Protein AF-A0A970N063-F1 (afdb_monomer)

pLDDT: mean 88.0, std 9.21, range [46.0, 98.31]

Nearest PDB structures (foldseek):
  7php-assembly1_A  TM=1.756E-01  e=5.359E+00  Vibrio cholerae RC385

Radius of gyration: 26.75 Å; Cα contacts (8 Å, |Δi|>4): 563; chains: 1; bounding box: 61×76×71 Å

Solvent-accessible surface area (backbone atoms only — not comparable to full-atom values): 29103 Å² total; per-residue (Å²): 110,70,71,59,54,48,50,54,49,49,51,51,52,50,48,53,50,53,27,71,73,31,71,69,36,34,54,53,53,50,52,52,48,52,52,53,48,56,47,51,51,51,48,50,47,59,69,72,64,52,82,60,57,77,77,72,69,76,70,74,79,90,41,66,68,62,52,49,50,49,52,49,25,51,52,31,52,51,48,48,50,51,51,51,52,51,45,52,42,20,78,73,40,69,73,62,58,52,53,69,71,50,48,74,54,51,70,80,42,97,64,60,68,67,60,58,51,49,54,50,49,52,52,52,48,50,53,51,45,51,49,50,49,50,49,46,50,62,56,42,39,59,51,33,42,72,72,72,22,55,49,73,69,38,42,55,51,16,49,50,21,49,42,24,41,50,49,24,54,50,28,48,25,52,39,50,16,55,53,46,68,76,34,41,81,80,41,45,64,59,54,51,49,53,50,47,51,57,48,50,46,51,48,49,30,50,49,50,14,52,52,42,25,69,74,68,54,35,54,68,59,9,47,40,52,22,56,62,32,64,68,46,42,63,78,38,39,69,41,52,36,28,40,55,27,52,42,34,30,73,68,37,72,91,45,89,78,66,58,55,68,45,40,49,52,32,41,50,46,20,53,50,33,44,51,56,46,66,68,59,81,73,78,64,61,67,62,28,48,60,46,13,52,53,49,47,52,42,48,49,21,55,35,54,36,36,65,65,52,35,46,54,49,50,41,66,72,69,44,89,75,76,72,87,67,84,86,72,78,92,53,76,64,71,54,50,26,53,26,46,52,51,44,50,52,46,60,72,73,32,55,70,56,50,50,45,60,50,49,48,47,50,51,49,48,56,49,49,66,50,57,48,89,50,64,72,60,47,49,55,50,38,58,52,47,43,53,48,26,55,60,56,30,67,69,42,35,61,57,57,31,29,51,54,78,45,39,70,63,57,65,70,40,103,56,59,49,41,49,57,46,42,27,54,38,47,38,50,30,53,54,50,36,53,44,46,53,51,44,50,50,47,41,52,71,76,34,70,66,35,73,47,78,59,33,64,46,29,51,54,40,20,40,28,44,21,35,21,34,33,20,36,24,42,42,29,26,68,77,37,50,53,47,74,42,63,56,42,43,50,47,24,49,52,52,17,52,51,41,29,53,60,67,44,45,64,47,51,54,49,48,48,47,40,46,71,77,64,64,49,58,67,74,71,46,44,54,58,40,34,50,51,25,44,51,52,16,51,51,30,31,48,53,37,10,54,52,56,62,72,60,64,89,81,83,119

Structure (mmCIF, N/CA/C/O backbone):
data_AF-A0A970N063-F1
#
_entry.id   AF-A0A970N063-F1
#
loop_
_atom_site.group_PDB
_atom_site.id
_atom_site.type_symbol
_atom_site.label_atom_id
_atom_site.label_alt_id
_atom_site.label_comp_id
_atom_site.label_asym_id
_atom_site.label_entity_id
_atom_site.label_seq_id
_atom_site.pdbx_PDB_ins_code
_atom_site.Cartn_x
_atom_site.Cartn_y
_atom_site.Cartn_z
_atom_site.occupancy
_atom_site.B_iso_or_equiv
_atom_site.auth_seq_id
_atom_site.auth_comp_id
_atom_site.auth_asym_id
_atom_site.auth_atom_id
_atom_site.pdbx_PDB_model_num
ATOM 1 N N . MET A 1 1 ? -25.592 -15.089 21.730 1.00 79.19 1 MET A N 1
ATOM 2 C CA . MET A 1 1 ? -25.173 -15.013 20.305 1.00 79.19 1 MET A CA 1
ATOM 3 C C . MET A 1 1 ? -26.229 -14.391 19.386 1.00 79.19 1 MET A C 1
ATOM 5 O O . MET A 1 1 ? -25.851 -13.570 18.562 1.00 79.19 1 MET A O 1
ATOM 9 N N . LYS A 1 2 ? -27.530 -14.689 19.547 1.00 87.12 2 LYS A N 1
ATOM 10 C CA . LYS A 1 2 ? -28.627 -14.077 18.761 1.00 87.12 2 LYS A CA 1
ATOM 11 C C . LYS A 1 2 ? -28.567 -12.535 18.593 1.00 87.12 2 LYS A C 1
ATOM 13 O O . LYS A 1 2 ? -28.652 -12.097 17.450 1.00 87.12 2 LYS A O 1
ATOM 18 N N . PRO A 1 3 ? -28.351 -11.704 19.640 1.00 84.75 3 PRO A N 1
ATOM 19 C CA . PRO A 1 3 ? -28.338 -10.239 19.476 1.00 84.75 3 PRO A CA 1
ATOM 20 C C . PRO A 1 3 ? -27.157 -9.729 18.635 1.00 84.75 3 PRO A C 1
ATOM 22 O O . PRO A 1 3 ? -27.275 -8.749 17.909 1.00 84.75 3 PRO A O 1
ATOM 25 N N . LEU A 1 4 ? -26.025 -10.430 18.691 1.00 80.62 4 LEU A N 1
ATOM 26 C CA . LEU A 1 4 ? -24.824 -10.106 17.927 1.00 80.62 4 LEU A CA 1
ATOM 27 C C . LEU A 1 4 ? -24.988 -10.398 16.436 1.00 80.62 4 LEU A C 1
ATOM 29 O O . LEU A 1 4 ? -24.678 -9.554 15.598 1.00 80.62 4 LEU A O 1
ATOM 33 N N . LEU A 1 5 ? -25.524 -11.579 16.118 1.00 86.62 5 LEU A N 1
ATOM 34 C CA . LEU A 1 5 ? -25.870 -11.942 14.745 1.00 86.62 5 LEU A CA 1
ATOM 35 C C . LEU A 1 5 ? -26.931 -10.993 14.180 1.00 86.62 5 LEU A C 1
ATOM 37 O O . LEU A 1 5 ? -26.826 -10.580 13.030 1.00 86.62 5 LEU A O 1
ATOM 41 N N . TYR A 1 6 ? -27.903 -10.586 15.002 1.00 89.00 6 TYR A N 1
ATOM 42 C CA . TYR A 1 6 ? -28.906 -9.596 14.620 1.00 89.00 6 TYR A CA 1
ATOM 43 C C . TYR A 1 6 ? -28.285 -8.236 14.268 1.00 89.00 6 TYR A C 1
ATOM 45 O O . TYR A 1 6 ? -28.652 -7.655 13.247 1.00 89.00 6 TYR A O 1
ATOM 53 N N . LEU A 1 7 ? -27.329 -7.738 15.062 1.00 86.56 7 LEU A N 1
ATOM 54 C CA . LEU A 1 7 ? -26.641 -6.475 14.782 1.00 86.56 7 LEU A CA 1
ATOM 55 C C . LEU A 1 7 ? -25.871 -6.532 13.455 1.00 86.56 7 LEU A C 1
ATOM 57 O O . LEU A 1 7 ? -26.032 -5.642 12.625 1.00 86.56 7 LEU A O 1
ATOM 61 N N . GLU A 1 8 ? -25.067 -7.575 13.228 1.00 86.12 8 GLU A N 1
ATOM 62 C CA . GLU A 1 8 ? -24.297 -7.720 11.982 1.00 86.12 8 GLU A CA 1
ATOM 63 C C . GLU A 1 8 ? -25.216 -7.887 10.766 1.00 86.12 8 GLU A C 1
ATOM 65 O O . GLU A 1 8 ? -25.009 -7.238 9.740 1.00 86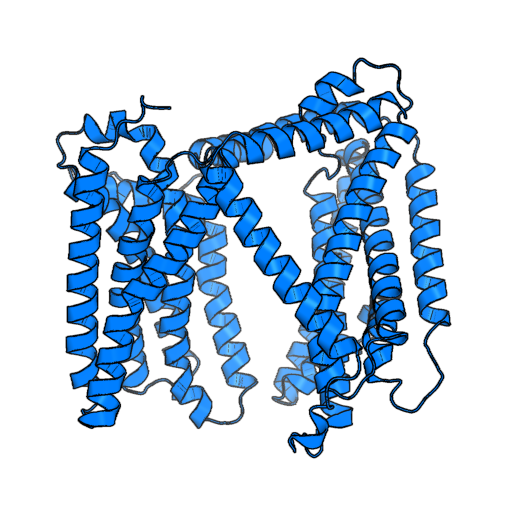.12 8 GLU A O 1
ATOM 70 N N . TYR A 1 9 ? -26.288 -8.672 10.901 1.00 90.94 9 TYR A N 1
ATOM 71 C CA . TYR A 1 9 ? -27.314 -8.792 9.870 1.00 90.94 9 TYR A CA 1
ATOM 72 C C . TYR A 1 9 ? -27.955 -7.434 9.555 1.00 90.94 9 TYR A C 1
ATOM 74 O O . TYR A 1 9 ? -28.051 -7.047 8.393 1.00 90.94 9 TYR A O 1
ATOM 82 N N . ARG A 1 10 ? -28.338 -6.657 10.577 1.00 91.06 10 ARG A N 1
ATOM 83 C CA . ARG A 1 10 ? -28.900 -5.311 10.390 1.00 91.06 10 ARG A CA 1
ATOM 84 C C . ARG A 1 10 ? -27.900 -4.350 9.759 1.00 91.06 10 ARG A C 1
ATOM 86 O O . ARG A 1 10 ? -28.306 -3.570 8.904 1.00 91.06 10 ARG A O 1
ATOM 93 N N . LEU A 1 11 ? -26.621 -4.401 10.129 1.00 85.50 11 LEU A N 1
ATOM 94 C CA . LEU A 1 11 ? -25.572 -3.586 9.508 1.00 85.50 11 LEU A CA 1
ATOM 95 C C . LEU A 1 11 ? -25.397 -3.932 8.027 1.00 85.50 11 LEU A C 1
ATOM 97 O O . LEU A 1 11 ? -25.311 -3.021 7.204 1.00 85.50 11 LEU A O 1
ATOM 101 N N . LEU A 1 12 ? -25.412 -5.220 7.681 1.00 87.31 12 LEU A N 1
ATOM 102 C CA . LEU A 1 12 ? -25.352 -5.690 6.298 1.00 87.31 12 LEU A CA 1
ATOM 103 C C . LEU A 1 12 ? -26.584 -5.230 5.509 1.00 87.31 12 LEU A C 1
ATOM 105 O O . LEU A 1 12 ? -26.440 -4.593 4.468 1.00 87.31 12 LEU A O 1
ATOM 109 N N . VAL A 1 13 ? -27.792 -5.463 6.028 1.00 93.50 13 VAL A N 1
ATOM 110 C CA . VAL A 1 13 ? -29.047 -5.039 5.384 1.00 93.50 13 VAL A CA 1
ATOM 111 C C . VAL A 1 13 ? -29.101 -3.521 5.223 1.00 93.50 13 VAL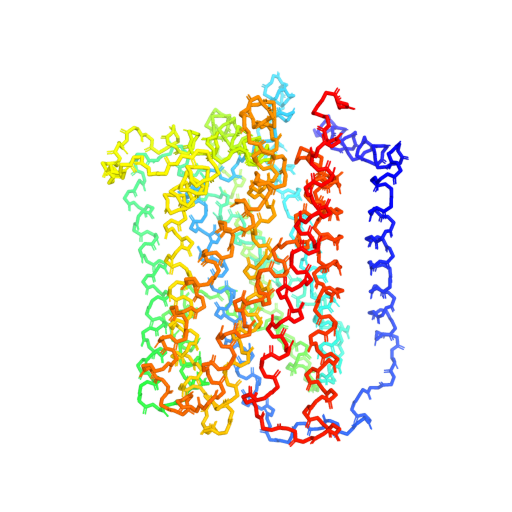 A C 1
ATOM 113 O O . VAL A 1 13 ? -29.489 -3.030 4.167 1.00 93.50 13 VAL A O 1
ATOM 116 N N . ASN A 1 14 ? -28.688 -2.758 6.236 1.00 91.50 14 ASN A N 1
ATOM 117 C CA . ASN A 1 14 ? -28.637 -1.300 6.153 1.00 91.50 14 ASN A CA 1
ATOM 118 C C . ASN A 1 14 ? -27.584 -0.835 5.144 1.00 91.50 14 ASN A C 1
ATOM 120 O O . ASN A 1 14 ? -27.834 0.119 4.415 1.00 91.50 14 ASN A O 1
ATOM 124 N N . SER A 1 15 ? -26.438 -1.514 5.052 1.00 84.94 15 SER A N 1
ATOM 125 C CA . SER A 1 15 ? -25.427 -1.234 4.030 1.00 84.94 15 SER A CA 1
ATOM 126 C C . SER A 1 15 ? -25.979 -1.475 2.623 1.00 84.94 15 SER A C 1
ATOM 128 O O . SER A 1 15 ? -25.879 -0.581 1.787 1.00 84.94 15 SER A O 1
ATOM 130 N N . LEU A 1 16 ? -26.660 -2.601 2.389 1.00 89.31 16 LEU A N 1
ATOM 131 C CA . LEU A 1 16 ? -27.319 -2.898 1.113 1.00 89.31 16 LEU A CA 1
ATOM 132 C C . LEU A 1 16 ? -28.423 -1.886 0.785 1.00 89.31 16 LEU A C 1
ATOM 134 O O . LEU A 1 16 ? -28.444 -1.335 -0.311 1.00 89.31 16 LEU A O 1
ATOM 138 N N . LYS A 1 17 ? -29.298 -1.554 1.743 1.00 94.06 17 LYS A N 1
ATOM 139 C CA . LYS A 1 17 ? -30.328 -0.516 1.562 1.00 94.06 17 LYS A CA 1
ATOM 140 C C . LYS A 1 17 ? -29.713 0.843 1.236 1.00 94.06 17 LYS A C 1
ATOM 142 O O . LYS A 1 17 ? -30.225 1.556 0.381 1.00 94.06 17 LYS A O 1
ATOM 147 N N . ASN A 1 18 ? -28.610 1.196 1.888 1.00 87.94 18 ASN A N 1
ATOM 148 C CA . ASN A 1 18 ? -27.888 2.437 1.628 1.00 87.94 18 ASN A CA 1
ATOM 149 C C . ASN A 1 18 ? -27.226 2.454 0.245 1.00 87.94 18 ASN A C 1
ATOM 151 O O . ASN A 1 18 ? -27.122 3.527 -0.347 1.00 87.94 18 ASN A O 1
ATOM 155 N N . ILE A 1 19 ? -26.780 1.300 -0.260 1.00 88.12 19 ILE A N 1
ATOM 156 C CA . ILE A 1 19 ? -26.282 1.151 -1.632 1.00 88.12 19 ILE A CA 1
ATOM 157 C C . ILE A 1 19 ? -27.430 1.349 -2.627 1.00 88.12 19 ILE A C 1
ATOM 159 O O . ILE A 1 19 ? -27.291 2.144 -3.547 1.00 88.12 19 ILE A O 1
ATOM 163 N N . LEU A 1 20 ? -28.577 0.703 -2.399 1.00 93.12 20 LEU A N 1
ATOM 164 C CA . LEU A 1 20 ? -29.747 0.778 -3.283 1.00 93.12 20 LEU A CA 1
ATOM 165 C C . LEU A 1 20 ? -30.408 2.168 -3.307 1.00 93.12 20 LEU A C 1
ATOM 167 O O . LEU A 1 20 ? -30.898 2.593 -4.345 1.00 93.12 20 LEU A O 1
ATOM 171 N N . ARG A 1 21 ? -30.418 2.894 -2.181 1.00 93.94 21 ARG A N 1
ATOM 172 C CA . ARG A 1 21 ? -31.037 4.232 -2.072 1.00 93.94 21 ARG A CA 1
ATOM 173 C C . ARG A 1 21 ? -30.229 5.351 -2.719 1.00 93.94 21 ARG A C 1
ATOM 175 O O . ARG A 1 21 ? -30.786 6.405 -3.003 1.00 93.94 21 ARG A O 1
ATOM 182 N N . SER A 1 22 ? -28.921 5.170 -2.893 1.00 85.56 22 SER A N 1
ATOM 183 C CA . SER A 1 22 ? -28.053 6.200 -3.460 1.00 85.56 22 SER A CA 1
ATOM 184 C C . SER A 1 22 ? -27.621 5.772 -4.861 1.00 85.56 22 SER A C 1
ATOM 186 O O . SER A 1 22 ? -26.816 4.846 -4.968 1.00 85.56 22 SER A O 1
ATOM 188 N N . PRO A 1 23 ? -28.076 6.446 -5.937 1.00 87.44 23 PRO A N 1
ATOM 189 C CA . PRO A 1 23 ? -27.744 6.048 -7.307 1.00 87.44 23 PRO A CA 1
ATOM 190 C C . PRO A 1 23 ? -26.230 6.031 -7.539 1.00 87.44 23 PRO A C 1
ATOM 192 O O . PRO A 1 23 ? -25.715 5.138 -8.204 1.00 87.44 23 PRO A O 1
ATOM 195 N N . LYS A 1 24 ? -25.497 6.950 -6.890 1.00 80.25 24 LYS A N 1
ATOM 196 C CA . LYS A 1 24 ? -24.031 6.934 -6.854 1.00 80.25 24 LYS A CA 1
ATOM 197 C C . LYS A 1 24 ? -23.544 5.575 -6.319 1.00 80.25 24 LYS A C 1
ATOM 199 O O . LYS A 1 24 ? -22.888 4.824 -7.032 1.00 80.25 24 LYS A O 1
ATOM 204 N N . ARG A 1 25 ? -23.909 5.195 -5.092 1.00 81.38 25 ARG A N 1
ATOM 205 C CA . ARG A 1 25 ? -23.444 3.936 -4.469 1.00 81.38 25 ARG A CA 1
ATOM 206 C C . ARG A 1 25 ? -23.828 2.688 -5.265 1.00 81.38 25 ARG A C 1
ATOM 208 O O . ARG A 1 25 ? -23.024 1.761 -5.340 1.00 81.38 25 ARG A O 1
ATOM 215 N N . LEU A 1 26 ? -25.017 2.681 -5.863 1.00 87.62 26 LEU A N 1
ATOM 216 C CA . LEU A 1 26 ? -25.501 1.581 -6.690 1.00 87.62 26 LEU A CA 1
ATOM 217 C C . LEU A 1 26 ? -24.596 1.331 -7.901 1.00 87.62 26 LEU A C 1
ATOM 219 O O . LEU A 1 26 ? -24.218 0.188 -8.141 1.00 87.62 26 LEU A O 1
ATOM 223 N N . ILE A 1 27 ? -24.197 2.387 -8.616 1.00 84.38 27 ILE A N 1
ATOM 224 C CA . ILE A 1 27 ? -23.316 2.272 -9.787 1.00 84.38 27 ILE A CA 1
ATOM 225 C C . ILE A 1 27 ? -21.964 1.647 -9.393 1.00 84.38 27 ILE A C 1
ATOM 227 O O . ILE A 1 27 ? -21.474 0.774 -10.108 1.00 84.38 27 ILE A O 1
ATOM 231 N N . VAL A 1 28 ? -21.387 2.009 -8.233 1.00 75.88 28 VAL A N 1
ATOM 232 C CA . VAL A 1 28 ? -20.160 1.351 -7.725 1.00 75.88 28 VAL A CA 1
ATOM 233 C C . VAL A 1 28 ? -20.391 -0.134 -7.511 1.00 75.88 28 VAL A C 1
ATOM 235 O O . VAL A 1 28 ? -19.600 -0.959 -7.960 1.00 75.88 28 VAL A O 1
ATOM 238 N N . ALA A 1 29 ? -21.451 -0.467 -6.775 1.00 83.81 29 ALA A N 1
ATOM 239 C CA . ALA A 1 29 ? -21.730 -1.841 -6.402 1.00 83.81 29 ALA A CA 1
ATOM 240 C C . ALA A 1 29 ? -21.966 -2.710 -7.642 1.00 83.81 29 ALA A C 1
ATOM 242 O O . ALA A 1 29 ? -21.459 -3.826 -7.695 1.00 83.81 29 ALA A O 1
ATOM 243 N N . LEU A 1 30 ? -22.658 -2.177 -8.652 1.00 88.00 30 LEU A N 1
ATOM 244 C CA . LEU A 1 30 ? -22.889 -2.856 -9.922 1.00 88.00 30 LEU A CA 1
ATOM 245 C C . LEU A 1 30 ? -21.581 -3.059 -10.692 1.00 88.00 30 LEU A C 1
ATOM 247 O O . LEU A 1 30 ? -21.325 -4.167 -11.148 1.00 88.00 30 LEU A O 1
ATOM 251 N N . PHE A 1 31 ? -20.715 -2.045 -10.770 1.00 83.38 31 PHE A N 1
ATOM 252 C CA . PHE A 1 31 ? -19.402 -2.182 -11.408 1.00 83.38 31 PHE A CA 1
ATOM 253 C C . PHE A 1 31 ? -18.542 -3.263 -10.733 1.00 83.38 31 PHE A C 1
ATOM 255 O O . PHE A 1 31 ? -17.981 -4.128 -11.404 1.00 83.38 31 PHE A O 1
ATOM 262 N N . VAL A 1 32 ? -18.484 -3.262 -9.396 1.00 81.56 32 VAL A N 1
ATOM 263 C CA . VAL A 1 32 ? -17.769 -4.288 -8.620 1.00 81.56 32 VAL A CA 1
ATOM 264 C C . VAL A 1 32 ? -18.395 -5.671 -8.823 1.00 81.56 32 VAL A C 1
ATOM 266 O O . VAL A 1 32 ? -17.666 -6.645 -8.988 1.00 81.56 32 VAL A O 1
ATOM 269 N N . ALA A 1 33 ? -19.726 -5.771 -8.850 1.00 87.88 33 ALA A N 1
ATOM 270 C CA . ALA A 1 33 ? -20.427 -7.031 -9.078 1.00 87.88 33 ALA A CA 1
ATOM 271 C C . ALA A 1 33 ? -20.156 -7.598 -10.479 1.00 87.88 33 ALA A C 1
ATOM 273 O O . ALA A 1 33 ? -19.849 -8.781 -10.594 1.00 87.88 33 ALA A O 1
ATOM 274 N N . VAL A 1 34 ? -20.200 -6.764 -11.524 1.00 87.88 34 VAL A N 1
ATOM 275 C CA . VAL A 1 34 ? -19.859 -7.159 -12.901 1.00 87.88 34 VAL A CA 1
ATOM 276 C C . VAL A 1 34 ? -18.409 -7.624 -12.981 1.00 87.88 34 VAL A C 1
ATOM 278 O O . VAL A 1 34 ? -18.142 -8.662 -13.576 1.00 87.88 34 VAL A O 1
ATOM 281 N N . PHE A 1 35 ? -17.480 -6.912 -12.336 1.00 83.25 35 PHE A N 1
ATOM 282 C CA . PHE A 1 35 ? -16.077 -7.318 -12.283 1.00 83.25 35 PHE A CA 1
ATOM 283 C C . PHE A 1 35 ? -15.897 -8.686 -11.605 1.00 83.25 35 PHE A C 1
ATOM 285 O O . PHE A 1 35 ? -15.244 -9.563 -12.165 1.00 83.25 35 PHE A O 1
ATOM 292 N N . ILE A 1 36 ? -16.516 -8.901 -10.437 1.00 83.94 36 ILE A N 1
ATOM 293 C CA . ILE A 1 36 ? -16.468 -10.188 -9.723 1.00 83.94 36 ILE A CA 1
ATOM 294 C C . ILE A 1 36 ? -17.112 -11.302 -10.559 1.00 83.94 36 ILE A C 1
ATOM 296 O O . ILE A 1 36 ? -16.583 -12.409 -10.599 1.00 83.94 36 ILE A O 1
ATOM 300 N N . PHE A 1 37 ? -18.224 -11.028 -11.242 1.00 88.06 37 PHE A N 1
ATOM 301 C CA . PHE A 1 37 ? -18.920 -12.001 -12.083 1.00 88.06 37 PHE A CA 1
ATOM 302 C C . PHE A 1 37 ? -18.116 -12.381 -13.336 1.00 88.06 37 PHE A C 1
ATOM 304 O O . PHE A 1 37 ? -17.937 -13.566 -13.619 1.00 88.06 37 PHE A O 1
ATOM 311 N N . ALA A 1 38 ? -17.589 -11.396 -14.069 1.00 85.12 38 ALA A N 1
ATOM 312 C CA . ALA A 1 38 ? -16.719 -11.615 -15.227 1.00 85.12 38 ALA A CA 1
ATOM 313 C C . ALA A 1 38 ? -15.471 -12.419 -14.833 1.00 85.12 38 ALA A C 1
ATOM 315 O O . ALA A 1 38 ? -15.049 -13.337 -15.529 1.00 85.12 38 ALA A O 1
ATOM 316 N N . TRP A 1 39 ? -14.926 -12.124 -13.659 1.00 81.31 39 TRP A N 1
ATOM 317 C CA . TRP A 1 39 ? -13.803 -12.863 -13.123 1.00 81.31 39 TRP A CA 1
ATOM 318 C C . TRP A 1 39 ? -14.167 -14.310 -12.736 1.00 81.31 39 TRP A C 1
ATOM 320 O O . TRP A 1 39 ? -13.497 -15.254 -13.153 1.00 81.31 39 TRP A O 1
ATOM 330 N N . PHE A 1 40 ? -15.244 -14.508 -11.973 1.00 84.06 40 PHE A N 1
ATOM 331 C CA . PHE A 1 40 ? -15.686 -15.841 -11.561 1.00 84.06 40 PHE A CA 1
ATOM 332 C C . PHE A 1 40 ? -16.011 -16.720 -12.775 1.00 84.06 40 PHE A C 1
ATOM 334 O O . PHE A 1 40 ? -15.622 -17.886 -12.814 1.00 84.06 40 PHE A O 1
ATOM 341 N N . SER A 1 41 ? -16.664 -16.152 -13.793 1.00 85.06 41 SER A N 1
ATOM 342 C CA . SER A 1 41 ? -16.947 -16.849 -15.053 1.00 85.06 41 SER A CA 1
ATOM 343 C C . SER A 1 41 ? -15.672 -17.224 -15.812 1.00 85.06 41 SER A C 1
ATOM 345 O O . SER A 1 41 ? -15.581 -18.357 -16.277 1.00 85.06 41 SER A O 1
ATOM 347 N N . GLN A 1 42 ? -14.654 -16.357 -15.858 1.00 83.06 42 GLN A N 1
ATOM 348 C CA . GLN A 1 42 ? -13.344 -16.701 -16.421 1.00 83.06 42 GLN A CA 1
ATOM 349 C C . GLN A 1 42 ? -12.697 -17.878 -15.675 1.00 83.06 42 GLN A C 1
ATOM 351 O O . GLN A 1 42 ? -12.226 -18.821 -16.308 1.00 83.06 42 GLN A O 1
ATOM 356 N N . THR A 1 43 ? -12.697 -17.864 -14.340 1.00 81.06 43 THR A N 1
ATOM 357 C CA . THR A 1 43 ? -12.130 -18.960 -13.542 1.00 81.06 43 THR A CA 1
ATOM 358 C C . THR A 1 43 ? -12.898 -20.268 -13.745 1.00 81.06 43 THR A C 1
ATOM 360 O O . THR A 1 43 ? -12.276 -21.311 -13.934 1.00 81.06 43 THR A O 1
ATOM 363 N N . MET A 1 44 ? -14.233 -20.226 -13.777 1.00 84.06 44 MET A N 1
ATOM 364 C CA . MET A 1 44 ? -15.063 -21.403 -14.063 1.00 84.06 44 MET A CA 1
ATOM 365 C C . MET A 1 44 ? -14.828 -21.937 -15.480 1.00 84.06 44 MET A C 1
ATOM 367 O O . MET A 1 44 ? -14.738 -23.147 -15.666 1.00 84.06 44 MET A O 1
ATOM 371 N N . PHE A 1 45 ? -14.662 -21.055 -16.468 1.00 84.06 45 PHE A N 1
ATOM 372 C CA . PHE A 1 45 ? -14.341 -21.440 -17.842 1.00 84.06 45 PHE A CA 1
ATOM 373 C C . PHE A 1 45 ? -12.978 -22.141 -17.931 1.00 84.06 45 PHE A C 1
ATOM 375 O O . PHE A 1 45 ? -12.853 -23.185 -18.567 1.00 84.06 45 PHE A O 1
ATOM 382 N N . LEU A 1 46 ? -11.970 -21.623 -17.222 1.00 78.75 46 LEU A N 1
ATOM 383 C CA . LEU A 1 46 ? -10.660 -22.267 -17.108 1.00 78.75 46 LEU A CA 1
ATOM 384 C C . LEU A 1 46 ? -10.743 -23.633 -16.404 1.00 78.75 46 LEU A C 1
ATOM 386 O O . LEU A 1 46 ? -10.042 -24.566 -16.791 1.00 78.75 46 LEU A O 1
ATOM 390 N N . MET A 1 47 ? -11.611 -23.776 -15.398 1.00 78.19 47 MET A N 1
ATOM 391 C CA . MET A 1 47 ? -11.839 -25.046 -14.696 1.00 78.19 47 MET A CA 1
ATOM 392 C C . MET A 1 47 ? -12.589 -26.079 -15.544 1.00 78.19 47 MET A C 1
ATOM 394 O O . MET A 1 47 ? -12.333 -27.271 -15.397 1.00 78.19 47 MET A O 1
ATOM 398 N N . ALA A 1 48 ? -13.476 -25.647 -16.443 1.00 83.75 48 ALA A N 1
ATOM 399 C CA . ALA A 1 48 ? -14.303 -26.517 -17.283 1.00 83.75 48 ALA A CA 1
ATOM 400 C C . ALA A 1 48 ? -13.528 -27.241 -18.405 1.00 83.75 48 ALA A C 1
ATOM 402 O O . ALA A 1 48 ? -14.135 -27.888 -19.255 1.00 83.75 48 ALA A O 1
ATOM 403 N N . GLY A 1 49 ? -12.195 -27.162 -18.414 1.00 73.62 49 GLY A N 1
ATOM 404 C CA . GLY A 1 49 ? -11.362 -27.850 -19.398 1.00 73.62 49 GLY A CA 1
ATOM 405 C C . GLY A 1 49 ? -11.155 -27.062 -20.688 1.00 73.62 49 GLY A C 1
ATOM 406 O O . GLY A 1 49 ? -10.942 -27.673 -21.734 1.00 73.62 49 GLY A O 1
ATOM 407 N N . ALA A 1 50 ? -11.184 -25.724 -20.621 1.00 68.94 50 ALA A N 1
ATOM 408 C CA . ALA A 1 50 ? -10.734 -24.881 -21.725 1.00 68.94 50 ALA A CA 1
ATOM 409 C C . ALA A 1 50 ? -9.370 -25.377 -22.261 1.00 68.94 50 ALA A C 1
ATOM 411 O O . ALA A 1 50 ? -8.523 -25.812 -21.467 1.00 68.94 50 ALA A O 1
ATOM 412 N N . PRO A 1 51 ? -9.159 -25.357 -23.593 1.00 63.44 51 PRO A N 1
ATOM 413 C CA . PRO A 1 51 ? -7.978 -25.932 -24.225 1.00 63.44 51 PRO A CA 1
ATOM 414 C C . PRO A 1 51 ? -6.707 -25.416 -23.552 1.00 63.44 51 PRO A C 1
ATOM 416 O O . PRO A 1 51 ? -6.504 -24.212 -23.386 1.00 63.44 51 PRO A O 1
ATOM 419 N N . ARG A 1 52 ? -5.875 -26.359 -23.095 1.00 62.62 52 ARG A N 1
ATOM 420 C CA . ARG A 1 52 ? -4.694 -26.048 -22.290 1.00 62.62 52 ARG A CA 1
ATOM 421 C C . ARG A 1 52 ? -3.746 -25.172 -23.117 1.00 62.62 52 ARG A C 1
ATOM 423 O O . ARG A 1 52 ? -3.393 -25.565 -24.231 1.00 62.62 52 ARG A O 1
ATOM 430 N N . PRO A 1 53 ? -3.239 -24.054 -22.570 1.00 56.16 53 PRO A N 1
ATOM 431 C CA . PRO A 1 53 ? -2.268 -23.205 -23.261 1.00 56.16 53 PRO A CA 1
ATOM 432 C C . PRO A 1 53 ? -0.945 -23.925 -23.576 1.00 56.16 53 PRO A C 1
ATOM 434 O O . PRO A 1 53 ? -0.130 -23.402 -24.325 1.00 56.16 53 PRO A O 1
ATOM 437 N N . SER A 1 54 ? -0.741 -25.161 -23.105 1.00 53.72 54 SER A N 1
ATOM 438 C CA . SER A 1 54 ? 0.330 -26.037 -23.590 1.00 53.72 54 SER A CA 1
ATOM 439 C C . SER A 1 54 ? 0.241 -26.345 -25.095 1.00 53.72 54 SER A C 1
ATOM 441 O O . SER A 1 54 ? 1.242 -26.756 -25.675 1.00 53.72 54 SER A O 1
ATOM 443 N N . GLN A 1 55 ? -0.911 -26.117 -25.742 1.00 54.22 55 GLN A N 1
ATOM 444 C CA . GLN A 1 55 ? -1.045 -26.135 -27.206 1.00 54.22 55 GLN A CA 1
ATOM 445 C C . GLN A 1 55 ? -0.525 -24.853 -27.884 1.00 54.22 55 GLN A C 1
ATOM 447 O O . GLN A 1 55 ? -0.191 -24.891 -29.062 1.00 54.22 55 GLN A O 1
ATOM 452 N N . LEU A 1 56 ? -0.379 -23.738 -27.155 1.00 55.28 56 LEU A N 1
ATOM 453 C CA . LEU A 1 56 ? 0.122 -22.453 -27.675 1.00 55.28 56 LEU A CA 1
ATOM 454 C C . LEU A 1 56 ? 1.662 -22.359 -27.704 1.00 55.28 56 LEU A C 1
ATOM 456 O O . LEU A 1 56 ? 2.214 -21.276 -27.865 1.00 55.28 56 LEU A O 1
ATOM 460 N N . GLY A 1 57 ? 2.384 -23.473 -27.537 1.00 55.12 57 GLY A N 1
ATOM 461 C CA . GLY A 1 57 ? 3.834 -23.527 -27.773 1.00 55.12 57 GLY A CA 1
ATOM 462 C C . GLY A 1 57 ? 4.723 -22.821 -26.738 1.00 55.12 57 GLY A C 1
ATOM 463 O O . GLY A 1 57 ? 5.942 -22.858 -26.881 1.00 55.12 57 GLY A O 1
ATOM 464 N N . PHE A 1 58 ? 4.169 -22.250 -25.662 1.00 52.97 58 PHE A N 1
ATOM 465 C CA . PHE A 1 58 ? 4.940 -21.673 -24.550 1.00 52.97 58 PHE A CA 1
ATOM 466 C C . PHE A 1 58 ? 5.539 -22.770 -23.647 1.00 52.97 58 PHE A C 1
ATOM 468 O O . PHE A 1 58 ? 5.195 -22.925 -22.478 1.00 52.97 58 PHE A O 1
ATOM 475 N N . LYS A 1 59 ? 6.457 -23.575 -24.189 1.00 55.34 59 LYS A N 1
ATOM 476 C CA . LYS A 1 59 ? 7.357 -24.394 -23.372 1.00 55.34 59 LYS A CA 1
ATOM 477 C C . LYS A 1 59 ? 8.509 -23.495 -22.943 1.00 55.34 59 LYS A C 1
ATOM 479 O O . LYS A 1 59 ? 9.346 -23.182 -23.775 1.00 55.34 59 LYS A O 1
ATOM 484 N N . LEU A 1 60 ? 8.560 -23.085 -21.674 1.00 55.72 60 LEU A N 1
ATOM 485 C CA . LEU A 1 60 ? 9.761 -22.476 -21.085 1.00 55.72 60 LEU A CA 1
ATOM 486 C C . LEU A 1 60 ? 10.889 -23.532 -21.094 1.00 55.72 60 LEU A C 1
ATOM 488 O O . LEU A 1 60 ? 10.848 -24.451 -20.270 1.00 55.72 60 LEU A O 1
ATOM 492 N N . PRO A 1 61 ? 11.870 -23.477 -22.017 1.00 46.00 61 PRO A N 1
ATOM 493 C CA . PRO A 1 61 ? 12.891 -24.514 -22.135 1.00 46.00 61 PRO A CA 1
ATOM 494 C C . PRO A 1 61 ? 13.864 -24.399 -20.954 1.00 46.00 61 PRO A C 1
ATOM 496 O O . PRO A 1 61 ? 14.326 -23.307 -20.638 1.00 46.00 61 PRO A O 1
ATOM 499 N N . GLY A 1 62 ? 14.159 -25.505 -20.264 1.00 56.31 62 GLY A N 1
ATOM 500 C CA . GLY A 1 62 ? 15.205 -25.568 -19.226 1.00 56.31 62 GLY A CA 1
ATOM 501 C C . GLY A 1 62 ? 14.902 -24.889 -17.879 1.00 56.31 62 GLY A C 1
ATOM 502 O O . GLY A 1 62 ? 15.658 -25.068 -16.929 1.00 56.31 62 GLY A O 1
ATOM 503 N N . ALA A 1 63 ? 13.786 -24.168 -17.739 1.00 58.16 63 ALA A N 1
ATOM 504 C CA . ALA A 1 63 ? 13.485 -23.399 -16.527 1.00 58.16 63 ALA A CA 1
ATOM 505 C C . ALA A 1 63 ? 12.841 -24.209 -15.384 1.00 58.16 63 ALA A C 1
ATOM 507 O O . ALA A 1 63 ? 12.701 -23.678 -14.289 1.00 58.16 63 ALA A O 1
ATOM 508 N N . GLY A 1 64 ? 12.439 -25.468 -15.602 1.00 68.81 64 GLY A N 1
ATOM 509 C CA . GLY A 1 64 ? 11.521 -26.188 -14.702 1.00 68.81 64 GLY A CA 1
ATOM 510 C C . GLY A 1 64 ? 11.949 -26.213 -13.229 1.00 68.81 64 GLY A C 1
ATOM 511 O O . GLY A 1 64 ? 11.241 -25.690 -12.372 1.00 68.81 64 GLY A O 1
ATOM 512 N N . LEU A 1 65 ? 13.129 -26.767 -12.935 1.00 77.75 65 LEU A N 1
ATOM 513 C CA . LEU A 1 65 ? 13.608 -26.905 -11.552 1.00 77.75 65 LEU A CA 1
ATOM 514 C C . LEU A 1 65 ? 14.038 -25.558 -10.951 1.00 77.75 65 LEU A C 1
ATOM 516 O O . LEU A 1 65 ? 13.684 -25.241 -9.817 1.00 77.75 65 LEU A O 1
ATOM 520 N N . HIS A 1 66 ? 14.745 -24.731 -11.726 1.00 83.62 66 HIS A N 1
ATOM 521 C CA . HIS A 1 66 ? 15.248 -23.433 -11.268 1.00 83.62 66 HIS A CA 1
ATOM 522 C C . HIS A 1 66 ? 14.096 -22.464 -10.943 1.00 83.62 66 HIS A C 1
ATOM 524 O O . HIS A 1 66 ? 14.031 -21.887 -9.858 1.00 83.62 66 HIS A O 1
ATOM 530 N N . LEU A 1 67 ? 13.129 -22.327 -11.853 1.00 82.69 67 LEU A N 1
ATOM 531 C CA . LEU A 1 67 ? 11.970 -21.458 -11.664 1.00 82.69 67 LEU A CA 1
ATOM 532 C C . LEU A 1 67 ? 11.131 -21.908 -10.465 1.00 82.69 67 LEU A C 1
ATOM 534 O O . LEU A 1 67 ? 10.699 -21.079 -9.669 1.00 82.69 67 LEU A O 1
ATOM 538 N N . GLN A 1 68 ? 10.942 -23.216 -10.295 1.00 85.44 68 GLN A N 1
ATOM 539 C CA . GLN A 1 68 ? 10.185 -23.762 -9.176 1.00 85.44 68 GLN A CA 1
ATOM 540 C C . GLN A 1 68 ? 10.842 -23.458 -7.824 1.00 85.44 68 GLN A C 1
ATOM 542 O O . GLN A 1 68 ? 10.155 -23.052 -6.882 1.00 85.44 68 GLN A O 1
ATOM 547 N N . GLU A 1 69 ? 12.161 -23.624 -7.709 1.00 89.56 69 GLU A N 1
ATOM 548 C CA . GLU A 1 69 ? 12.893 -23.262 -6.493 1.00 89.56 69 GLU A CA 1
ATOM 549 C C . GLU A 1 69 ? 12.812 -21.758 -6.213 1.00 89.56 69 GLU A C 1
ATOM 551 O O . GLU A 1 69 ? 12.578 -21.361 -5.073 1.00 89.56 69 GLU A O 1
ATOM 556 N N . MET A 1 70 ? 12.922 -20.920 -7.249 1.00 87.81 70 MET A N 1
ATOM 557 C CA . MET A 1 70 ? 12.788 -19.468 -7.121 1.00 87.81 70 MET A CA 1
ATOM 558 C C . MET A 1 70 ? 11.393 -19.062 -6.628 1.00 87.81 70 MET A C 1
ATOM 560 O O . MET A 1 70 ? 11.281 -18.280 -5.686 1.00 87.81 70 MET A O 1
ATOM 564 N N . ILE A 1 71 ? 10.331 -19.634 -7.207 1.00 88.00 71 ILE A N 1
ATOM 565 C CA . ILE A 1 71 ? 8.946 -19.402 -6.772 1.00 88.00 71 ILE A CA 1
ATOM 566 C C . ILE A 1 71 ? 8.761 -19.867 -5.320 1.00 88.00 71 ILE A C 1
ATOM 568 O O . ILE A 1 71 ? 8.143 -19.162 -4.524 1.00 88.00 71 ILE A O 1
ATOM 572 N N . THR A 1 72 ? 9.334 -21.019 -4.951 1.00 92.31 72 THR A N 1
ATOM 573 C CA . THR A 1 72 ? 9.296 -21.543 -3.575 1.00 92.31 72 THR A CA 1
ATOM 574 C C . THR A 1 72 ? 9.928 -20.566 -2.592 1.00 92.31 72 THR A C 1
ATOM 576 O O . THR A 1 72 ? 9.293 -20.193 -1.607 1.00 92.31 72 THR A O 1
ATOM 579 N N . SER A 1 73 ? 11.143 -20.099 -2.875 1.00 92.31 73 SER A N 1
ATOM 580 C CA . SER A 1 73 ? 11.844 -19.139 -2.023 1.00 92.31 73 SER A CA 1
ATOM 581 C C . SER A 1 73 ? 11.124 -17.794 -1.947 1.00 92.31 73 SER A C 1
ATOM 583 O O . SER A 1 73 ? 11.015 -17.222 -0.863 1.00 92.31 73 SER A O 1
ATOM 585 N N . ALA A 1 74 ? 10.574 -17.310 -3.064 1.00 90.31 74 ALA A N 1
ATOM 586 C CA . ALA A 1 74 ? 9.827 -16.058 -3.109 1.00 90.31 74 ALA A CA 1
ATOM 587 C C . ALA A 1 74 ? 8.542 -16.119 -2.266 1.00 90.31 74 ALA A C 1
ATOM 589 O O . ALA A 1 74 ? 8.303 -15.223 -1.456 1.00 90.31 74 ALA A O 1
ATOM 590 N N . ILE A 1 75 ? 7.739 -17.182 -2.405 1.00 92.38 75 ILE A N 1
ATOM 591 C CA . ILE A 1 75 ? 6.514 -17.369 -1.611 1.00 92.38 75 ILE A CA 1
ATOM 592 C C . ILE A 1 75 ? 6.857 -17.522 -0.127 1.00 92.38 75 ILE A C 1
ATOM 594 O O . ILE A 1 75 ? 6.231 -16.864 0.704 1.00 92.38 75 ILE A O 1
ATOM 598 N N . PHE A 1 76 ? 7.876 -18.319 0.211 1.00 95.44 76 PHE A N 1
ATOM 599 C CA . PHE A 1 76 ? 8.325 -18.491 1.593 1.00 95.44 76 PHE A CA 1
ATOM 600 C C . PHE A 1 76 ? 8.720 -17.156 2.237 1.00 95.44 76 PHE A C 1
ATOM 602 O O . PHE A 1 76 ? 8.202 -16.802 3.295 1.00 95.44 76 PHE A O 1
ATOM 609 N N . LEU A 1 77 ? 9.587 -16.373 1.586 1.00 91.75 77 LEU A N 1
ATOM 610 C CA . LEU A 1 77 ? 10.043 -15.080 2.107 1.00 91.75 77 LEU A CA 1
ATOM 611 C C . LEU A 1 77 ? 8.912 -14.048 2.184 1.00 91.75 77 LEU A C 1
ATOM 613 O O . LEU A 1 77 ? 8.868 -13.254 3.128 1.00 91.75 77 LEU A O 1
ATOM 617 N N . LEU A 1 78 ? 7.971 -14.076 1.237 1.00 92.06 78 LEU A N 1
ATOM 618 C CA . LEU A 1 78 ? 6.777 -13.233 1.262 1.00 92.06 78 LEU A CA 1
ATOM 619 C C . LEU A 1 78 ? 5.886 -13.568 2.462 1.00 92.06 78 LEU A C 1
ATOM 621 O O . LEU A 1 78 ? 5.471 -12.661 3.184 1.00 92.06 78 LEU A O 1
ATOM 625 N N . LEU A 1 79 ? 5.629 -14.853 2.719 1.00 95.50 79 LEU A N 1
ATOM 626 C CA . LEU A 1 79 ? 4.838 -15.293 3.868 1.00 95.50 79 LEU A CA 1
ATOM 627 C C . LEU A 1 79 ? 5.555 -15.018 5.199 1.00 95.50 79 LEU A C 1
ATOM 629 O O . LEU A 1 79 ? 4.917 -14.552 6.142 1.00 95.50 79 LEU A O 1
ATOM 633 N N . CYS A 1 80 ? 6.876 -15.216 5.275 1.00 94.56 80 CYS A N 1
ATOM 634 C CA . CYS A 1 80 ? 7.683 -14.871 6.451 1.00 94.56 80 CYS A CA 1
ATOM 635 C C . CYS A 1 80 ? 7.581 -13.376 6.762 1.00 94.56 80 CYS A C 1
ATOM 637 O O . CYS A 1 80 ? 7.281 -12.985 7.891 1.00 94.56 80 CYS A O 1
ATOM 639 N N . THR A 1 81 ? 7.754 -12.537 5.739 1.00 90.44 81 THR A N 1
ATOM 640 C CA . THR A 1 81 ? 7.634 -11.081 5.859 1.00 90.44 81 THR A CA 1
ATOM 641 C C . THR A 1 81 ? 6.221 -10.680 6.282 1.00 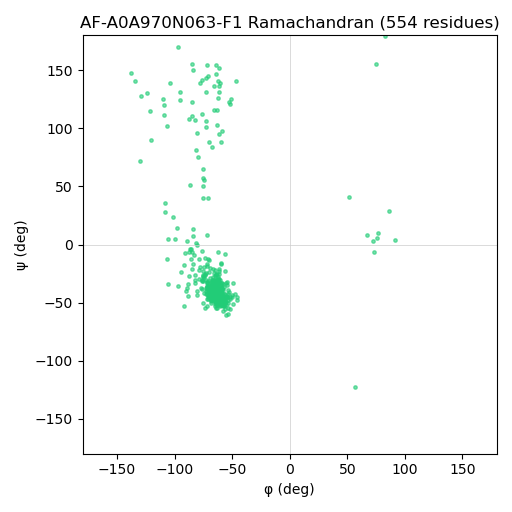90.44 81 THR A C 1
ATOM 643 O O . THR A 1 81 ? 6.059 -9.888 7.209 1.00 90.44 81 THR A O 1
ATOM 646 N N . GLY A 1 82 ? 5.190 -11.265 5.663 1.00 92.50 82 GLY A N 1
ATOM 647 C CA . GLY A 1 82 ? 3.789 -11.055 6.033 1.00 92.50 82 GLY A CA 1
ATOM 648 C C . GLY A 1 82 ? 3.515 -11.394 7.498 1.00 92.50 82 GLY A C 1
ATOM 649 O O . GLY A 1 82 ? 2.918 -10.592 8.216 1.00 92.50 82 GLY A O 1
ATOM 650 N N . THR A 1 83 ? 4.023 -12.530 7.974 1.00 95.38 83 THR A N 1
ATOM 651 C CA . THR A 1 83 ? 3.888 -12.959 9.370 1.00 95.38 83 THR A CA 1
ATOM 652 C C . THR A 1 83 ? 4.597 -12.019 10.331 1.00 95.38 83 THR A C 1
ATOM 654 O O . THR A 1 83 ? 4.000 -11.610 11.323 1.00 95.38 83 THR A O 1
ATOM 657 N N . ILE A 1 84 ? 5.820 -11.583 10.025 1.00 92.69 84 ILE A N 1
ATOM 658 C CA . ILE A 1 84 ? 6.528 -10.599 10.855 1.00 92.69 84 ILE A CA 1
ATOM 659 C C . ILE A 1 84 ? 5.758 -9.283 10.911 1.00 92.69 84 ILE A C 1
ATOM 661 O O . ILE A 1 84 ? 5.600 -8.723 11.992 1.00 92.69 84 ILE A O 1
ATOM 665 N N . VAL A 1 85 ? 5.245 -8.792 9.780 1.00 90.56 85 VAL A N 1
ATOM 666 C CA . VAL A 1 85 ? 4.451 -7.558 9.741 1.00 90.56 85 VAL A CA 1
ATOM 667 C C . VAL A 1 85 ? 3.187 -7.700 10.590 1.00 90.56 85 VAL A C 1
ATOM 669 O O . VAL A 1 85 ? 2.900 -6.807 11.388 1.00 90.56 85 VAL A O 1
ATOM 672 N N . LEU A 1 86 ? 2.460 -8.817 10.485 1.00 92.12 86 LEU A N 1
ATOM 673 C CA . LEU A 1 86 ? 1.255 -9.072 11.284 1.00 92.12 86 LEU A CA 1
ATOM 674 C C . LEU A 1 86 ? 1.561 -9.186 12.784 1.00 92.12 86 LEU A C 1
ATOM 676 O O . LEU A 1 86 ? 0.836 -8.611 13.599 1.00 92.12 86 LEU A O 1
ATOM 680 N N . LEU A 1 87 ? 2.645 -9.868 13.159 1.00 93.00 87 LEU A N 1
ATOM 681 C CA . LEU A 1 87 ? 3.085 -9.972 14.552 1.00 93.00 87 LEU A CA 1
ATOM 682 C C . LEU A 1 87 ? 3.560 -8.614 15.084 1.00 93.00 87 LEU A C 1
ATOM 684 O O . LEU A 1 87 ? 3.184 -8.206 16.178 1.00 93.00 87 LEU A O 1
ATOM 688 N N . PHE A 1 88 ? 4.325 -7.852 14.301 1.00 90.25 88 PHE A N 1
ATOM 689 C CA . PHE A 1 88 ? 4.785 -6.514 14.676 1.00 90.25 88 PHE A CA 1
ATOM 690 C C . PHE A 1 88 ? 3.616 -5.536 14.855 1.00 90.25 88 PHE A C 1
ATOM 692 O O . PHE A 1 88 ? 3.597 -4.727 15.793 1.00 90.25 88 PHE A O 1
ATOM 699 N N . GLN A 1 89 ? 2.604 -5.636 13.989 1.00 87.81 89 GLN A N 1
ATOM 700 C CA . GLN A 1 89 ? 1.348 -4.911 14.140 1.00 87.81 89 GLN A CA 1
ATOM 701 C C . GLN A 1 89 ? 0.623 -5.309 15.428 1.00 87.81 89 GLN A C 1
ATOM 703 O O . GLN A 1 89 ? 0.131 -4.419 16.117 1.00 87.81 89 GLN A O 1
ATOM 708 N N . ALA A 1 90 ? 0.637 -6.584 15.826 1.00 90.56 90 ALA A N 1
ATOM 709 C CA . ALA A 1 90 ? 0.044 -7.048 17.085 1.00 90.56 90 ALA A CA 1
ATOM 710 C C . ALA A 1 90 ? 0.609 -6.333 18.323 1.00 90.56 90 ALA A C 1
ATOM 712 O O . ALA A 1 90 ? -0.118 -6.047 19.269 1.00 90.56 90 ALA A O 1
ATOM 713 N N . PHE A 1 91 ? 1.909 -6.024 18.313 1.00 87.19 91 PHE A N 1
ATOM 714 C CA . PHE A 1 91 ? 2.565 -5.334 19.423 1.00 87.19 91 PHE A CA 1
ATOM 715 C C . PHE A 1 91 ? 2.433 -3.806 19.393 1.00 87.19 91 PHE A C 1
ATOM 717 O O . PHE A 1 91 ? 2.801 -3.144 20.363 1.00 87.19 91 PHE A O 1
ATOM 724 N N . SER A 1 92 ? 2.073 -3.221 18.251 1.00 80.31 92 SER A N 1
ATOM 725 C CA . SER A 1 92 ? 2.018 -1.759 18.070 1.00 80.31 92 SER A CA 1
ATOM 726 C C . SER A 1 92 ? 0.590 -1.235 18.037 1.00 80.31 92 SER A C 1
ATOM 728 O O . SER A 1 92 ? 0.311 -0.139 18.519 1.00 80.31 92 SER A O 1
ATOM 730 N N . THR A 1 93 ? -0.317 -2.032 17.491 1.00 74.44 93 THR A N 1
ATOM 731 C CA . THR A 1 93 ? -1.740 -1.756 17.437 1.00 74.44 93 THR A CA 1
ATOM 732 C C . THR A 1 93 ? -2.436 -2.713 18.379 1.00 74.44 93 THR A C 1
ATOM 734 O O . THR A 1 93 ? -2.285 -3.925 18.260 1.00 74.44 93 THR A O 1
ATOM 737 N N . GLY A 1 94 ? -3.215 -2.174 19.314 1.00 71.44 94 GLY A N 1
ATOM 738 C CA . GLY A 1 94 ? -4.084 -3.007 20.124 1.00 71.44 94 GLY A CA 1
ATOM 739 C C . GLY A 1 94 ? -5.182 -3.605 19.241 1.00 71.44 94 GLY A C 1
ATOM 740 O O . GLY A 1 94 ? -6.252 -3.022 19.126 1.00 71.44 94 GLY A O 1
ATOM 741 N N . SER A 1 95 ? -4.914 -4.721 18.555 1.00 64.75 95 SER A N 1
ATOM 742 C CA . SER A 1 95 ? -5.721 -5.331 17.476 1.00 64.75 95 SER A CA 1
ATOM 743 C C . SER A 1 95 ? -7.176 -5.666 17.834 1.00 64.75 95 SER A C 1
ATOM 745 O O . SER A 1 95 ? -7.993 -5.952 16.959 1.00 64.75 95 SER A O 1
ATOM 747 N N . LEU A 1 96 ? -7.568 -5.550 19.103 1.00 77.56 96 LEU A N 1
ATOM 748 C CA . LEU A 1 96 ? -8.944 -5.719 19.547 1.00 77.56 96 LEU A CA 1
ATOM 749 C C . LEU A 1 96 ? -9.724 -4.406 19.426 1.00 77.56 96 LEU A C 1
ATOM 751 O O . LEU A 1 96 ? -10.451 -4.007 20.323 1.00 77.56 96 LEU A O 1
ATOM 755 N N . ILE A 1 97 ? -9.657 -3.795 18.245 1.00 81.94 97 ILE A N 1
ATOM 756 C CA . ILE A 1 97 ? -10.434 -2.603 17.910 1.00 81.94 97 ILE A CA 1
ATOM 757 C C . ILE A 1 97 ? -11.887 -3.009 17.629 1.00 81.94 97 ILE A C 1
ATOM 759 O O . ILE A 1 97 ? -12.163 -3.718 16.661 1.00 81.94 97 ILE A O 1
ATOM 763 N N . PHE A 1 98 ? -12.818 -2.606 18.481 1.00 86.19 98 PHE A N 1
ATOM 764 C CA . PHE A 1 98 ? -14.256 -2.704 18.255 1.00 86.19 98 PHE A CA 1
ATOM 765 C C . PHE A 1 98 ? -14.748 -1.494 17.450 1.00 86.19 98 PHE A C 1
ATOM 767 O O . PHE A 1 98 ? -14.106 -0.439 17.406 1.00 86.19 98 PHE A O 1
ATOM 774 N N . SER A 1 99 ? -15.864 -1.651 16.735 1.00 85.25 99 SER A N 1
ATOM 775 C CA . SER A 1 99 ? -16.555 -0.479 16.187 1.00 85.25 99 SER A CA 1
ATOM 776 C C . SER A 1 99 ? -17.240 0.286 17.325 1.00 85.25 99 SER A C 1
ATOM 778 O O . SER A 1 99 ? -17.573 -0.319 18.339 1.00 85.25 99 SER A O 1
ATOM 780 N N . LEU A 1 100 ? -17.472 1.594 17.170 1.00 84.62 100 LEU A N 1
ATOM 781 C CA . LEU A 1 100 ? -18.193 2.379 18.187 1.00 84.62 100 LEU A CA 1
ATOM 782 C C . LEU A 1 100 ? -19.585 1.795 18.463 1.00 84.62 100 LEU A C 1
ATOM 784 O O . LEU A 1 100 ? -19.928 1.566 19.610 1.00 84.62 100 LEU A O 1
ATOM 788 N N . ALA A 1 101 ? -20.310 1.397 17.413 1.00 84.94 101 ALA A N 1
ATOM 789 C CA . ALA A 1 101 ? -21.608 0.738 17.559 1.00 84.94 101 ALA A CA 1
ATOM 790 C C . ALA A 1 101 ? -21.524 -0.577 18.353 1.00 84.94 101 ALA A C 1
ATOM 792 O O . ALA A 1 101 ? -22.437 -0.913 19.100 1.00 84.94 101 ALA A O 1
ATOM 793 N N . HIS A 1 102 ? -20.427 -1.331 18.208 1.00 86.00 102 HIS A N 1
ATOM 794 C CA . HIS A 1 102 ? -20.197 -2.525 19.022 1.00 86.00 102 HIS A CA 1
ATOM 795 C C . HIS A 1 102 ? -19.899 -2.174 20.469 1.00 86.00 102 HIS A C 1
ATOM 797 O O . HIS A 1 102 ? -20.321 -2.918 21.336 1.00 86.00 102 HIS A O 1
ATOM 803 N N . ILE A 1 103 ? -19.183 -1.087 20.739 1.00 84.31 103 ILE A N 1
ATOM 804 C CA . ILE A 1 103 ? -18.906 -0.641 22.105 1.00 84.31 103 ILE A CA 1
ATOM 805 C C . ILE A 1 103 ? -20.216 -0.264 22.794 1.00 84.31 103 ILE A C 1
ATOM 807 O O . ILE A 1 103 ? -20.551 -0.856 23.817 1.00 84.31 103 ILE A O 1
ATOM 811 N N . ASP A 1 104 ? -20.982 0.632 22.175 1.00 86.19 104 ASP A N 1
ATOM 812 C CA . ASP A 1 104 ? -22.225 1.166 22.732 1.00 86.19 104 ASP A CA 1
ATOM 813 C C . ASP A 1 104 ? -23.271 0.065 22.950 1.00 86.19 104 ASP A C 1
ATOM 815 O O . ASP A 1 104 ? -24.046 0.120 23.898 1.00 86.19 104 ASP A O 1
ATOM 819 N N . PHE A 1 105 ? -23.279 -0.966 22.095 1.00 86.38 105 PHE A N 1
ATOM 820 C CA . PHE A 1 105 ? -24.212 -2.084 22.210 1.00 86.38 105 PHE A CA 1
ATOM 821 C C . PHE A 1 105 ? -23.705 -3.218 23.110 1.00 86.38 105 PHE A C 1
ATOM 823 O O . PHE A 1 105 ? -24.472 -3.753 23.902 1.00 86.38 105 PHE A O 1
ATOM 830 N N . LEU A 1 106 ? -22.436 -3.629 22.996 1.00 82.94 106 LEU A N 1
ATOM 831 C CA . LEU A 1 106 ? -21.947 -4.848 23.655 1.00 82.94 106 LEU A CA 1
ATOM 832 C C . LEU A 1 106 ? -21.581 -4.648 25.112 1.00 82.94 106 LEU A C 1
ATOM 834 O O . LEU A 1 106 ? -21.729 -5.582 25.895 1.00 82.94 106 LEU A O 1
ATOM 838 N N . PHE A 1 107 ? -21.078 -3.469 25.460 1.00 82.38 107 PHE A N 1
ATOM 839 C CA . PHE A 1 107 ? -20.559 -3.202 26.792 1.00 82.38 107 PHE A CA 1
ATOM 840 C C . PHE A 1 107 ? -21.667 -3.094 27.852 1.00 82.38 107 PHE A C 1
ATOM 842 O O . PHE A 1 107 ? -21.447 -3.621 28.941 1.00 82.38 107 PHE A O 1
ATOM 849 N N . PRO A 1 108 ? -22.853 -2.507 27.577 1.00 87.62 108 PRO A N 1
ATOM 850 C CA . PRO A 1 108 ? -23.945 -2.518 28.551 1.00 87.62 108 PRO A CA 1
ATOM 851 C C . PRO A 1 108 ? -24.703 -3.852 28.600 1.00 87.62 108 PRO A C 1
ATOM 853 O O . PRO A 1 108 ? -25.356 -4.151 29.597 1.00 87.62 108 PRO A O 1
ATOM 856 N N . THR A 1 109 ? -24.650 -4.672 27.544 1.00 88.94 109 THR A N 1
ATOM 857 C CA . THR A 1 109 ? -25.374 -5.951 27.531 1.00 88.94 109 THR A CA 1
ATOM 858 C C . THR A 1 109 ? -24.644 -7.030 28.339 1.00 88.94 109 THR A C 1
ATOM 860 O O . THR A 1 109 ? -23.429 -7.172 28.190 1.00 88.94 109 THR A O 1
ATOM 863 N N . PRO A 1 110 ? -25.350 -7.872 29.119 1.00 90.81 110 PRO A N 1
ATOM 864 C CA . PRO A 1 110 ? -24.752 -8.962 29.894 1.00 90.81 110 PRO A CA 1
ATOM 865 C C . PRO A 1 110 ? -24.365 -10.156 28.996 1.00 90.81 110 PRO A C 1
ATOM 867 O O . PRO A 1 110 ? -24.839 -11.278 29.165 1.00 90.81 110 PRO A O 1
ATOM 870 N N . ILE A 1 111 ? -23.522 -9.923 27.985 1.00 90.44 111 ILE A N 1
ATOM 871 C CA . ILE A 1 111 ? -23.036 -10.952 27.060 1.00 90.44 111 ILE A CA 1
ATOM 872 C C . ILE A 1 111 ? -21.681 -11.477 27.556 1.00 90.44 111 ILE A C 1
ATOM 874 O O . ILE A 1 111 ? -20.765 -10.691 27.824 1.00 90.44 111 ILE A O 1
ATOM 878 N N . PRO A 1 112 ? -21.491 -12.809 27.637 1.00 91.44 112 PRO A N 1
ATOM 879 C CA . PRO A 1 112 ? -20.221 -13.379 28.064 1.00 91.44 112 PRO A CA 1
ATOM 880 C C . PRO A 1 112 ? -19.088 -12.987 27.107 1.00 91.44 112 PRO A C 1
ATOM 882 O O . PRO A 1 112 ? -19.210 -13.085 25.882 1.00 91.44 112 PRO A O 1
ATOM 885 N N . ARG A 1 113 ? -17.940 -12.605 27.682 1.00 86.69 113 ARG A N 1
ATOM 886 C CA . ARG A 1 113 ? -16.762 -12.084 26.955 1.00 86.69 113 ARG A CA 1
ATOM 887 C C . ARG A 1 113 ? -16.289 -13.015 25.840 1.00 86.69 113 ARG A C 1
ATOM 889 O O . ARG A 1 113 ? -15.956 -12.570 24.745 1.00 86.69 113 ARG A O 1
ATOM 896 N N . ARG A 1 114 ? -16.324 -14.324 26.107 1.00 90.44 114 ARG A N 1
ATOM 897 C CA . ARG A 1 114 ? -15.948 -15.374 25.149 1.00 90.44 114 ARG A CA 1
ATOM 898 C C . ARG A 1 114 ? -16.800 -15.336 23.884 1.00 90.44 114 ARG A C 1
ATOM 900 O O . ARG A 1 114 ? -16.262 -15.513 22.801 1.00 90.44 114 ARG A O 1
ATOM 907 N N . SER A 1 115 ? -18.101 -15.061 23.996 1.00 91.94 115 SER A N 1
ATOM 908 C CA . SER A 1 115 ? -18.979 -14.968 22.824 1.00 91.94 115 SER A CA 1
ATOM 909 C C . SER A 1 115 ? -18.696 -13.726 21.984 1.00 91.94 115 SER A C 1
ATOM 911 O O . SER A 1 115 ? -18.776 -13.803 20.761 1.00 91.94 115 SER A O 1
ATOM 913 N N . VAL A 1 116 ? -18.346 -12.601 22.619 1.00 89.81 116 VAL A N 1
ATOM 914 C CA . VAL A 1 116 ? -17.938 -11.382 21.904 1.00 89.81 116 VAL A CA 1
ATOM 915 C C . VAL A 1 116 ? -16.614 -11.600 21.171 1.00 89.81 116 VAL A C 1
ATOM 917 O O . VAL A 1 116 ? -16.503 -11.259 19.993 1.00 89.81 116 VAL A O 1
ATOM 920 N N . LEU A 1 117 ? -15.635 -12.218 21.839 1.00 90.06 117 LEU A N 1
ATOM 921 C CA . LEU A 1 117 ? -14.353 -12.567 21.230 1.00 90.06 117 LEU A CA 1
ATOM 922 C C . LEU A 1 117 ? -14.535 -13.544 20.060 1.00 90.06 117 LEU A C 1
ATOM 924 O O . LEU A 1 117 ? -14.019 -13.284 18.980 1.00 90.06 117 LEU A O 1
ATOM 928 N N . LEU A 1 118 ? -15.308 -14.620 20.244 1.00 93.06 118 LEU A N 1
ATOM 929 C CA . LEU A 1 118 ? -15.549 -15.629 19.208 1.00 93.06 118 LEU A CA 1
ATOM 930 C C . LEU A 1 118 ? -16.218 -15.016 17.978 1.00 93.06 118 LEU A C 1
ATOM 932 O O . LEU A 1 118 ? -15.759 -15.256 16.868 1.00 93.06 118 LEU A O 1
ATOM 936 N N . LEU A 1 119 ? -17.249 -14.180 18.151 1.00 91.25 119 LEU A N 1
ATOM 937 C CA . LEU A 1 119 ? -17.884 -13.507 17.014 1.00 91.25 119 LEU A CA 1
ATOM 938 C C . LEU A 1 119 ? -16.881 -12.643 16.242 1.00 91.25 119 LEU A C 1
ATOM 940 O O . LEU A 1 119 ? -16.863 -12.659 15.012 1.00 91.25 119 LEU A O 1
ATOM 944 N N . LYS A 1 120 ? -16.049 -11.887 16.962 1.00 89.44 120 LYS A N 1
ATOM 945 C CA . LYS A 1 120 ? -15.032 -11.042 16.343 1.00 89.44 120 LYS A CA 1
ATOM 946 C C . LYS A 1 120 ? -14.015 -11.869 15.559 1.00 89.44 120 LYS A C 1
ATOM 948 O O . LYS A 1 120 ? -13.756 -11.552 14.403 1.00 89.44 120 LYS A O 1
ATOM 953 N N . LEU A 1 121 ? -13.508 -12.945 16.158 1.00 92.50 121 LEU A N 1
ATOM 954 C CA . LEU A 1 121 ? -12.589 -13.870 15.500 1.00 92.50 121 LEU A CA 1
ATOM 955 C C . LEU A 1 121 ? -13.225 -14.499 14.266 1.00 92.50 121 LEU A C 1
ATOM 957 O O . LEU A 1 121 ? -12.626 -14.471 13.203 1.00 92.50 121 LEU A O 1
ATOM 961 N N . LEU A 1 122 ? -14.466 -14.976 14.367 1.00 93.81 122 LEU A N 1
ATOM 962 C CA . LEU A 1 122 ? -15.195 -15.560 13.244 1.00 93.81 122 LEU A CA 1
ATOM 963 C C . LEU A 1 122 ? -15.341 -14.569 12.082 1.00 93.81 122 LEU A C 1
ATOM 965 O O . LEU A 1 122 ? -15.163 -14.943 10.925 1.00 93.81 122 LEU A O 1
ATOM 969 N N . ARG A 1 123 ? -15.632 -13.298 12.381 1.00 91.00 123 ARG A N 1
ATOM 970 C CA . ARG A 1 123 ? -15.710 -12.228 11.379 1.00 91.00 123 ARG A CA 1
ATOM 971 C C . ARG A 1 123 ? -14.362 -11.991 10.702 1.00 91.00 123 ARG A C 1
ATOM 973 O O . ARG A 1 123 ? -14.316 -11.871 9.476 1.00 91.00 123 ARG A O 1
ATOM 980 N N . ASP A 1 124 ? -13.292 -11.900 11.484 1.00 91.56 124 ASP A N 1
ATOM 981 C CA . ASP A 1 124 ? -11.949 -11.695 10.950 1.00 91.56 124 ASP A CA 1
ATOM 982 C C . ASP A 1 124 ? -11.527 -12.913 10.108 1.00 91.56 124 ASP A C 1
ATOM 984 O O . ASP A 1 124 ? -11.139 -12.742 8.954 1.00 91.56 124 ASP A O 1
ATOM 988 N N . TYR A 1 125 ? -11.731 -14.139 10.595 1.00 95.19 125 TYR A N 1
ATOM 989 C CA . TYR A 1 125 ? -11.471 -15.381 9.859 1.00 95.19 125 TYR A CA 1
ATOM 990 C C . TYR A 1 125 ? -12.224 -15.443 8.538 1.00 95.19 125 TYR A C 1
ATOM 992 O O . TYR A 1 125 ? -11.607 -15.686 7.506 1.00 95.19 125 TYR A O 1
ATOM 1000 N N . LEU A 1 126 ? -13.534 -15.177 8.544 1.00 94.38 126 LEU A N 1
ATOM 1001 C CA . LEU A 1 126 ? -14.342 -15.194 7.328 1.00 94.38 126 LEU A CA 1
ATOM 1002 C C . LEU A 1 126 ? -13.811 -14.180 6.312 1.00 94.38 126 LEU A C 1
ATOM 1004 O O . LEU A 1 126 ? -13.657 -14.508 5.140 1.00 94.38 126 LEU A O 1
ATOM 1008 N N . LYS A 1 127 ? -13.464 -12.968 6.764 1.00 92.44 127 LYS A N 1
ATOM 1009 C CA . LYS A 1 127 ? -12.849 -11.949 5.911 1.00 92.44 127 LYS A CA 1
ATOM 1010 C C . LYS A 1 127 ? -11.547 -12.465 5.287 1.00 92.44 127 LYS A C 1
ATOM 1012 O O . LYS A 1 127 ? -11.389 -12.347 4.077 1.00 92.44 127 LYS A O 1
ATOM 1017 N N . TYR A 1 128 ? -10.621 -13.012 6.075 1.00 92.25 128 TYR A N 1
ATOM 1018 C CA . TYR A 1 128 ? -9.337 -13.493 5.553 1.00 92.25 128 TYR A CA 1
ATOM 1019 C C . TYR A 1 128 ? -9.498 -14.705 4.632 1.00 92.25 128 TYR A C 1
ATOM 1021 O O . TYR A 1 128 ? -8.901 -14.709 3.563 1.00 92.25 128 TYR A O 1
ATOM 1029 N N . ILE A 1 129 ? -10.344 -15.678 4.979 1.00 94.81 129 ILE A N 1
ATOM 1030 C CA . ILE A 1 129 ? -10.635 -16.849 4.137 1.00 94.81 129 ILE A CA 1
ATOM 1031 C C . ILE A 1 129 ? -11.234 -16.416 2.796 1.00 94.81 129 ILE A C 1
ATOM 1033 O O . ILE A 1 129 ? -10.789 -16.895 1.756 1.00 94.81 129 ILE A O 1
ATOM 1037 N N . LEU A 1 130 ? -12.181 -15.470 2.798 1.00 92.19 130 LEU A N 1
ATOM 1038 C CA . LEU A 1 130 ? -12.747 -14.919 1.565 1.00 92.19 130 LEU A CA 1
ATOM 1039 C C . LEU A 1 130 ? -11.681 -14.221 0.713 1.00 92.19 130 LEU A C 1
ATOM 1041 O O . LEU A 1 130 ? -11.649 -14.434 -0.493 1.00 92.19 130 LEU A O 1
ATOM 1045 N N . TRP A 1 131 ? -10.783 -13.435 1.319 1.00 90.81 131 TRP A N 1
ATOM 1046 C CA . TRP A 1 131 ? -9.683 -12.795 0.588 1.00 90.81 131 TRP A CA 1
ATOM 1047 C C . TRP A 1 131 ? -8.682 -13.803 0.025 1.00 90.81 131 TRP A C 1
ATOM 1049 O O . TRP A 1 131 ? -8.275 -13.657 -1.121 1.00 90.81 131 TRP A O 1
ATOM 1059 N N . ILE A 1 132 ? -8.298 -14.824 0.793 1.00 93.06 132 ILE A N 1
ATOM 1060 C CA . ILE A 1 132 ? -7.407 -15.897 0.329 1.00 93.06 132 ILE A CA 1
ATOM 1061 C C . ILE A 1 132 ? -8.047 -16.629 -0.842 1.00 93.06 132 ILE A C 1
ATOM 1063 O O . ILE A 1 132 ? -7.413 -16.783 -1.882 1.00 93.06 132 ILE A O 1
ATOM 1067 N N . GLY A 1 133 ? -9.305 -17.047 -0.674 1.00 90.56 133 GLY A N 1
ATOM 1068 C CA . GLY A 1 133 ? -10.077 -17.711 -1.711 1.00 90.56 133 GLY A CA 1
ATOM 1069 C C . GLY A 1 133 ? -10.117 -16.855 -2.967 1.00 90.56 133 GLY A C 1
ATOM 1070 O O . GLY A 1 133 ? -9.698 -17.326 -4.016 1.00 90.56 133 GLY A O 1
ATOM 1071 N N . PHE A 1 134 ? -10.510 -15.584 -2.840 1.00 88.06 134 PHE A N 1
ATOM 1072 C CA . PHE A 1 134 ? -10.563 -14.621 -3.939 1.00 88.06 134 PHE A CA 1
ATOM 1073 C C . PHE A 1 134 ? -9.209 -14.438 -4.633 1.00 88.06 134 PHE A C 1
ATOM 1075 O O . PHE A 1 134 ? -9.124 -14.611 -5.839 1.00 88.06 134 PHE A O 1
ATOM 1082 N N . PHE A 1 135 ? -8.126 -14.147 -3.905 1.00 87.44 135 PHE A N 1
ATOM 1083 C CA . PHE A 1 135 ? -6.816 -13.920 -4.524 1.00 87.44 135 PHE A CA 1
ATOM 1084 C C . PHE A 1 135 ? -6.245 -15.184 -5.167 1.00 87.44 135 PHE A C 1
ATOM 1086 O O . PHE A 1 135 ? -5.737 -15.117 -6.282 1.00 87.44 135 PHE A O 1
ATOM 1093 N N . LEU A 1 136 ? -6.341 -16.338 -4.506 1.00 88.94 136 LEU A N 1
ATOM 1094 C CA . LEU A 1 136 ? -5.757 -17.579 -5.013 1.00 88.94 136 LEU A CA 1
ATOM 1095 C C . LEU A 1 136 ? -6.548 -18.132 -6.204 1.00 88.94 136 LEU A C 1
ATOM 1097 O O . LEU A 1 136 ? -5.971 -18.717 -7.113 1.00 88.94 136 LEU A O 1
ATOM 1101 N N . THR A 1 137 ? -7.854 -17.894 -6.261 1.00 87.88 137 THR A N 1
ATOM 1102 C CA . THR A 1 137 ? -8.637 -18.178 -7.470 1.00 87.88 137 THR A CA 1
ATOM 1103 C C . THR A 1 137 ? -8.411 -17.121 -8.559 1.00 87.88 137 THR A C 1
ATOM 1105 O O . THR A 1 137 ? -8.475 -17.466 -9.736 1.00 87.88 137 THR A O 1
ATOM 1108 N N . LEU A 1 138 ? -8.133 -15.856 -8.204 1.00 85.12 138 LEU A N 1
ATOM 1109 C CA . LEU A 1 138 ? -7.937 -14.751 -9.154 1.00 85.12 138 LEU A CA 1
ATOM 1110 C C . LEU A 1 138 ? -6.608 -14.818 -9.884 1.00 85.12 138 LEU A C 1
ATOM 1112 O O . LEU A 1 138 ? -6.580 -14.799 -11.109 1.00 85.12 138 LEU A O 1
ATOM 1116 N N . SER A 1 139 ? -5.512 -14.883 -9.140 1.00 85.06 139 SER A N 1
ATOM 1117 C CA . SER A 1 139 ? -4.172 -14.948 -9.714 1.00 85.06 139 SER A CA 1
ATOM 1118 C C . SER A 1 139 ? -3.657 -16.380 -9.787 1.00 85.06 139 SER A C 1
ATOM 1120 O O . SER A 1 139 ? -2.986 -16.741 -10.751 1.00 85.06 139 SER A O 1
ATOM 1122 N N . GLY A 1 140 ? -3.992 -17.212 -8.799 1.00 85.56 140 GLY A N 1
ATOM 1123 C CA . GLY A 1 140 ? -3.491 -18.580 -8.723 1.00 85.56 140 GLY A CA 1
ATOM 1124 C C . GLY A 1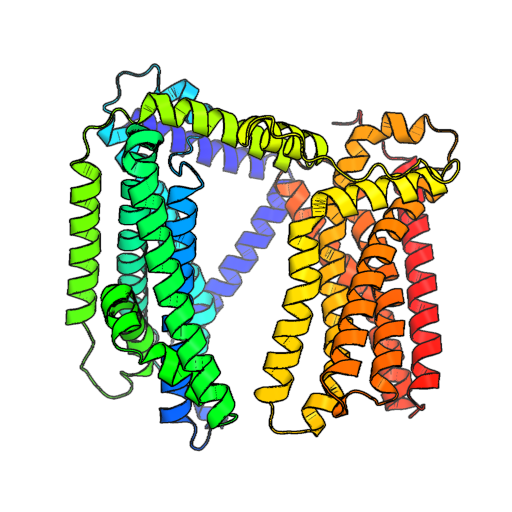 140 ? -4.112 -19.501 -9.770 1.00 85.56 140 GLY A C 1
ATOM 1125 O O . GLY A 1 140 ? -3.368 -20.245 -10.392 1.00 85.56 140 GLY A O 1
ATOM 1126 N N . ALA A 1 141 ? -5.422 -19.444 -10.040 1.00 86.50 141 ALA A N 1
ATOM 1127 C CA . ALA A 1 141 ? -6.024 -20.356 -11.022 1.00 86.50 141 ALA A CA 1
ATOM 1128 C C . ALA A 1 141 ? -5.470 -20.160 -12.450 1.00 86.50 141 ALA A C 1
ATOM 1130 O O . ALA A 1 141 ? -5.010 -21.151 -13.023 1.00 86.50 141 ALA A O 1
ATOM 1131 N N . PRO A 1 142 ? -5.399 -18.934 -13.012 1.00 83.69 142 PRO A N 1
ATOM 1132 C CA . PRO A 1 142 ? -4.778 -18.722 -14.320 1.00 83.69 142 PRO A CA 1
ATOM 1133 C C . PRO A 1 142 ? -3.297 -19.104 -14.338 1.00 83.69 142 PRO A C 1
ATOM 1135 O O . PRO A 1 142 ? -2.840 -19.719 -15.298 1.00 83.69 142 PRO A O 1
ATOM 1138 N N . LEU A 1 143 ? -2.555 -18.793 -13.267 1.00 83.12 143 LEU A N 1
ATOM 1139 C CA . LEU A 1 143 ? -1.141 -19.149 -13.151 1.00 83.12 143 LEU A CA 1
ATOM 1140 C C . LEU A 1 143 ? -0.940 -20.670 -13.149 1.00 83.12 143 LEU A C 1
ATOM 1142 O O . LEU A 1 143 ? -0.080 -21.174 -13.861 1.00 83.12 143 LEU A O 1
ATOM 1146 N N . MET A 1 144 ? -1.751 -21.414 -12.394 1.00 82.75 144 MET A N 1
ATOM 1147 C CA . MET A 1 144 ? -1.675 -22.877 -12.341 1.00 82.75 144 MET A CA 1
ATOM 1148 C C . MET A 1 144 ? -2.013 -23.507 -13.693 1.00 82.75 144 MET A C 1
ATOM 1150 O O . MET A 1 144 ? -1.303 -24.406 -14.137 1.00 82.75 144 MET A O 1
ATOM 1154 N N . VAL A 1 145 ? -3.044 -22.998 -14.378 1.00 81.25 145 VAL A N 1
ATOM 1155 C CA . VAL A 1 145 ? -3.412 -23.456 -15.727 1.00 81.25 145 VAL A CA 1
ATOM 1156 C C . VAL A 1 145 ? -2.301 -23.150 -16.734 1.00 81.25 145 VAL A C 1
ATOM 1158 O O . VAL A 1 145 ? -1.971 -24.005 -17.555 1.00 81.25 145 VAL A O 1
ATOM 1161 N N . ALA A 1 146 ? -1.673 -21.973 -16.646 1.00 79.19 146 ALA A N 1
ATOM 1162 C CA . ALA A 1 146 ? -0.527 -21.609 -17.479 1.00 79.19 146 ALA A CA 1
ATOM 1163 C C . ALA A 1 146 ? 0.687 -22.527 -17.245 1.00 79.19 146 ALA A C 1
ATOM 1165 O O . ALA A 1 146 ? 1.414 -22.830 -18.187 1.00 79.19 146 ALA A O 1
ATOM 1166 N N . LEU A 1 147 ? 0.872 -23.024 -16.018 1.00 78.75 147 LEU A N 1
ATOM 1167 C CA . LEU A 1 147 ? 1.909 -23.999 -15.660 1.00 78.75 147 LEU A CA 1
ATOM 1168 C C . LEU A 1 147 ? 1.530 -25.456 -15.992 1.00 78.75 147 LEU A C 1
ATOM 1170 O O . LEU A 1 147 ? 2.305 -26.368 -15.712 1.00 78.75 147 LEU A O 1
ATOM 1174 N N . GLY A 1 148 ? 0.355 -25.696 -16.581 1.00 77.50 148 GLY A N 1
ATOM 1175 C CA . GLY A 1 148 ? -0.124 -27.036 -16.934 1.00 77.50 148 GLY A CA 1
ATOM 1176 C C . GLY A 1 148 ? -0.656 -27.859 -15.754 1.00 77.50 148 GLY A C 1
ATOM 1177 O O . GLY A 1 148 ? -0.924 -29.048 -15.921 1.00 77.50 148 GLY A O 1
ATOM 1178 N N . GLY A 1 149 ? -0.824 -27.248 -14.577 1.00 79.94 149 GLY A N 1
ATOM 1179 C CA . GLY A 1 149 ? -1.408 -27.879 -13.395 1.00 79.94 149 GLY A CA 1
ATOM 1180 C C . GLY A 1 149 ? -2.937 -27.822 -13.395 1.00 79.94 149 GLY A C 1
ATOM 1181 O O . GLY A 1 149 ? -3.547 -26.881 -13.908 1.00 79.94 149 GLY A O 1
ATOM 1182 N N . SER A 1 150 ? -3.584 -28.818 -12.786 1.00 83.25 150 SER A N 1
ATOM 1183 C CA . SER A 1 150 ? -5.023 -28.771 -12.524 1.00 83.25 150 SER A CA 1
ATOM 1184 C C . SER A 1 150 ? -5.294 -28.017 -11.221 1.00 83.25 150 SER A C 1
ATOM 1186 O O . SER A 1 150 ? -4.814 -28.394 -10.151 1.00 83.25 150 SER A O 1
ATOM 1188 N N . PHE A 1 151 ? -6.096 -26.949 -11.287 1.00 85.31 151 PHE A N 1
ATOM 1189 C CA . PHE A 1 151 ? -6.486 -26.213 -10.080 1.00 85.31 151 PHE A CA 1
ATOM 1190 C C . PHE A 1 151 ? -7.333 -27.074 -9.133 1.00 85.31 151 PHE A C 1
ATOM 1192 O O . PHE A 1 151 ? -7.220 -26.949 -7.923 1.00 85.31 151 PHE A O 1
ATOM 1199 N N . TYR A 1 152 ? -8.161 -27.979 -9.650 1.00 87.38 152 TYR A N 1
ATOM 1200 C CA . TYR A 1 152 ? -8.897 -28.940 -8.831 1.00 87.38 152 TYR A CA 1
ATOM 1201 C C . TYR A 1 152 ? -8.241 -30.330 -8.928 1.00 87.38 152 TYR A C 1
ATOM 1203 O O . TYR A 1 152 ? -7.832 -30.711 -10.029 1.00 87.38 152 TYR A O 1
ATOM 1211 N N . PRO A 1 153 ? -8.109 -31.095 -7.824 1.00 89.31 153 PRO A N 1
ATOM 1212 C CA . PRO A 1 153 ? -8.447 -30.753 -6.432 1.00 89.31 153 PRO A CA 1
ATOM 1213 C C . PRO A 1 153 ? -7.330 -30.005 -5.675 1.00 89.31 153 PRO A C 1
ATOM 1215 O O . PRO A 1 153 ? -7.570 -29.458 -4.599 1.00 89.31 153 PRO A O 1
ATOM 1218 N N . TYR A 1 154 ? -6.106 -29.960 -6.208 1.00 89.00 154 TYR A N 1
ATOM 1219 C CA . TYR A 1 154 ? -4.917 -29.510 -5.469 1.00 89.00 154 TYR A CA 1
ATOM 1220 C C . TYR A 1 154 ? -4.962 -28.040 -5.028 1.00 89.00 154 TYR A C 1
ATOM 1222 O O . TYR A 1 154 ? -4.461 -27.697 -3.962 1.00 89.00 154 TYR A O 1
ATOM 1230 N N . GLY A 1 155 ? -5.594 -27.162 -5.800 1.00 89.62 155 GLY A N 1
ATOM 1231 C CA . GLY A 1 155 ? -5.796 -25.758 -5.444 1.00 89.62 155 GLY A CA 1
ATOM 1232 C C . GLY A 1 155 ? -6.671 -25.587 -4.204 1.00 89.62 155 GLY A C 1
ATOM 1233 O O . GLY A 1 155 ? -6.407 -24.687 -3.412 1.00 89.62 155 GLY A O 1
ATOM 1234 N N . LEU A 1 156 ? -7.637 -26.484 -3.950 1.00 91.75 156 LEU A N 1
ATOM 1235 C CA . LEU A 1 156 ? -8.389 -26.478 -2.688 1.00 91.75 156 LEU A CA 1
ATOM 1236 C C . LEU A 1 156 ? -7.495 -26.826 -1.498 1.00 91.75 156 LEU A C 1
ATOM 1238 O O . LEU A 1 156 ? -7.631 -26.215 -0.440 1.00 91.75 156 LEU A O 1
ATOM 1242 N N . VAL A 1 157 ? -6.550 -27.752 -1.679 1.00 93.94 157 VAL A N 1
ATOM 1243 C CA . VAL A 1 157 ? -5.544 -28.086 -0.661 1.00 93.94 157 VAL A CA 1
ATOM 1244 C C . VAL A 1 157 ? -4.644 -26.878 -0.381 1.00 93.94 157 VAL A C 1
ATOM 1246 O O . VAL A 1 157 ? -4.401 -26.553 0.780 1.00 93.94 157 VAL A O 1
ATOM 1249 N N . SER A 1 158 ? -4.230 -26.141 -1.415 1.00 94.00 158 SER A N 1
ATOM 1250 C CA . SER A 1 158 ? -3.478 -24.888 -1.262 1.00 94.00 158 SER A CA 1
ATOM 1251 C C . SER A 1 158 ? -4.273 -23.792 -0.548 1.00 94.00 158 SER A C 1
ATOM 1253 O O . SER A 1 158 ? -3.723 -23.122 0.327 1.00 94.00 158 SER A O 1
ATOM 1255 N N . ILE A 1 159 ? -5.567 -23.629 -0.863 1.00 95.12 159 ILE A N 1
ATOM 1256 C CA . ILE A 1 159 ? -6.463 -22.701 -0.149 1.00 95.12 159 ILE A CA 1
ATOM 1257 C C . ILE A 1 159 ? -6.578 -23.111 1.320 1.00 95.12 159 ILE A C 1
ATOM 1259 O O . ILE A 1 159 ? -6.438 -22.259 2.195 1.00 95.12 159 ILE A O 1
ATOM 1263 N N . ALA A 1 160 ? -6.796 -24.397 1.602 1.00 96.56 160 ALA A N 1
ATOM 1264 C CA . ALA A 1 160 ? -6.917 -24.912 2.961 1.00 96.56 160 ALA A CA 1
ATOM 1265 C C . ALA A 1 160 ? -5.621 -24.722 3.766 1.00 96.56 160 ALA A C 1
ATOM 1267 O O . ALA A 1 160 ? -5.679 -24.270 4.908 1.00 96.56 160 ALA A O 1
ATOM 1268 N N . GLY A 1 161 ? -4.457 -24.992 3.165 1.00 96.69 161 GLY A N 1
ATOM 1269 C CA . GLY A 1 161 ? -3.150 -24.786 3.794 1.00 96.69 161 GLY A CA 1
ATOM 1270 C C . GLY A 1 161 ? -2.880 -23.322 4.127 1.00 96.69 161 GLY A C 1
ATOM 1271 O O . GLY A 1 161 ? -2.527 -23.000 5.263 1.00 96.69 161 GLY A O 1
ATOM 1272 N N . LEU A 1 162 ? -3.121 -22.419 3.171 1.00 96.69 162 LEU A N 1
ATOM 1273 C CA . LEU A 1 162 ? -2.957 -20.980 3.384 1.00 96.69 162 LEU A CA 1
ATOM 1274 C C . LEU A 1 162 ? -3.977 -20.426 4.393 1.00 96.69 162 LEU A C 1
ATOM 1276 O O . LEU A 1 162 ? -3.622 -19.581 5.217 1.00 96.69 162 LEU A O 1
ATOM 1280 N N . ALA A 1 163 ? -5.218 -20.922 4.381 1.00 97.25 163 ALA A N 1
ATOM 1281 C CA . ALA A 1 163 ? -6.229 -20.578 5.376 1.00 97.25 163 ALA A CA 1
ATOM 1282 C C . ALA A 1 163 ? -5.816 -21.039 6.779 1.00 97.25 163 ALA A C 1
ATOM 1284 O O . ALA A 1 163 ? -5.804 -20.220 7.693 1.00 97.25 163 ALA A O 1
ATOM 1285 N N . ALA A 1 164 ? -5.413 -22.301 6.956 1.00 98.00 164 ALA A N 1
ATOM 1286 C CA . ALA A 1 164 ? -4.954 -22.826 8.243 1.00 98.00 164 ALA A CA 1
ATOM 1287 C C . ALA A 1 164 ? -3.746 -22.039 8.779 1.00 98.00 164 ALA A C 1
ATOM 1289 O O . ALA A 1 164 ? -3.746 -21.611 9.933 1.00 98.00 164 ALA A O 1
ATOM 1290 N N . TYR A 1 165 ? -2.761 -21.760 7.921 1.00 98.06 165 TYR A N 1
ATOM 1291 C CA . TYR A 1 165 ? -1.610 -20.930 8.269 1.00 98.06 165 TYR A CA 1
ATOM 1292 C C . TYR A 1 165 ? -2.012 -19.519 8.716 1.00 98.06 165 TYR A C 1
ATOM 1294 O O . TYR A 1 165 ? -1.570 -19.053 9.766 1.00 98.06 165 TYR A O 1
ATOM 1302 N N . LEU A 1 166 ? -2.873 -18.831 7.961 1.00 96.56 166 LEU A N 1
ATOM 1303 C CA . LEU A 1 166 ? -3.297 -17.480 8.325 1.00 96.56 166 LEU A CA 1
ATOM 1304 C C . LEU A 1 166 ? -4.152 -17.463 9.593 1.00 96.56 166 LEU A C 1
ATOM 1306 O O . LEU A 1 166 ? -3.973 -16.568 10.414 1.00 96.56 166 LEU A O 1
ATOM 1310 N N . LEU A 1 167 ? -5.015 -18.459 9.809 1.00 97.25 167 LEU A N 1
ATOM 1311 C CA . LEU A 1 167 ? -5.743 -18.617 11.071 1.00 97.25 167 LEU A CA 1
ATOM 1312 C C . LEU A 1 167 ? -4.780 -18.785 12.250 1.00 97.25 167 LEU A C 1
ATOM 1314 O O . LEU A 1 167 ? -4.943 -18.104 13.259 1.00 97.25 167 LEU A O 1
ATOM 1318 N N . PHE A 1 168 ? -3.745 -19.617 12.106 1.00 98.00 168 PHE A N 1
ATOM 1319 C CA . PHE A 1 168 ? -2.690 -19.753 13.108 1.00 98.00 168 PHE A CA 1
ATOM 1320 C C . PHE A 1 168 ? -2.006 -18.408 13.407 1.00 98.00 168 PHE A C 1
ATOM 1322 O O . PHE A 1 168 ? -1.963 -17.984 14.563 1.00 98.00 168 PHE A O 1
ATOM 1329 N N . VAL A 1 169 ? -1.534 -17.689 12.381 1.00 96.88 169 VAL A N 1
ATOM 1330 C CA . VAL A 1 169 ? -0.862 -16.388 12.559 1.00 96.88 169 VAL A CA 1
ATOM 1331 C C . VAL A 1 169 ? -1.795 -15.367 13.217 1.00 96.88 169 VAL A C 1
ATOM 1333 O O . VAL A 1 169 ? -1.384 -14.667 14.143 1.00 96.88 169 VAL A O 1
ATOM 1336 N N . LEU A 1 170 ? -3.065 -15.308 12.809 1.00 95.44 170 LEU A N 1
ATOM 1337 C CA . LEU A 1 170 ? -4.067 -14.423 13.409 1.00 95.44 170 LEU A CA 1
ATOM 1338 C C . LEU A 1 170 ? -4.327 -14.764 14.878 1.00 95.44 170 LEU A C 1
ATOM 1340 O O . LEU A 1 170 ? -4.404 -13.853 15.702 1.00 95.44 170 LEU A O 1
ATOM 1344 N N . ASN A 1 171 ? -4.412 -16.049 15.230 1.00 96.88 171 ASN A N 1
ATOM 1345 C CA . ASN A 1 171 ? -4.604 -16.492 16.612 1.00 96.88 171 ASN A CA 1
ATOM 1346 C C . ASN A 1 171 ? -3.449 -16.064 17.506 1.00 96.88 171 ASN A C 1
ATOM 1348 O O . ASN A 1 171 ? -3.675 -15.532 18.596 1.00 96.88 171 ASN A O 1
ATOM 1352 N N . ILE A 1 172 ? -2.216 -16.238 17.029 1.00 96.38 172 ILE A N 1
ATOM 1353 C CA . ILE A 1 172 ? -1.018 -15.786 17.737 1.00 96.38 172 ILE A CA 1
ATOM 1354 C C . ILE A 1 172 ? -1.012 -14.260 17.858 1.00 96.38 172 ILE A C 1
ATOM 1356 O O . ILE A 1 172 ? -0.829 -13.742 18.957 1.00 96.38 172 ILE A O 1
ATOM 1360 N N . THR A 1 173 ? -1.307 -13.528 16.782 1.00 94.69 173 THR A N 1
ATOM 1361 C CA . THR A 1 173 ? -1.423 -12.062 16.794 1.00 94.69 173 THR A CA 1
ATOM 1362 C C . THR A 1 173 ? -2.468 -11.569 17.800 1.00 94.69 173 THR A C 1
ATOM 1364 O O . THR A 1 173 ? -2.189 -10.660 18.583 1.00 94.69 173 THR A O 1
ATOM 1367 N N . HIS A 1 174 ? -3.660 -12.168 17.845 1.00 93.75 174 HIS A N 1
ATOM 1368 C CA . HIS A 1 174 ? -4.680 -11.814 18.835 1.00 93.75 174 HIS A CA 1
ATOM 1369 C C . HIS A 1 174 ? -4.253 -12.173 20.260 1.00 93.75 174 HIS A C 1
ATOM 1371 O O . HIS A 1 174 ? -4.492 -11.384 21.173 1.00 93.75 174 HIS A O 1
ATOM 1377 N N . THR A 1 175 ? -3.580 -13.308 20.450 1.00 94.56 175 THR A N 1
ATOM 1378 C CA . THR A 1 175 ? -3.072 -13.737 21.761 1.00 94.56 175 THR A CA 1
ATOM 1379 C C . THR A 1 175 ? -2.009 -12.771 22.281 1.00 94.56 175 THR A C 1
ATOM 1381 O O . THR A 1 175 ? -2.130 -12.278 23.402 1.00 94.56 175 THR A O 1
ATOM 1384 N N . ILE A 1 176 ? -1.011 -12.435 21.454 1.00 93.31 176 ILE A N 1
ATOM 1385 C CA . ILE A 1 176 ? 0.019 -11.433 21.764 1.00 93.31 176 ILE A CA 1
ATOM 1386 C C . ILE A 1 176 ? -0.651 -10.117 22.128 1.00 93.31 176 ILE A C 1
ATOM 1388 O O . ILE A 1 176 ? -0.365 -9.540 23.171 1.00 93.31 176 ILE A O 1
ATOM 1392 N N . ASN A 1 177 ? -1.583 -9.659 21.303 1.00 91.19 177 ASN A N 1
ATOM 1393 C CA . ASN A 1 177 ? -2.249 -8.401 21.557 1.00 91.19 177 ASN A CA 1
ATOM 1394 C C . ASN A 1 177 ? -3.017 -8.398 22.898 1.00 91.19 177 ASN A C 1
ATOM 1396 O O . ASN A 1 177 ? -2.897 -7.434 23.651 1.00 91.19 177 ASN A O 1
ATOM 1400 N N . ILE A 1 178 ? -3.740 -9.468 23.251 1.00 90.94 178 ILE A N 1
ATOM 1401 C CA . ILE A 1 178 ? -4.380 -9.584 24.575 1.00 90.94 178 ILE A CA 1
ATOM 1402 C C . ILE A 1 178 ? -3.320 -9.473 25.677 1.00 90.94 178 ILE A C 1
ATOM 1404 O O . ILE A 1 178 ? -3.433 -8.607 26.539 1.00 90.94 178 ILE A O 1
ATOM 1408 N N . ILE A 1 179 ? -2.252 -10.274 25.616 1.00 91.38 179 ILE A N 1
ATOM 1409 C CA . ILE A 1 179 ? -1.190 -10.294 26.638 1.00 91.38 179 ILE A CA 1
ATOM 1410 C C . ILE A 1 179 ? -0.565 -8.905 26.829 1.00 91.38 179 ILE A C 1
ATOM 1412 O O . ILE A 1 179 ? -0.451 -8.414 27.955 1.00 91.38 179 ILE A O 1
ATOM 1416 N N . PHE A 1 180 ? -0.187 -8.252 25.731 1.00 88.56 180 PHE A N 1
ATOM 1417 C CA . PHE A 1 180 ? 0.493 -6.959 25.764 1.00 88.56 180 PHE A CA 1
ATOM 1418 C C . PHE A 1 180 ? -0.423 -5.805 26.135 1.00 88.56 180 PHE A C 1
ATOM 1420 O O . PHE A 1 180 ? 0.050 -4.820 26.691 1.00 88.56 180 PHE A O 1
ATOM 1427 N N . THR A 1 181 ? -1.720 -5.923 25.870 1.00 85.62 181 THR A N 1
ATOM 1428 C CA . THR A 1 181 ? -2.687 -4.900 26.258 1.00 85.62 181 THR A CA 1
ATOM 1429 C C . THR A 1 181 ? -2.878 -4.854 27.782 1.00 85.62 181 THR A C 1
ATOM 1431 O O . THR A 1 181 ? -3.012 -3.765 28.332 1.00 85.62 181 THR A O 1
ATOM 1434 N N . PHE A 1 182 ? -2.838 -5.997 28.481 1.00 82.38 182 PHE A N 1
ATOM 1435 C CA . PHE A 1 182 ? -2.994 -6.048 29.948 1.00 82.38 182 PHE A CA 1
ATOM 1436 C C . PHE A 1 182 ? -1.685 -5.901 30.715 1.00 82.38 182 PHE A C 1
ATOM 1438 O O . PHE A 1 182 ? -1.654 -5.294 31.780 1.00 82.38 182 PHE A O 1
ATOM 1445 N N . GLY A 1 183 ? -0.602 -6.472 30.197 1.00 79.88 183 GLY A N 1
ATOM 1446 C CA . GLY A 1 183 ? 0.685 -6.494 30.880 1.00 79.88 183 GLY A CA 1
ATOM 1447 C C . GLY A 1 183 ? 1.719 -5.576 30.249 1.00 79.88 183 GLY A C 1
ATOM 1448 O O . GLY A 1 183 ? 2.898 -5.900 30.343 1.00 79.88 183 GLY A O 1
ATOM 1449 N N . PHE A 1 184 ? 1.315 -4.486 29.581 1.00 76.88 184 PHE A N 1
ATOM 1450 C CA . PHE A 1 184 ? 2.224 -3.673 28.762 1.00 76.88 184 PHE A CA 1
ATOM 1451 C C . PHE A 1 184 ? 3.503 -3.289 29.507 1.00 76.88 184 PHE A C 1
ATOM 1453 O O . PHE A 1 184 ? 4.588 -3.443 28.957 1.00 76.88 184 PHE A O 1
ATOM 1460 N N . GLU A 1 185 ? 3.397 -2.846 30.763 1.00 80.12 185 GLU A N 1
ATOM 1461 C CA . GLU A 1 185 ? 4.568 -2.464 31.559 1.00 80.12 185 GLU A CA 1
ATOM 1462 C C . GLU A 1 185 ? 5.431 -3.667 31.948 1.00 80.12 185 GLU A C 1
ATOM 1464 O O . GLU A 1 185 ? 6.649 -3.621 31.789 1.00 80.12 185 GLU A O 1
ATOM 1469 N N . ARG A 1 186 ? 4.803 -4.774 32.368 1.00 86.56 186 ARG A N 1
ATOM 1470 C CA . ARG A 1 186 ? 5.502 -5.993 32.809 1.00 86.56 186 ARG A CA 1
ATOM 1471 C C . ARG A 1 186 ? 6.191 -6.725 31.657 1.00 86.56 186 ARG A C 1
ATOM 1473 O O . ARG A 1 186 ? 7.305 -7.208 31.808 1.00 86.56 186 ARG A O 1
ATOM 1480 N N . PHE A 1 187 ? 5.554 -6.784 30.490 1.00 87.44 187 PHE A N 1
ATOM 1481 C CA . PHE A 1 187 ? 6.050 -7.520 29.327 1.00 87.44 187 PHE A CA 1
ATOM 1482 C C . PHE A 1 187 ? 6.740 -6.636 28.294 1.00 87.44 187 PHE A C 1
ATOM 1484 O O . PHE A 1 187 ? 7.152 -7.144 27.253 1.00 87.44 187 PHE A O 1
ATOM 1491 N N . LYS A 1 188 ? 6.928 -5.337 28.556 1.00 85.38 188 LYS A N 1
ATOM 1492 C CA . LYS A 1 188 ? 7.576 -4.415 27.611 1.00 85.38 188 LYS A CA 1
ATOM 1493 C C . LYS A 1 188 ? 8.922 -4.942 27.115 1.00 85.38 188 LYS A C 1
ATOM 1495 O O . LYS A 1 188 ? 9.187 -4.904 25.915 1.00 85.38 188 LYS A O 1
ATOM 1500 N N . GLN A 1 189 ? 9.744 -5.456 28.033 1.00 89.19 189 GLN A N 1
ATOM 1501 C CA . GLN A 1 189 ? 11.058 -6.024 27.724 1.00 89.19 189 GLN A CA 1
ATOM 1502 C C . GLN A 1 189 ? 10.938 -7.315 26.907 1.00 89.19 189 GLN A C 1
ATOM 1504 O O . GLN A 1 189 ? 11.593 -7.438 25.877 1.00 89.19 189 GLN A O 1
ATOM 1509 N N . ALA A 1 190 ? 10.041 -8.227 27.296 1.00 89.12 190 ALA A N 1
ATOM 1510 C CA . ALA A 1 190 ? 9.794 -9.465 26.557 1.00 89.12 190 ALA A CA 1
ATOM 1511 C C . ALA A 1 190 ? 9.283 -9.194 25.132 1.00 89.12 190 ALA A C 1
ATOM 1513 O O . ALA A 1 190 ? 9.728 -9.824 24.180 1.00 89.12 190 ALA A O 1
ATOM 1514 N N . GLY A 1 191 ? 8.395 -8.214 24.952 1.00 87.56 191 GLY A N 1
ATOM 1515 C CA . GLY A 1 191 ? 7.905 -7.824 23.629 1.00 87.56 191 GLY A CA 1
ATOM 1516 C C . GLY A 1 191 ? 8.979 -7.184 22.770 1.00 87.56 191 GLY A C 1
ATOM 1517 O O . GLY A 1 191 ? 9.023 -7.430 21.568 1.00 87.56 191 GLY A O 1
ATOM 1518 N N . LEU A 1 192 ? 9.860 -6.383 23.374 1.00 88.94 192 LEU A N 1
ATOM 1519 C CA . LEU A 1 192 ? 11.020 -5.842 22.675 1.00 88.94 192 LEU A CA 1
ATOM 1520 C C . LEU A 1 192 ? 11.974 -6.968 22.262 1.00 88.94 192 LEU A C 1
ATOM 1522 O O . LEU A 1 192 ? 12.393 -6.989 21.115 1.00 88.94 192 LEU A O 1
ATOM 1526 N N . LEU A 1 193 ? 12.228 -7.938 23.140 1.00 91.31 193 LEU A N 1
ATOM 1527 C CA . LEU A 1 193 ? 13.052 -9.108 22.848 1.00 91.31 193 LEU A CA 1
ATOM 1528 C C . LEU A 1 193 ? 12.454 -9.950 21.715 1.00 91.31 193 LEU A C 1
ATOM 1530 O O . LEU A 1 193 ? 13.160 -10.239 20.756 1.00 91.31 193 LEU A O 1
ATOM 1534 N N . ILE A 1 194 ? 11.156 -10.279 21.754 1.00 90.12 194 ILE A N 1
ATOM 1535 C CA . ILE A 1 194 ? 10.491 -11.036 20.678 1.00 90.12 194 ILE A CA 1
ATOM 1536 C C . ILE A 1 194 ? 10.557 -10.265 19.354 1.00 90.12 194 ILE A C 1
ATOM 1538 O O . ILE A 1 194 ? 10.872 -10.850 18.321 1.00 90.12 194 ILE A O 1
ATOM 1542 N N . LYS A 1 195 ? 10.319 -8.945 19.367 1.00 89.62 195 LYS A N 1
ATOM 1543 C CA . LYS A 1 195 ? 10.492 -8.100 18.173 1.00 89.62 195 LYS A CA 1
ATOM 1544 C C . LYS A 1 195 ? 11.920 -8.155 17.650 1.00 89.62 195 LYS A C 1
ATOM 1546 O O . LYS A 1 195 ? 12.102 -8.311 16.449 1.00 89.62 195 LYS A O 1
ATOM 1551 N N . THR A 1 196 ? 12.909 -8.035 18.532 1.00 89.44 196 THR A N 1
ATOM 1552 C CA . THR A 1 196 ? 14.322 -8.106 18.163 1.00 89.44 196 THR A CA 1
ATOM 1553 C C . THR A 1 196 ? 14.648 -9.468 17.570 1.00 89.44 196 THR A C 1
ATOM 1555 O O . THR A 1 196 ? 15.246 -9.499 16.509 1.00 89.44 196 THR A O 1
ATOM 1558 N N . ILE A 1 197 ? 14.191 -10.579 18.156 1.00 89.88 197 ILE A N 1
ATOM 1559 C CA . ILE A 1 197 ? 14.402 -11.925 17.600 1.00 89.88 197 ILE A CA 1
ATOM 1560 C C . ILE A 1 197 ? 13.775 -12.051 16.209 1.00 89.88 197 ILE A C 1
ATOM 1562 O O . ILE A 1 197 ? 14.445 -12.504 15.287 1.00 89.88 197 ILE A O 1
ATOM 1566 N N . LEU A 1 198 ? 12.523 -11.618 16.028 1.00 88.56 198 LEU A N 1
ATOM 1567 C CA . LEU A 1 198 ? 11.845 -11.682 14.727 1.00 88.56 198 LEU A CA 1
ATOM 1568 C C . LEU A 1 198 ? 12.561 -10.834 13.664 1.00 88.56 198 LEU A C 1
ATOM 1570 O O . LEU A 1 198 ? 12.720 -11.274 12.527 1.00 88.56 198 LEU A O 1
ATOM 1574 N N . ILE A 1 199 ? 13.014 -9.634 14.036 1.00 86.19 199 ILE A N 1
ATOM 1575 C CA . ILE A 1 199 ? 13.763 -8.740 13.147 1.00 86.19 199 ILE A CA 1
ATOM 1576 C C . ILE A 1 199 ? 15.144 -9.325 12.843 1.00 86.19 199 ILE A C 1
ATOM 1578 O O . ILE A 1 199 ? 15.534 -9.351 11.684 1.00 86.19 199 ILE A O 1
ATOM 1582 N N . VAL A 1 200 ? 15.867 -9.830 13.845 1.00 88.69 200 VAL A N 1
ATOM 1583 C CA . VAL A 1 200 ? 17.194 -10.442 13.684 1.00 88.69 200 VAL A CA 1
ATOM 1584 C C . VAL A 1 200 ? 17.114 -11.703 12.829 1.00 88.69 200 VAL A C 1
ATOM 1586 O O . VAL A 1 200 ? 17.981 -11.894 11.987 1.00 88.69 200 VAL A O 1
ATOM 1589 N N . ALA A 1 201 ? 16.072 -12.525 12.968 1.00 85.56 201 ALA A N 1
ATOM 1590 C CA . ALA A 1 201 ? 15.869 -13.705 12.126 1.00 85.56 201 ALA A CA 1
ATOM 1591 C C . ALA A 1 201 ? 15.628 -13.340 10.650 1.00 85.56 201 ALA A C 1
ATOM 1593 O O . ALA A 1 201 ? 16.125 -14.015 9.753 1.00 85.56 201 ALA A O 1
ATOM 1594 N N . LEU A 1 202 ? 14.893 -12.259 10.373 1.00 84.44 202 LEU A N 1
ATOM 1595 C CA . LEU A 1 202 ? 14.705 -11.780 9.000 1.00 84.44 202 LEU A CA 1
ATOM 1596 C C . LEU A 1 202 ? 15.959 -11.092 8.457 1.00 84.44 202 LEU A C 1
ATOM 1598 O O . LEU A 1 202 ? 16.335 -11.301 7.306 1.00 84.44 202 LEU A O 1
ATOM 1602 N N . LEU A 1 203 ? 16.612 -10.275 9.285 1.00 85.50 203 LEU A N 1
ATOM 1603 C CA . LEU A 1 203 ? 17.856 -9.607 8.927 1.00 85.50 203 LEU A CA 1
ATOM 1604 C C . LEU A 1 203 ? 18.971 -10.618 8.686 1.00 85.50 203 LEU A C 1
ATOM 1606 O O . LEU A 1 203 ? 19.749 -10.406 7.771 1.00 85.50 203 LEU A O 1
ATOM 1610 N N . SER A 1 204 ? 19.041 -11.725 9.427 1.00 85.06 204 SER A N 1
ATOM 1611 C CA . SER A 1 204 ? 20.027 -12.775 9.168 1.00 85.06 204 SER A CA 1
ATOM 1612 C C . SER A 1 204 ? 19.769 -13.461 7.828 1.00 85.06 204 SER A C 1
ATOM 1614 O O . SER A 1 204 ? 20.715 -13.645 7.068 1.00 85.06 204 SER A O 1
ATOM 1616 N N . ALA A 1 205 ? 18.506 -13.734 7.473 1.00 84.44 205 ALA A N 1
ATOM 1617 C CA . ALA A 1 205 ? 18.140 -14.208 6.135 1.00 84.44 205 ALA A CA 1
ATOM 1618 C C . ALA A 1 205 ? 18.602 -13.225 5.048 1.00 84.44 205 ALA A C 1
ATOM 1620 O O . ALA A 1 205 ? 19.210 -13.619 4.055 1.00 84.44 205 ALA A O 1
ATOM 1621 N N . PHE A 1 206 ? 18.344 -11.932 5.263 1.00 83.19 206 PHE A N 1
ATOM 1622 C CA . PHE A 1 206 ? 18.725 -10.873 4.336 1.00 83.19 206 PHE A CA 1
ATOM 1623 C C . PHE A 1 206 ? 20.245 -10.711 4.224 1.00 83.19 206 PHE A C 1
ATOM 1625 O O . PHE A 1 206 ? 20.750 -10.556 3.121 1.00 83.19 206 PHE A O 1
ATOM 1632 N N . VAL A 1 207 ? 20.980 -10.778 5.336 1.00 86.06 207 VAL A N 1
ATOM 1633 C CA . VAL A 1 207 ? 22.446 -10.679 5.373 1.00 86.06 207 VAL A CA 1
ATOM 1634 C C . VAL A 1 207 ? 23.086 -11.883 4.693 1.00 86.06 207 VAL A C 1
ATOM 1636 O O . VAL A 1 207 ? 23.990 -11.686 3.892 1.00 86.06 207 VAL A O 1
ATOM 1639 N N . VAL A 1 208 ? 22.601 -13.104 4.942 1.00 86.56 208 VAL A N 1
ATOM 1640 C CA . VAL A 1 208 ? 23.071 -14.315 4.244 1.00 86.56 208 VAL A CA 1
ATOM 1641 C C . VAL A 1 208 ? 22.795 -14.207 2.746 1.00 86.56 208 VAL A C 1
ATOM 1643 O O . VAL A 1 208 ? 23.694 -14.435 1.941 1.00 86.56 208 VAL A O 1
ATOM 1646 N N . GLY A 1 209 ? 21.586 -13.782 2.365 1.00 85.94 209 GLY A N 1
ATOM 1647 C CA . GLY A 1 209 ? 21.250 -13.529 0.966 1.00 85.94 209 GLY A CA 1
ATOM 1648 C C . GLY A 1 209 ? 22.166 -12.479 0.340 1.00 85.94 209 GLY A C 1
ATOM 1649 O O . GLY A 1 209 ? 22.717 -12.705 -0.729 1.00 85.94 209 GLY A O 1
ATOM 1650 N N . LEU A 1 210 ? 22.396 -11.357 1.022 1.00 81.25 210 LEU A N 1
ATOM 1651 C CA . LEU A 1 210 ? 23.255 -10.277 0.542 1.00 81.25 210 LEU A CA 1
ATOM 1652 C C . LEU A 1 210 ? 24.729 -10.692 0.467 1.00 81.25 210 LEU A C 1
ATOM 1654 O O . LEU A 1 210 ? 25.420 -10.272 -0.453 1.00 81.25 210 LEU A O 1
ATOM 1658 N N . TRP A 1 211 ? 25.204 -11.528 1.387 1.00 87.44 211 TRP A N 1
ATOM 1659 C CA . TRP A 1 211 ? 26.555 -12.080 1.348 1.00 87.44 211 TRP A CA 1
ATOM 1660 C C . TRP A 1 211 ? 26.743 -12.984 0.125 1.00 87.44 211 TRP A C 1
ATOM 1662 O O . TRP A 1 211 ? 27.619 -12.713 -0.693 1.00 87.44 211 TRP A O 1
ATOM 1672 N N . HIS A 1 212 ? 25.844 -13.951 -0.089 1.00 85.31 212 HIS A N 1
ATOM 1673 C CA . HIS A 1 212 ? 25.858 -14.783 -1.298 1.00 85.31 212 HIS A CA 1
ATOM 1674 C C . HIS A 1 212 ? 25.647 -13.976 -2.578 1.00 85.31 212 HIS A C 1
ATOM 1676 O O . HIS A 1 212 ? 26.139 -14.345 -3.639 1.00 85.31 212 HIS A O 1
ATOM 1682 N N . PHE A 1 213 ? 24.919 -12.864 -2.503 1.00 82.62 213 PHE A N 1
ATOM 1683 C CA . PHE A 1 213 ? 24.733 -11.965 -3.636 1.00 82.62 213 PHE A CA 1
ATOM 1684 C C . PHE A 1 213 ? 26.007 -11.238 -4.026 1.00 82.62 213 PHE A C 1
ATOM 1686 O O . PHE A 1 213 ? 26.274 -11.055 -5.209 1.00 82.62 213 PHE A O 1
ATOM 1693 N N . VAL A 1 214 ? 26.776 -10.802 -3.030 1.00 82.38 214 VAL A N 1
ATOM 1694 C CA . VAL A 1 214 ? 28.075 -10.166 -3.249 1.00 82.38 214 VAL A CA 1
ATOM 1695 C C . VAL A 1 214 ? 29.072 -11.177 -3.812 1.00 82.38 214 VAL A C 1
ATOM 1697 O O . VAL A 1 214 ? 29.845 -10.807 -4.687 1.00 82.38 214 VAL A O 1
ATOM 1700 N N . ASP A 1 215 ? 29.013 -12.430 -3.360 1.00 89.38 215 ASP A N 1
ATOM 1701 C CA . ASP A 1 215 ? 29.922 -13.496 -3.791 1.00 89.38 215 ASP A CA 1
ATOM 1702 C C . ASP A 1 215 ? 29.601 -14.029 -5.200 1.00 89.38 215 ASP A C 1
ATOM 1704 O O . ASP A 1 215 ? 30.458 -14.071 -6.077 1.00 89.38 215 ASP A O 1
ATOM 1708 N N . THR A 1 216 ? 28.337 -14.375 -5.461 1.00 87.50 216 THR A N 1
ATOM 1709 C CA . THR A 1 216 ? 27.924 -15.014 -6.727 1.00 87.50 216 THR A CA 1
ATOM 1710 C C . THR A 1 216 ? 27.488 -14.027 -7.809 1.00 87.50 216 THR A C 1
ATOM 1712 O O . THR A 1 216 ? 27.364 -14.404 -8.972 1.00 87.50 216 THR A O 1
ATOM 1715 N N . GLY A 1 217 ? 27.170 -12.781 -7.444 1.00 83.19 217 GLY A N 1
ATOM 1716 C CA . GLY A 1 217 ? 26.588 -11.791 -8.356 1.00 83.19 217 GLY A CA 1
ATOM 1717 C C . GLY A 1 217 ? 25.170 -12.122 -8.840 1.00 83.19 217 GLY A C 1
ATOM 1718 O O . GLY A 1 217 ? 24.661 -11.442 -9.726 1.00 83.19 217 GLY A O 1
ATOM 1719 N N . SER A 1 218 ? 24.518 -13.150 -8.286 1.00 83.88 218 SER A N 1
ATOM 1720 C CA . SER A 1 218 ? 23.249 -13.678 -8.798 1.00 83.88 218 SER A CA 1
ATOM 1721 C C . SER A 1 218 ? 22.138 -13.621 -7.746 1.00 83.88 218 SER A C 1
ATOM 1723 O O . SER A 1 218 ? 22.193 -14.281 -6.711 1.00 83.88 218 SER A O 1
ATOM 1725 N N . ALA A 1 219 ? 21.100 -12.819 -8.004 1.00 80.25 219 ALA A N 1
ATOM 1726 C CA . ALA A 1 219 ? 20.002 -12.612 -7.051 1.00 80.25 219 ALA A CA 1
ATOM 1727 C C . ALA A 1 219 ? 19.206 -13.898 -6.770 1.00 80.25 219 ALA A C 1
ATOM 1729 O O . ALA A 1 219 ? 18.695 -14.093 -5.665 1.00 80.25 219 ALA A O 1
ATOM 1730 N N . ASP A 1 220 ? 19.126 -14.786 -7.760 1.00 83.62 220 ASP A N 1
ATOM 1731 C CA . ASP A 1 220 ? 18.367 -16.030 -7.674 1.00 83.62 220 ASP A CA 1
ATOM 1732 C C . ASP A 1 220 ? 18.962 -16.984 -6.633 1.00 83.62 220 ASP A C 1
ATOM 1734 O O . ASP A 1 220 ? 18.226 -17.537 -5.811 1.00 83.62 220 ASP A O 1
ATOM 1738 N N . PHE A 1 221 ? 20.291 -17.138 -6.629 1.00 86.00 221 PHE A N 1
ATOM 1739 C CA . PHE A 1 221 ? 20.999 -17.962 -5.648 1.00 86.00 221 PHE A CA 1
ATOM 1740 C C . PHE A 1 221 ? 20.909 -17.344 -4.255 1.00 86.00 221 PHE A C 1
ATOM 1742 O O . PHE A 1 221 ? 20.525 -18.021 -3.306 1.00 86.00 221 PHE A O 1
ATOM 1749 N N . SER A 1 222 ? 21.104 -16.030 -4.145 1.00 87.12 222 SER A N 1
ATOM 1750 C CA . SER A 1 222 ? 20.952 -15.287 -2.891 1.00 87.12 222 SER A CA 1
ATOM 1751 C C . SER A 1 222 ? 19.590 -15.474 -2.233 1.00 87.12 222 SER A C 1
ATOM 1753 O O . SER A 1 222 ? 19.499 -15.695 -1.025 1.00 87.12 222 SER A O 1
ATOM 1755 N N . LEU A 1 223 ? 18.515 -15.392 -3.023 1.00 87.50 223 LEU A N 1
ATOM 1756 C CA . LEU A 1 223 ? 17.154 -15.578 -2.532 1.00 87.50 223 LEU A CA 1
ATOM 1757 C C . LEU A 1 223 ? 16.927 -17.022 -2.071 1.00 87.50 223 LEU A C 1
ATOM 1759 O O . LEU A 1 223 ? 16.244 -17.263 -1.071 1.00 87.50 223 LEU A O 1
ATOM 1763 N N . ARG A 1 224 ? 17.499 -17.993 -2.792 1.00 91.44 224 ARG A N 1
ATOM 1764 C CA . ARG A 1 224 ? 17.418 -19.409 -2.426 1.00 91.44 224 ARG A CA 1
ATOM 1765 C C . ARG A 1 224 ? 18.165 -19.718 -1.152 1.00 91.44 224 ARG A C 1
ATOM 1767 O O . ARG A 1 224 ? 17.576 -20.361 -0.288 1.00 91.44 224 ARG A O 1
ATOM 1774 N N . ASP A 1 225 ? 19.384 -19.229 -1.008 1.00 90.81 225 ASP A N 1
ATOM 1775 C CA . ASP A 1 225 ? 20.209 -19.485 0.167 1.00 90.81 225 ASP A CA 1
ATOM 1776 C C . ASP A 1 225 ? 19.633 -18.791 1.403 1.00 90.81 225 ASP A C 1
ATOM 1778 O O . ASP A 1 225 ? 19.499 -19.414 2.459 1.00 90.81 225 ASP A O 1
ATOM 1782 N N . ALA A 1 226 ? 19.130 -17.560 1.250 1.00 90.31 226 ALA A N 1
ATOM 1783 C CA . ALA A 1 226 ? 18.373 -16.879 2.300 1.00 90.31 226 ALA A CA 1
ATOM 1784 C C . ALA A 1 226 ? 17.155 -17.703 2.759 1.00 90.31 226 ALA A C 1
ATOM 1786 O O . ALA A 1 226 ? 16.925 -17.868 3.959 1.00 90.31 226 ALA A O 1
ATOM 1787 N N . ALA A 1 227 ? 16.389 -18.263 1.816 1.00 93.44 227 ALA A N 1
ATOM 1788 C CA . ALA A 1 227 ? 15.228 -19.102 2.111 1.00 93.44 227 ALA A CA 1
ATOM 1789 C C . ALA A 1 227 ? 15.590 -20.517 2.606 1.00 93.44 227 ALA A C 1
ATOM 1791 O O . ALA A 1 227 ? 14.747 -21.194 3.199 1.00 93.44 227 ALA A O 1
ATOM 1792 N N . ARG A 1 228 ? 16.814 -20.995 2.353 1.00 93.44 228 ARG A N 1
ATOM 1793 C CA . ARG A 1 228 ? 17.338 -22.296 2.807 1.00 93.44 228 ARG A CA 1
ATOM 1794 C C . ARG A 1 228 ? 18.041 -22.225 4.157 1.00 93.44 228 ARG A C 1
ATOM 1796 O O . ARG A 1 228 ? 18.336 -23.277 4.718 1.00 93.44 228 ARG A O 1
ATOM 1803 N N . SER A 1 229 ? 18.250 -21.028 4.705 1.00 93.00 229 SER A N 1
ATOM 1804 C CA . SER A 1 229 ? 18.860 -20.856 6.021 1.00 93.00 229 SER A CA 1
ATOM 1805 C C . SER A 1 229 ? 18.132 -21.697 7.089 1.00 93.00 229 SER A C 1
ATOM 1807 O O . SER A 1 229 ? 16.922 -21.521 7.292 1.00 93.00 229 SER A O 1
ATOM 1809 N N . PRO A 1 230 ? 18.836 -22.604 7.797 1.00 92.12 230 PRO A N 1
ATOM 1810 C CA . PRO A 1 230 ? 18.217 -23.520 8.754 1.00 92.12 230 PRO A CA 1
ATOM 1811 C C . PRO A 1 230 ? 17.601 -22.773 9.938 1.00 92.12 230 PRO A C 1
ATOM 1813 O O . PRO A 1 230 ? 16.543 -23.164 10.428 1.00 92.12 230 PRO A O 1
ATOM 1816 N N . LEU A 1 231 ? 18.204 -21.654 10.354 1.00 90.62 231 LEU A N 1
ATOM 1817 C CA . LEU A 1 231 ? 17.667 -20.800 11.413 1.00 90.62 231 LEU A CA 1
ATOM 1818 C C . LEU A 1 231 ? 16.308 -20.226 11.000 1.00 90.62 231 LEU A C 1
ATOM 1820 O O . LEU A 1 231 ? 15.336 -20.337 11.745 1.00 90.62 231 LEU A O 1
ATOM 1824 N N . VAL A 1 232 ? 16.217 -19.671 9.789 1.00 92.44 232 VAL A N 1
ATOM 1825 C CA . VAL A 1 232 ? 14.985 -19.057 9.272 1.00 92.44 232 VAL A CA 1
ATOM 1826 C C . VAL A 1 232 ? 13.896 -20.111 9.103 1.00 92.44 232 VAL A C 1
ATOM 1828 O O . VAL A 1 232 ? 12.772 -19.898 9.546 1.00 92.44 232 VAL A O 1
ATOM 1831 N N . ARG A 1 233 ? 14.223 -21.276 8.533 1.00 94.12 233 ARG A N 1
ATOM 1832 C CA . ARG A 1 233 ? 13.264 -22.379 8.372 1.00 94.12 233 ARG A CA 1
ATOM 1833 C C . ARG A 1 233 ? 12.792 -22.965 9.695 1.00 94.12 233 ARG A C 1
ATOM 1835 O O . ARG A 1 233 ? 11.632 -23.335 9.792 1.00 94.12 233 ARG A O 1
ATOM 1842 N N . THR A 1 234 ? 13.647 -23.011 10.713 1.00 93.88 234 THR A N 1
ATOM 1843 C CA . THR A 1 234 ? 13.260 -23.504 12.044 1.00 93.88 234 THR A CA 1
ATOM 1844 C C . THR A 1 234 ? 12.337 -22.509 12.747 1.00 93.88 234 THR A C 1
ATOM 1846 O O . THR A 1 234 ? 11.279 -22.888 13.242 1.00 93.88 234 THR A O 1
ATOM 1849 N N . VAL A 1 235 ? 12.692 -21.218 12.742 1.00 93.06 235 VAL A N 1
ATOM 1850 C CA . VAL A 1 235 ? 11.872 -20.153 13.350 1.00 93.06 235 VAL A CA 1
ATOM 1851 C C . VAL A 1 235 ? 10.532 -19.997 12.622 1.00 93.06 235 VAL A C 1
ATOM 1853 O O . VAL A 1 235 ? 9.500 -19.786 13.257 1.00 93.06 235 VAL A O 1
ATOM 1856 N N . PHE A 1 236 ? 10.531 -20.138 11.295 1.00 96.00 236 PHE A N 1
ATOM 1857 C CA . PHE A 1 236 ? 9.351 -20.014 10.441 1.00 96.00 236 PHE A CA 1
ATOM 1858 C C . PHE A 1 236 ? 8.884 -21.362 9.872 1.00 96.00 236 PHE A C 1
ATOM 1860 O O . PHE A 1 236 ? 8.368 -21.411 8.754 1.00 96.00 236 PHE A O 1
ATOM 1867 N N . ALA A 1 237 ? 8.999 -22.449 10.641 1.00 97.25 237 ALA A N 1
ATOM 1868 C CA . ALA A 1 237 ? 8.592 -23.786 10.196 1.00 97.25 237 ALA A CA 1
ATOM 1869 C C . ALA A 1 237 ? 7.136 -23.852 9.684 1.00 97.25 237 ALA A C 1
ATOM 1871 O O . ALA A 1 237 ? 6.920 -24.400 8.601 1.00 97.25 237 ALA A O 1
ATOM 1872 N N . PRO A 1 238 ? 6.136 -23.208 10.332 1.00 98.12 238 PRO A N 1
ATOM 1873 C CA . PRO A 1 238 ? 4.773 -23.171 9.793 1.00 98.12 238 PRO A CA 1
ATOM 1874 C C . PRO A 1 238 ? 4.688 -22.491 8.419 1.00 98.12 238 PRO A C 1
ATOM 1876 O O . PRO A 1 238 ? 3.850 -22.843 7.591 1.00 98.12 238 PRO A O 1
ATOM 1879 N N . THR A 1 239 ? 5.559 -21.518 8.147 1.00 97.50 239 THR A N 1
ATOM 1880 C CA . THR A 1 239 ? 5.616 -20.848 6.847 1.00 97.50 239 THR A CA 1
ATOM 1881 C C . THR A 1 239 ? 6.189 -21.758 5.764 1.00 97.50 239 THR A C 1
ATOM 1883 O O . THR A 1 239 ? 5.689 -21.757 4.638 1.00 97.50 239 THR A O 1
ATOM 1886 N N . ASP A 1 240 ? 7.208 -22.556 6.092 1.00 97.12 240 ASP A N 1
ATOM 1887 C CA . ASP A 1 240 ? 7.784 -23.547 5.175 1.00 97.12 240 ASP A CA 1
ATOM 1888 C C . ASP A 1 240 ? 6.748 -24.624 4.818 1.00 97.12 240 ASP A C 1
ATOM 1890 O O . ASP A 1 240 ? 6.511 -24.904 3.640 1.00 97.12 240 ASP A O 1
ATOM 1894 N N . TRP A 1 241 ? 6.017 -25.130 5.819 1.00 97.81 241 TRP A N 1
ATOM 1895 C CA . TRP A 1 241 ? 4.911 -26.070 5.611 1.00 97.81 241 TRP A CA 1
ATOM 1896 C C . TRP A 1 241 ? 3.824 -25.484 4.711 1.00 97.81 241 TRP A C 1
ATOM 1898 O O . TRP A 1 241 ? 3.402 -26.125 3.749 1.00 97.81 241 TRP A O 1
ATOM 1908 N N . CYS A 1 242 ? 3.415 -24.240 4.970 1.00 97.56 242 CYS A N 1
ATOM 1909 C CA . CYS A 1 242 ? 2.425 -23.537 4.157 1.00 97.56 242 CYS A CA 1
ATOM 1910 C C . CYS A 1 242 ? 2.899 -23.369 2.708 1.00 97.56 242 CYS A C 1
ATOM 1912 O O . CYS A 1 242 ? 2.149 -23.642 1.773 1.00 97.56 242 CYS A O 1
ATOM 1914 N N . THR A 1 243 ? 4.167 -23.006 2.507 1.00 96.56 243 THR A N 1
ATOM 1915 C CA . THR A 1 243 ? 4.762 -22.858 1.172 1.00 96.56 243 THR A CA 1
ATOM 1916 C C . THR A 1 243 ? 4.750 -24.182 0.406 1.00 96.56 243 THR A C 1
ATOM 1918 O O . THR A 1 243 ? 4.391 -24.212 -0.773 1.00 96.56 243 THR A O 1
ATOM 1921 N N . ALA A 1 244 ? 5.080 -25.296 1.068 1.00 95.62 244 ALA A N 1
ATOM 1922 C CA . ALA A 1 244 ? 5.018 -26.623 0.462 1.00 95.62 244 ALA A CA 1
ATOM 1923 C C . ALA A 1 244 ? 3.586 -27.005 0.037 1.00 95.62 244 ALA A C 1
ATOM 1925 O O . ALA A 1 244 ? 3.388 -27.504 -1.074 1.00 95.62 244 ALA A O 1
ATOM 1926 N N . VAL A 1 245 ? 2.586 -26.706 0.874 1.00 95.88 245 VAL A N 1
ATOM 1927 C CA . VAL A 1 245 ? 1.167 -26.986 0.589 1.00 95.88 245 VAL A CA 1
ATOM 1928 C C . VAL A 1 245 ? 0.617 -26.080 -0.528 1.00 95.88 245 VAL A C 1
ATOM 1930 O O . VAL A 1 245 ? -0.091 -26.546 -1.423 1.00 95.88 245 VAL A O 1
ATOM 1933 N N . ILE A 1 246 ? 0.988 -24.796 -0.558 1.00 94.75 246 ILE A N 1
ATOM 1934 C CA . ILE A 1 246 ? 0.597 -23.858 -1.629 1.00 94.75 246 ILE A CA 1
ATOM 1935 C C . ILE A 1 246 ? 1.151 -24.291 -2.987 1.00 94.75 246 ILE A C 1
ATOM 1937 O O . ILE A 1 246 ? 0.485 -24.133 -4.006 1.00 94.75 246 ILE A O 1
ATOM 1941 N N . LEU A 1 247 ? 2.356 -24.860 -3.009 1.00 92.50 247 LEU A N 1
ATOM 1942 C CA . LEU A 1 247 ? 3.012 -25.313 -4.235 1.00 92.50 247 LEU A CA 1
ATOM 1943 C C . LEU A 1 247 ? 2.698 -26.753 -4.621 1.00 92.50 247 LEU A C 1
ATOM 1945 O O . LEU A 1 247 ? 3.215 -27.232 -5.632 1.00 92.50 247 LEU A O 1
ATOM 1949 N N . THR A 1 248 ? 1.834 -27.433 -3.867 1.00 92.44 248 THR A N 1
ATOM 1950 C CA . THR A 1 248 ? 1.382 -28.783 -4.213 1.00 92.44 248 THR A CA 1
ATOM 1951 C C . THR A 1 248 ? 0.850 -28.868 -5.650 1.00 92.44 248 THR A C 1
ATOM 1953 O O . THR A 1 248 ? 1.342 -29.738 -6.357 1.00 92.44 248 THR A O 1
ATOM 1956 N N . PRO A 1 249 ? -0.014 -27.961 -6.160 1.00 88.12 249 PRO A N 1
ATOM 1957 C CA . PRO A 1 249 ? -0.553 -28.070 -7.521 1.00 88.12 249 PRO A CA 1
ATOM 1958 C C . PRO A 1 249 ? 0.511 -27.946 -8.620 1.00 88.12 249 PRO A C 1
ATOM 1960 O O . PRO A 1 249 ? 0.332 -28.475 -9.712 1.00 88.12 249 PRO A O 1
ATOM 1963 N N . VAL A 1 250 ? 1.621 -27.253 -8.334 1.00 86.62 250 VAL A N 1
ATOM 1964 C CA . VAL A 1 250 ? 2.763 -27.124 -9.255 1.00 86.62 250 VAL A CA 1
ATOM 1965 C C . VAL A 1 250 ? 3.642 -28.377 -9.197 1.00 86.62 250 VAL A C 1
ATOM 1967 O O . VAL A 1 250 ? 4.123 -28.849 -10.220 1.00 86.62 250 VAL A O 1
ATOM 1970 N N . LYS A 1 251 ? 3.847 -28.936 -7.997 1.00 86.31 251 LYS A N 1
ATOM 1971 C CA . LYS A 1 251 ? 4.674 -30.132 -7.752 1.00 86.31 251 LYS A CA 1
ATOM 1972 C C . LYS A 1 251 ? 4.003 -31.441 -8.164 1.00 86.31 251 LYS A C 1
ATOM 1974 O O . LYS A 1 251 ? 4.700 -32.390 -8.513 1.00 86.31 251 LYS A O 1
ATOM 1979 N N . SER A 1 252 ? 2.678 -31.515 -8.070 1.00 75.88 252 SER A N 1
ATOM 1980 C CA . SER A 1 252 ? 1.902 -32.752 -8.186 1.00 75.88 252 SER A CA 1
ATOM 1981 C C . SER A 1 252 ? 1.578 -33.154 -9.623 1.00 75.88 252 SER A C 1
ATOM 1983 O O . SER A 1 252 ? 0.839 -34.118 -9.823 1.00 75.88 252 SER A O 1
ATOM 1985 N N . VAL A 1 253 ? 2.132 -32.471 -10.632 1.00 73.75 253 VAL A N 1
ATOM 1986 C CA . VAL A 1 253 ? 2.009 -32.886 -12.036 1.00 73.75 253 VAL A CA 1
ATOM 1987 C C . VAL A 1 253 ? 2.661 -34.270 -12.195 1.00 73.75 253 VAL A C 1
ATOM 1989 O O . VAL A 1 253 ? 3.874 -34.395 -12.328 1.00 73.75 253 VAL A O 1
ATOM 1992 N N . GLY A 1 254 ? 1.845 -35.328 -12.111 1.00 67.38 254 GLY A N 1
ATOM 1993 C CA . GLY A 1 254 ? 2.258 -36.730 -12.240 1.00 67.38 254 GLY A CA 1
ATOM 1994 C C . GLY A 1 254 ? 2.636 -37.464 -10.944 1.00 67.38 254 GLY A C 1
ATOM 1995 O O . GLY A 1 254 ? 3.033 -38.624 -11.026 1.00 67.38 254 GLY A O 1
ATOM 1996 N N . LYS A 1 255 ? 2.516 -36.854 -9.751 1.00 73.25 255 LYS A N 1
ATOM 1997 C CA . LYS A 1 255 ? 2.810 -37.524 -8.464 1.00 73.25 255 LYS A CA 1
ATOM 1998 C C . LYS A 1 255 ? 1.662 -37.365 -7.466 1.00 73.25 255 LYS A C 1
ATOM 2000 O O . LYS A 1 255 ? 1.236 -36.252 -7.176 1.00 73.25 255 LYS A O 1
ATOM 2005 N N . ALA A 1 256 ? 1.207 -38.486 -6.904 1.00 69.00 256 ALA A N 1
ATOM 2006 C CA . ALA A 1 256 ? 0.073 -38.554 -5.975 1.00 69.00 256 ALA A CA 1
ATOM 2007 C C . ALA A 1 256 ? 0.381 -38.063 -4.545 1.00 69.00 256 ALA A C 1
ATOM 2009 O O . ALA A 1 256 ? -0.532 -37.962 -3.727 1.00 69.00 256 ALA A O 1
ATOM 2010 N N . ASN A 1 257 ? 1.638 -37.735 -4.232 1.00 78.88 257 ASN A N 1
ATOM 2011 C CA . ASN A 1 257 ? 2.039 -37.367 -2.875 1.00 78.88 257 ASN A CA 1
ATOM 2012 C C . ASN A 1 257 ? 1.702 -35.900 -2.596 1.00 78.88 257 ASN A C 1
ATOM 2014 O O . ASN A 1 257 ? 2.542 -35.009 -2.705 1.00 78.88 257 ASN A O 1
ATOM 2018 N N . VAL A 1 258 ? 0.440 -35.657 -2.258 1.00 84.69 258 VAL A N 1
ATOM 2019 C CA . VAL A 1 258 ? 0.012 -34.420 -1.608 1.00 84.69 258 VAL A CA 1
ATOM 2020 C C . VAL A 1 258 ? 0.634 -34.368 -0.215 1.00 84.69 258 VAL A C 1
ATOM 2022 O O . VAL A 1 258 ? 0.618 -35.356 0.515 1.00 84.69 258 VAL A O 1
ATOM 2025 N N . GLU A 1 259 ? 1.148 -33.201 0.157 1.00 93.25 259 GLU A N 1
ATOM 2026 C CA . GLU A 1 259 ? 1.788 -32.907 1.448 1.00 93.25 259 GLU A CA 1
ATOM 2027 C C . GLU A 1 259 ? 0.731 -32.785 2.576 1.00 93.25 259 GLU A C 1
ATOM 2029 O O . GLU A 1 259 ? 0.577 -31.744 3.225 1.00 93.25 259 GLU A O 1
ATOM 2034 N N . PHE A 1 260 ? -0.093 -33.827 2.749 1.00 93.94 260 PHE A N 1
ATOM 2035 C CA . PHE A 1 260 ? -1.200 -33.865 3.713 1.00 93.94 260 PHE A CA 1
ATOM 2036 C C . PHE A 1 260 ? -0.722 -33.850 5.167 1.00 93.94 260 PHE A C 1
ATOM 2038 O O . PHE A 1 260 ? -1.430 -33.347 6.036 1.00 93.94 260 PHE A O 1
ATOM 2045 N N . ASP A 1 261 ? 0.479 -34.353 5.428 1.00 95.81 261 ASP A N 1
ATOM 2046 C CA . ASP A 1 261 ? 1.172 -34.279 6.712 1.00 95.81 261 ASP A CA 1
ATOM 2047 C C . ASP A 1 261 ? 1.388 -32.819 7.146 1.00 95.81 261 ASP A C 1
ATOM 2049 O O . ASP A 1 261 ? 0.987 -32.418 8.241 1.00 95.81 261 ASP A O 1
ATOM 2053 N N . LYS A 1 262 ? 1.922 -31.983 6.250 1.00 96.69 262 LYS A N 1
ATOM 2054 C CA . LYS A 1 262 ? 2.141 -30.549 6.488 1.00 96.69 262 LYS A CA 1
ATOM 2055 C C . LYS A 1 262 ? 0.824 -29.801 6.645 1.00 96.69 262 LYS A C 1
ATOM 2057 O O . LYS A 1 262 ? 0.716 -28.930 7.508 1.00 96.69 262 LYS A O 1
ATOM 2062 N N . LEU A 1 263 ? -0.197 -30.157 5.861 1.00 97.12 263 LEU A N 1
ATOM 2063 C CA . LEU A 1 263 ? -1.543 -29.608 6.035 1.00 97.12 263 LEU A CA 1
ATOM 2064 C C . LEU A 1 263 ? -2.119 -29.963 7.415 1.00 97.12 263 LEU A C 1
ATOM 2066 O O . LEU A 1 263 ? -2.636 -29.081 8.099 1.00 97.12 263 LEU A O 1
ATOM 2070 N N . ALA A 1 264 ? -2.008 -31.222 7.843 1.00 97.31 264 ALA A N 1
ATOM 2071 C CA . ALA A 1 264 ? -2.499 -31.675 9.141 1.00 97.31 264 ALA A CA 1
ATOM 2072 C C . ALA A 1 264 ? -1.796 -30.947 10.297 1.00 97.31 264 ALA A C 1
ATOM 2074 O O . ALA A 1 264 ? -2.466 -30.491 11.224 1.00 97.31 264 ALA A O 1
ATOM 2075 N N . LEU A 1 265 ? -0.475 -30.749 10.209 1.00 98.00 265 LEU A N 1
ATOM 2076 C CA . LEU A 1 265 ? 0.289 -29.960 11.181 1.00 98.00 265 LEU A CA 1
ATOM 2077 C C . LEU A 1 265 ? -0.169 -28.494 11.230 1.00 98.00 265 LEU A C 1
ATOM 2079 O O . LEU A 1 265 ? -0.335 -27.941 12.317 1.00 98.00 265 LEU A O 1
ATOM 2083 N N . LEU A 1 266 ? -0.429 -27.862 10.080 1.00 98.19 266 LEU A N 1
ATOM 2084 C CA . LEU A 1 266 ? -0.957 -26.493 10.028 1.00 98.19 266 LEU A CA 1
ATOM 2085 C C . LEU A 1 266 ? -2.351 -26.382 10.646 1.00 98.19 266 LEU A C 1
ATOM 2087 O O . LEU A 1 266 ? -2.619 -25.437 11.388 1.00 98.19 266 LEU A O 1
ATOM 2091 N N . VAL A 1 267 ? -3.233 -27.346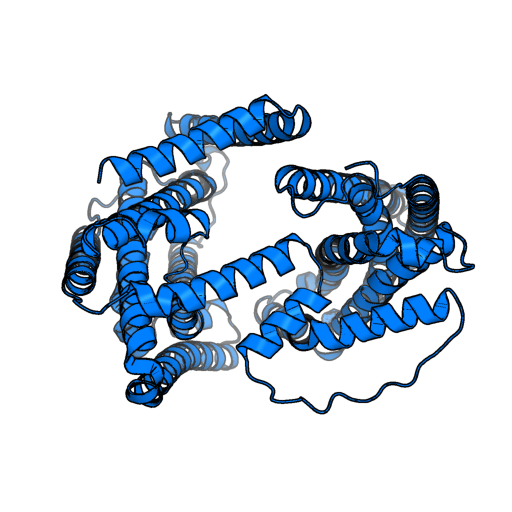 10.374 1.00 98.19 267 VAL A N 1
ATOM 2092 C CA . VAL A 1 267 ? -4.569 -27.402 10.981 1.00 98.19 267 VAL A CA 1
ATOM 2093 C C . VAL A 1 267 ? -4.458 -27.610 12.491 1.00 98.19 267 VAL A C 1
ATOM 2095 O O . VAL A 1 267 ? -5.114 -26.895 13.247 1.00 98.19 267 VAL A O 1
ATOM 2098 N N . ALA A 1 268 ? -3.584 -28.509 12.948 1.00 98.31 268 ALA A N 1
ATOM 2099 C CA . ALA A 1 268 ? -3.331 -28.730 14.369 1.00 98.31 268 ALA A CA 1
ATOM 2100 C C . ALA A 1 268 ? -2.805 -27.460 15.060 1.00 98.31 268 ALA A C 1
ATOM 2102 O O . ALA A 1 268 ? -3.294 -27.103 16.132 1.00 98.31 268 ALA A O 1
ATOM 2103 N N . LEU A 1 269 ? -1.881 -26.721 14.432 1.00 98.19 269 LEU A N 1
ATOM 2104 C CA . LEU A 1 269 ? -1.407 -25.427 14.934 1.00 98.19 269 LEU A CA 1
ATOM 2105 C C . LEU A 1 269 ? -2.519 -24.371 14.968 1.00 98.19 269 LEU A C 1
ATOM 2107 O O . LEU A 1 269 ? -2.639 -23.630 15.947 1.00 98.19 269 LEU A O 1
ATOM 2111 N N . ALA A 1 270 ? -3.355 -24.294 13.933 1.00 98.19 270 ALA A N 1
ATOM 2112 C CA . ALA A 1 270 ? -4.480 -23.364 13.883 1.00 98.19 270 ALA A CA 1
ATOM 2113 C C . ALA A 1 270 ? -5.499 -23.651 14.999 1.00 98.19 270 ALA A C 1
ATOM 2115 O O . ALA A 1 270 ? -5.900 -22.739 15.722 1.00 98.19 270 ALA A O 1
ATOM 2116 N N . VAL A 1 271 ? -5.860 -24.920 15.194 1.00 98.12 271 VAL A N 1
ATOM 2117 C CA . VAL A 1 271 ? -6.788 -25.364 16.242 1.00 98.12 271 VAL A CA 1
ATOM 2118 C C . VAL A 1 271 ? -6.175 -25.185 17.636 1.00 98.12 271 VAL A C 1
ATOM 2120 O O . VAL A 1 271 ? -6.813 -24.620 18.522 1.00 98.12 271 VAL A O 1
ATOM 2123 N N . GLY A 1 272 ? -4.918 -25.585 17.834 1.00 98.19 272 GLY A N 1
ATOM 2124 C CA . GLY A 1 272 ? -4.210 -25.429 19.106 1.00 98.19 272 GLY A CA 1
ATOM 2125 C C . GLY A 1 272 ? -4.066 -23.962 19.515 1.00 98.19 272 GLY A C 1
ATOM 2126 O O . GLY A 1 272 ? -4.408 -23.589 20.636 1.00 98.19 272 GLY A O 1
ATOM 2127 N N . SER A 1 273 ? -3.651 -23.096 18.587 1.00 97.75 273 SER A N 1
ATOM 2128 C CA . SER A 1 273 ? -3.571 -21.647 18.828 1.00 97.75 273 SER A CA 1
ATOM 2129 C C . SER A 1 273 ? -4.940 -21.014 19.103 1.00 97.75 273 SER A C 1
ATOM 2131 O O . SER A 1 273 ? -5.031 -20.103 19.926 1.00 97.75 273 SER A O 1
ATOM 2133 N N . PHE A 1 274 ? -6.015 -21.516 18.487 1.00 97.56 274 PHE A N 1
ATOM 2134 C CA . PHE A 1 274 ? -7.383 -21.089 18.785 1.00 97.56 274 PHE A CA 1
ATOM 2135 C C . PHE A 1 274 ? -7.795 -21.452 20.219 1.00 97.56 274 PHE A C 1
ATOM 2137 O O . PHE A 1 274 ? -8.332 -20.610 20.940 1.00 97.56 274 PHE A O 1
ATOM 2144 N N . PHE A 1 275 ? -7.492 -22.671 20.677 1.00 97.44 275 PHE A N 1
ATOM 2145 C CA . PHE A 1 275 ? -7.753 -23.073 22.061 1.00 97.44 275 PHE A CA 1
ATOM 2146 C C . PHE A 1 275 ? -6.925 -22.272 23.070 1.00 97.44 275 PHE A C 1
ATOM 2148 O O . PHE A 1 275 ? -7.472 -21.832 24.083 1.00 97.44 275 PHE A O 1
ATOM 2155 N N . ILE A 1 276 ? -5.644 -22.009 22.778 1.00 96.94 276 ILE A N 1
ATOM 2156 C CA . ILE A 1 276 ? -4.796 -21.125 23.595 1.00 96.94 276 ILE A CA 1
ATOM 2157 C C . ILE A 1 276 ? -5.454 -19.749 23.723 1.00 96.94 276 ILE A C 1
ATOM 2159 O O . ILE A 1 276 ? -5.621 -19.253 24.838 1.00 96.94 276 ILE A O 1
ATOM 2163 N N . LEU A 1 277 ? -5.901 -19.166 22.610 1.00 95.25 277 LEU A N 1
ATOM 2164 C CA . LEU A 1 277 ? -6.588 -17.879 22.593 1.00 95.25 277 LEU A CA 1
ATOM 2165 C C . LEU A 1 277 ? -7.889 -17.890 23.418 1.00 95.25 277 LEU A C 1
ATOM 2167 O O . LEU A 1 277 ? -8.139 -16.948 24.165 1.00 95.25 277 LEU A O 1
ATOM 2171 N N . LEU A 1 278 ? -8.704 -18.948 23.337 1.00 94.62 278 LEU A N 1
ATOM 2172 C CA . LEU A 1 278 ? -9.954 -19.068 24.105 1.00 94.62 278 LEU A CA 1
ATOM 2173 C C . LEU A 1 278 ? -9.749 -19.362 25.600 1.00 94.62 278 LEU A C 1
ATOM 2175 O O . LEU A 1 278 ? -10.620 -19.045 26.417 1.00 94.62 278 LEU A O 1
ATOM 2179 N N . SER A 1 279 ? -8.621 -19.974 25.966 1.00 95.19 279 SER A N 1
ATOM 2180 C CA . SER A 1 279 ? -8.274 -20.271 27.361 1.00 95.19 279 SER A CA 1
ATOM 2181 C C . SER A 1 279 ? -7.962 -19.012 28.182 1.00 95.19 279 SER A C 1
ATOM 2183 O O . SER A 1 279 ? -8.085 -19.029 29.409 1.00 95.19 279 SER A O 1
ATOM 2185 N N . ARG A 1 280 ? -7.623 -17.905 27.507 1.00 93.12 280 ARG A N 1
ATOM 2186 C CA . ARG A 1 280 ? -7.338 -16.596 28.105 1.00 93.12 280 ARG A CA 1
ATOM 2187 C C . ARG A 1 280 ? -8.572 -16.046 28.837 1.00 93.12 280 ARG A C 1
ATOM 2189 O O . ARG A 1 280 ? -9.669 -15.977 28.278 1.00 93.12 280 ARG A O 1
ATOM 2196 N N . LYS A 1 281 ? -8.406 -15.689 30.118 1.00 91.50 281 LYS A N 1
ATOM 2197 C CA . LYS A 1 281 ? -9.478 -15.201 31.019 1.00 91.50 281 LYS A CA 1
ATOM 2198 C C . LYS A 1 281 ? -9.406 -13.690 31.286 1.00 91.50 281 LYS A C 1
ATOM 2200 O O . LYS A 1 281 ? -10.182 -13.174 32.088 1.00 91.50 281 LYS A O 1
ATOM 2205 N N . GLU A 1 282 ? -8.494 -12.976 30.635 1.00 90.12 282 GLU A N 1
ATOM 2206 C CA . GLU A 1 282 ? -8.266 -11.548 30.848 1.00 90.12 282 GLU A CA 1
ATOM 2207 C C . GLU A 1 282 ? -9.499 -10.686 30.523 1.00 90.12 282 GLU A C 1
ATOM 2209 O O . GLU A 1 282 ? -10.345 -11.027 29.689 1.00 90.12 282 GLU A O 1
ATOM 2214 N N . ASN A 1 283 ? -9.618 -9.532 31.189 1.00 86.62 283 ASN A N 1
ATOM 2215 C CA . ASN A 1 283 ? -10.743 -8.613 31.009 1.00 86.62 283 ASN A CA 1
ATOM 2216 C C . ASN A 1 283 ? -10.604 -7.750 29.747 1.00 86.62 283 ASN A C 1
ATOM 2218 O O . ASN A 1 283 ? -10.325 -6.561 29.838 1.00 86.62 283 ASN A O 1
ATOM 2222 N N . ILE A 1 284 ? -10.850 -8.338 28.574 1.00 84.31 284 ILE A N 1
ATOM 2223 C CA . ILE A 1 284 ? -10.675 -7.711 27.248 1.00 84.31 284 ILE A CA 1
ATOM 2224 C C . ILE A 1 284 ? -11.325 -6.317 27.121 1.00 84.31 284 ILE A C 1
ATOM 2226 O O . ILE A 1 284 ? -10.793 -5.465 26.412 1.00 84.31 284 ILE A O 1
ATOM 2230 N N . TYR A 1 285 ? -12.449 -6.063 27.795 1.00 84.12 285 TYR A N 1
ATOM 2231 C CA . TYR A 1 285 ? -13.292 -4.900 27.521 1.00 84.12 285 TYR A CA 1
ATOM 2232 C C . TYR A 1 285 ? -12.630 -3.555 27.815 1.00 84.12 285 TYR A C 1
ATOM 2234 O O . TYR A 1 285 ? -12.583 -2.714 26.921 1.00 84.12 285 TYR A O 1
ATOM 2242 N N . GLU A 1 286 ? -12.094 -3.343 29.012 1.00 84.12 286 GLU A N 1
ATOM 2243 C CA . GLU A 1 286 ? -11.670 -2.009 29.452 1.00 84.12 286 GLU A CA 1
ATOM 2244 C C . GLU A 1 286 ? -10.516 -1.433 28.606 1.00 84.12 286 GLU A C 1
ATOM 2246 O O . GLU A 1 286 ? -10.682 -0.351 28.033 1.00 84.12 286 GLU A O 1
ATOM 2251 N N . PRO A 1 287 ? -9.401 -2.149 28.366 1.00 84.88 287 PRO A N 1
ATOM 2252 C CA . PRO A 1 287 ? -8.368 -1.626 27.475 1.00 84.88 287 PRO A CA 1
ATOM 2253 C C . PRO A 1 287 ? -8.821 -1.548 26.019 1.00 84.88 287 PRO A C 1
ATOM 2255 O O . PRO A 1 287 ? -8.449 -0.621 25.292 1.00 84.88 287 PRO A O 1
ATOM 2258 N N . SER A 1 288 ? -9.649 -2.506 25.582 1.00 84.62 288 SER A N 1
ATOM 2259 C CA . SER A 1 288 ? -10.178 -2.482 24.222 1.00 84.62 288 SER A CA 1
ATOM 2260 C C . SER A 1 288 ? -11.063 -1.263 23.989 1.00 84.62 288 SER A C 1
ATOM 2262 O O . SER A 1 288 ? -11.011 -0.723 22.891 1.00 84.62 288 SER A O 1
ATOM 2264 N N . LEU A 1 289 ? -11.789 -0.763 24.997 1.00 87.06 289 LEU A N 1
ATOM 2265 C CA . LEU A 1 289 ? -12.558 0.480 24.921 1.00 87.06 289 LEU A CA 1
ATOM 2266 C C . LEU A 1 289 ? -11.642 1.651 24.566 1.00 87.06 289 LEU A C 1
ATOM 2268 O O . LEU A 1 289 ? -11.836 2.305 23.543 1.00 87.06 289 LEU A O 1
ATOM 2272 N N . GLY A 1 290 ? -10.604 1.875 25.376 1.00 87.19 290 GLY A N 1
ATOM 2273 C CA . GLY A 1 290 ? -9.686 2.998 25.202 1.00 87.19 290 GLY A CA 1
ATOM 2274 C C . GLY A 1 290 ? -8.972 2.955 23.851 1.00 87.19 290 GLY A C 1
ATOM 2275 O O . GLY A 1 290 ? -8.895 3.964 23.147 1.00 87.19 290 GLY A O 1
ATOM 2276 N N . ILE A 1 291 ? -8.500 1.773 23.442 1.00 86.50 291 ILE A N 1
ATOM 2277 C CA . ILE A 1 291 ? -7.853 1.582 22.138 1.00 86.50 291 ILE A CA 1
ATOM 2278 C C . ILE A 1 291 ? -8.854 1.765 20.993 1.00 86.50 291 ILE A C 1
ATOM 2280 O O . ILE A 1 291 ? -8.523 2.376 19.976 1.00 86.50 291 ILE A O 1
ATOM 2284 N N . SER A 1 292 ? -10.081 1.269 21.142 1.00 87.69 292 SER A N 1
ATOM 2285 C CA . SER A 1 292 ? -11.101 1.347 20.098 1.00 87.69 292 SER A CA 1
ATOM 2286 C C . SER A 1 292 ? -11.614 2.762 19.902 1.00 87.69 292 SER A C 1
ATOM 2288 O O . SER A 1 292 ? -11.769 3.165 18.755 1.00 87.69 292 SER A O 1
ATOM 2290 N N . VAL A 1 293 ? -11.805 3.535 20.975 1.00 89.31 293 VAL A N 1
ATOM 2291 C CA . VAL A 1 293 ? -12.167 4.957 20.901 1.00 89.31 293 VAL A CA 1
ATOM 2292 C C . VAL A 1 293 ? -11.050 5.741 20.222 1.00 89.31 293 VAL A C 1
ATOM 2294 O O . VAL A 1 293 ? -11.313 6.431 19.240 1.00 89.31 293 VAL A O 1
ATOM 2297 N N . LYS A 1 294 ? -9.789 5.558 20.640 1.00 88.56 294 LYS A N 1
ATOM 2298 C CA . LYS A 1 294 ? -8.631 6.200 19.991 1.00 88.56 294 LYS A CA 1
ATOM 2299 C C . LYS A 1 294 ? -8.510 5.810 18.517 1.00 88.56 294 LYS A C 1
ATOM 2301 O O . LYS A 1 294 ? -8.299 6.660 17.659 1.00 88.56 294 LYS A O 1
ATOM 2306 N N . SER A 1 295 ? -8.683 4.530 18.192 1.00 87.56 295 SER A N 1
ATOM 2307 C CA . SER A 1 295 ? -8.652 4.037 16.812 1.00 87.56 295 SER A CA 1
ATOM 2308 C C . SER A 1 295 ? -9.847 4.520 15.990 1.00 87.56 295 SER A C 1
ATOM 2310 O O . SER A 1 295 ? -9.716 4.765 14.794 1.00 87.56 295 SER A O 1
ATOM 2312 N N . ALA A 1 296 ? -11.029 4.648 16.591 1.00 87.94 296 ALA A N 1
ATOM 2313 C CA . ALA A 1 296 ? -12.212 5.185 15.935 1.00 87.94 296 ALA A CA 1
ATOM 2314 C C . ALA A 1 296 ? -12.040 6.677 15.658 1.00 87.94 296 ALA A C 1
ATOM 2316 O O . ALA A 1 296 ? -12.291 7.091 14.533 1.00 87.94 296 ALA A O 1
ATOM 2317 N N . GLN A 1 297 ? -11.519 7.444 16.616 1.00 89.50 297 GLN A N 1
ATOM 2318 C CA . GLN A 1 297 ? -11.131 8.840 16.430 1.00 89.50 297 GLN A CA 1
ATOM 2319 C C . GLN A 1 297 ? -10.084 8.967 15.321 1.00 89.50 297 GLN A C 1
ATOM 2321 O O . GLN A 1 297 ? -10.305 9.743 14.396 1.00 89.50 297 GLN A O 1
ATOM 2326 N N . MET A 1 298 ? -9.038 8.128 15.331 1.00 88.19 298 MET A N 1
ATOM 2327 C CA . MET A 1 298 ? -8.004 8.087 14.285 1.00 88.19 298 MET A CA 1
ATOM 2328 C C . MET A 1 298 ? -8.590 7.759 12.921 1.00 88.19 298 MET A C 1
ATOM 2330 O O . MET A 1 298 ? -8.292 8.428 11.936 1.00 88.19 298 MET A O 1
ATOM 2334 N N . ARG A 1 299 ? -9.483 6.771 12.844 1.00 87.38 299 ARG A N 1
ATOM 2335 C CA . ARG A 1 299 ? -10.190 6.433 11.606 1.00 87.38 299 ARG A CA 1
ATOM 2336 C C . ARG A 1 299 ? -11.150 7.533 11.179 1.00 87.38 299 ARG A C 1
ATOM 2338 O O . ARG A 1 299 ? -11.287 7.745 9.984 1.00 87.38 299 ARG A O 1
ATOM 2345 N N . MET A 1 300 ? -11.794 8.243 12.100 1.00 86.12 300 MET A N 1
ATOM 2346 C CA . MET A 1 300 ? -12.625 9.407 11.794 1.00 86.12 300 MET A CA 1
ATOM 2347 C C . MET A 1 300 ? -11.773 10.560 11.276 1.00 86.12 300 MET A C 1
ATOM 2349 O O . MET A 1 300 ? -12.146 11.163 10.279 1.00 86.12 300 MET A O 1
ATOM 2353 N N . ALA A 1 301 ? -10.604 10.817 11.863 1.00 86.88 301 ALA A N 1
ATOM 2354 C CA . ALA A 1 301 ? -9.660 11.810 11.373 1.00 86.88 301 ALA A CA 1
ATOM 2355 C C . ALA A 1 301 ? -9.129 11.427 9.985 1.00 86.88 301 ALA A C 1
ATOM 2357 O O . ALA A 1 301 ? -9.201 12.243 9.070 1.00 86.88 301 ALA A O 1
ATOM 2358 N N . MET A 1 302 ? -8.726 10.167 9.783 1.00 85.25 302 MET A N 1
ATOM 2359 C CA . MET A 1 302 ? -8.303 9.631 8.483 1.00 85.25 302 MET A CA 1
ATOM 2360 C C . MET A 1 302 ? -9.409 9.692 7.429 1.00 85.25 302 MET A C 1
ATOM 2362 O O . MET A 1 302 ? -9.158 10.143 6.321 1.00 85.25 302 MET A O 1
ATOM 2366 N N . ARG A 1 303 ? -10.639 9.286 7.770 1.00 82.44 303 ARG A N 1
ATOM 2367 C CA . ARG A 1 303 ? -11.814 9.373 6.883 1.00 82.44 303 ARG A CA 1
ATOM 2368 C C . ARG A 1 303 ? -12.227 10.797 6.614 1.00 82.44 303 ARG A C 1
ATOM 2370 O O . ARG A 1 303 ? -12.790 11.088 5.575 1.00 82.44 303 ARG A O 1
ATOM 2377 N N . SER A 1 304 ? -11.996 11.689 7.562 1.00 79.62 304 SER A N 1
ATOM 2378 C CA . SER A 1 304 ? -12.171 13.093 7.288 1.00 79.62 304 SER A CA 1
ATOM 2379 C C . SER A 1 304 ? -11.081 13.538 6.297 1.00 79.62 304 SER A C 1
ATOM 2381 O O . SER A 1 304 ? -11.333 14.416 5.492 1.00 79.62 304 SER A O 1
ATOM 2383 N N . GLY A 1 305 ? -9.883 12.956 6.334 1.00 74.62 305 GLY A N 1
ATOM 2384 C CA . GLY A 1 305 ? -8.739 13.406 5.548 1.00 74.62 305 GLY A CA 1
ATOM 2385 C C . GLY A 1 305 ? -8.088 14.662 6.109 1.00 74.62 305 GLY A C 1
ATOM 2386 O O . GLY A 1 305 ? -7.188 15.203 5.489 1.00 74.62 305 GLY A O 1
ATOM 2387 N N . ASP A 1 306 ? -8.519 15.143 7.279 1.00 80.81 306 ASP A N 1
ATOM 2388 C CA . ASP A 1 306 ? -7.834 16.246 7.944 1.00 80.81 306 ASP A CA 1
ATOM 2389 C C . ASP A 1 306 ? -6.515 15.735 8.522 1.00 80.81 306 ASP A C 1
ATOM 2391 O O . ASP A 1 306 ? -6.462 15.083 9.567 1.00 80.81 306 ASP A O 1
ATOM 2395 N N . ALA A 1 307 ? -5.436 16.034 7.809 1.00 77.56 307 ALA A N 1
ATOM 2396 C CA . ALA A 1 307 ? -4.104 15.624 8.198 1.00 77.56 307 ALA A CA 1
ATOM 2397 C C . ALA A 1 307 ? -3.662 16.259 9.530 1.00 77.56 307 ALA A C 1
ATOM 2399 O O . ALA A 1 307 ? -2.853 15.670 10.254 1.00 77.56 307 ALA A O 1
ATOM 2400 N N . THR A 1 308 ? -4.220 17.419 9.900 1.00 78.81 308 THR A N 1
ATOM 2401 C CA . THR A 1 308 ? -3.973 18.032 11.208 1.00 78.81 308 THR A CA 1
ATOM 2402 C C . THR A 1 308 ? -4.656 17.238 12.313 1.00 78.81 308 THR A C 1
ATOM 2404 O O . THR A 1 308 ? -3.985 16.879 13.275 1.00 78.81 308 THR A O 1
ATOM 2407 N N . ALA A 1 309 ? -5.918 16.833 12.136 1.00 84.88 309 ALA A N 1
ATOM 2408 C CA . ALA A 1 309 ? -6.621 15.971 13.086 1.00 84.88 309 ALA A CA 1
ATOM 2409 C C . ALA A 1 309 ? -5.923 14.612 13.262 1.00 84.88 309 ALA A C 1
ATOM 2411 O O . ALA A 1 309 ? -5.733 14.159 14.391 1.00 84.88 309 ALA A O 1
ATOM 2412 N N . ILE A 1 310 ? -5.467 13.994 12.164 1.00 85.19 310 ILE A N 1
ATOM 2413 C CA . ILE A 1 310 ? -4.689 12.742 12.200 1.00 85.19 310 ILE A CA 1
ATOM 2414 C C . ILE A 1 310 ? -3.421 12.941 13.032 1.00 85.19 310 ILE A C 1
ATOM 2416 O O . ILE A 1 310 ? -3.071 12.105 13.864 1.00 85.19 310 ILE A O 1
ATOM 2420 N N . ARG A 1 311 ? -2.724 14.063 12.828 1.00 80.62 311 ARG A N 1
ATOM 2421 C CA . ARG A 1 311 ? -1.496 14.378 13.556 1.00 80.62 311 ARG A CA 1
ATOM 2422 C C . ARG A 1 311 ? -1.760 14.667 15.027 1.00 80.62 311 ARG A C 1
ATOM 2424 O O . ARG A 1 311 ? -1.022 14.156 15.860 1.00 80.62 311 ARG A O 1
ATOM 2431 N N . VAL A 1 312 ? -2.774 15.464 15.349 1.00 83.62 312 VAL A N 1
ATOM 2432 C CA . VAL A 1 312 ? -3.158 15.776 16.732 1.00 83.62 312 VAL A CA 1
ATOM 2433 C C . VAL A 1 312 ? -3.461 14.484 17.476 1.00 83.62 312 VAL A C 1
ATOM 2435 O O . VAL A 1 312 ? -2.907 14.258 18.546 1.00 83.62 312 VAL A O 1
ATOM 2438 N N . GLN A 1 313 ? -4.229 13.580 16.873 1.00 87.44 313 GLN A N 1
ATOM 2439 C CA . GLN A 1 313 ? -4.541 12.291 17.483 1.00 87.44 313 GLN A CA 1
ATOM 2440 C C . GLN A 1 313 ? -3.325 11.359 17.556 1.00 87.44 313 GLN A C 1
ATOM 2442 O O . GLN A 1 313 ? -3.140 10.671 18.556 1.00 87.44 313 GLN A O 1
ATOM 2447 N N . ALA A 1 314 ? -2.441 11.367 16.554 1.00 84.00 314 ALA A N 1
ATOM 2448 C CA . ALA A 1 314 ? -1.182 10.625 16.613 1.00 84.00 314 ALA A CA 1
ATOM 2449 C C . ALA A 1 314 ? -0.240 11.153 17.710 1.00 84.00 314 ALA A C 1
ATOM 2451 O O . ALA A 1 314 ? 0.443 10.361 18.357 1.00 84.00 314 ALA A O 1
ATOM 2452 N N . LEU A 1 315 ? -0.202 12.471 17.934 1.00 81.25 315 LEU A N 1
ATOM 2453 C CA . LEU A 1 315 ? 0.565 13.106 19.010 1.00 81.25 315 LEU A CA 1
ATOM 2454 C C . LEU A 1 315 ? -0.049 12.802 20.379 1.00 81.25 315 LEU A C 1
ATOM 2456 O O . LEU A 1 315 ? 0.675 12.419 21.293 1.00 81.25 315 LEU A O 1
ATOM 2460 N N . GLN A 1 316 ? -1.376 12.880 20.501 1.00 83.81 316 GLN A N 1
ATOM 2461 C CA . GLN A 1 316 ? -2.101 12.455 21.702 1.00 83.81 316 GLN A CA 1
ATOM 2462 C C . GLN A 1 316 ? -1.844 10.972 22.014 1.00 83.81 316 GLN A C 1
ATOM 2464 O O . GLN A 1 316 ? -1.670 10.608 23.174 1.00 83.81 316 GLN A O 1
ATOM 2469 N N . ALA A 1 317 ? -1.757 10.115 20.991 1.00 79.88 317 ALA A N 1
ATOM 2470 C CA . ALA A 1 317 ? -1.470 8.693 21.161 1.00 79.88 317 ALA A CA 1
ATOM 2471 C C . ALA A 1 317 ? -0.013 8.402 21.560 1.00 79.88 317 ALA A C 1
ATOM 2473 O O . ALA A 1 317 ? 0.230 7.467 22.318 1.00 79.88 317 ALA A O 1
ATOM 2474 N N . LYS A 1 318 ? 0.958 9.177 21.057 1.00 74.25 318 LYS A N 1
ATOM 2475 C CA . LYS A 1 318 ? 2.396 8.984 21.332 1.00 74.25 318 LYS A CA 1
ATOM 2476 C C . LYS A 1 318 ? 2.880 9.650 22.628 1.00 74.25 318 LYS A C 1
ATOM 2478 O O . LYS A 1 318 ? 4.030 9.437 23.013 1.00 74.25 318 LYS A O 1
ATOM 2483 N N . GLY A 1 319 ? 2.025 10.426 23.295 1.00 71.19 319 GLY A N 1
ATOM 2484 C CA . GLY A 1 319 ? 2.422 11.304 24.394 1.00 71.19 319 GLY A CA 1
ATOM 2485 C C . GLY A 1 319 ? 3.147 12.551 23.878 1.00 71.19 319 GLY A C 1
ATOM 2486 O O . GLY A 1 319 ? 3.719 12.561 22.787 1.00 71.19 319 GLY A O 1
ATOM 2487 N N . THR A 1 320 ? 3.120 13.629 24.659 1.00 53.78 320 THR A N 1
ATOM 2488 C CA . THR A 1 320 ? 3.587 14.987 24.317 1.00 53.78 320 THR A CA 1
ATOM 2489 C C . THR A 1 320 ? 5.111 15.131 24.207 1.00 53.78 320 THR A C 1
ATOM 2491 O O . THR A 1 320 ? 5.680 16.147 24.604 1.00 53.78 320 THR A O 1
ATOM 2494 N N . LYS A 1 321 ? 5.817 14.157 23.621 1.00 57.22 321 LYS A N 1
ATOM 2495 C CA . LYS A 1 321 ? 7.213 14.361 23.221 1.00 57.22 321 LYS A CA 1
ATOM 2496 C C . LYS A 1 321 ? 7.234 15.318 22.033 1.00 57.22 321 LYS A C 1
ATOM 2498 O O . LYS A 1 321 ? 7.153 14.913 20.875 1.00 57.22 321 LYS A O 1
ATOM 2503 N N . SER A 1 322 ? 7.283 16.607 22.360 1.00 50.75 322 SER A N 1
ATOM 2504 C CA . SER A 1 322 ? 7.478 17.707 21.427 1.00 50.75 322 SER A CA 1
ATOM 2505 C C . SER A 1 322 ? 8.804 17.490 20.709 1.00 50.75 322 SER A C 1
ATOM 2507 O O . SER A 1 322 ? 9.878 17.774 21.237 1.00 50.75 322 SER A O 1
ATOM 2509 N N . ALA A 1 323 ? 8.749 16.917 19.508 1.00 58.62 323 ALA A N 1
ATOM 2510 C CA . ALA A 1 323 ? 9.888 16.974 18.615 1.00 58.62 323 ALA A CA 1
ATOM 2511 C C . ALA A 1 323 ? 10.102 18.457 18.290 1.00 58.62 323 ALA A C 1
ATOM 2513 O O . ALA A 1 323 ? 9.218 19.079 17.696 1.00 58.62 323 ALA A O 1
ATOM 2514 N N . ARG A 1 324 ? 11.249 19.019 18.701 1.00 59.38 324 ARG A N 1
ATOM 2515 C CA . ARG A 1 324 ? 11.712 20.346 18.273 1.00 59.38 324 ARG A CA 1
ATOM 2516 C C . ARG A 1 324 ? 11.860 20.315 16.753 1.00 59.38 324 ARG A C 1
ATOM 2518 O O . ARG A 1 324 ? 12.895 19.926 16.225 1.00 59.38 324 ARG A O 1
ATOM 2525 N N . MET A 1 325 ? 10.781 20.622 16.044 1.00 64.88 325 MET A N 1
ATOM 2526 C CA . MET A 1 325 ? 10.800 20.703 14.592 1.00 64.88 325 MET A CA 1
ATOM 2527 C C . MET A 1 325 ? 11.481 22.000 14.181 1.00 64.88 325 MET A C 1
ATOM 2529 O O . MET A 1 325 ? 11.263 23.037 14.805 1.00 64.88 325 MET A O 1
ATOM 2533 N N . LEU A 1 326 ? 12.263 21.932 13.104 1.00 78.00 326 LEU A N 1
ATOM 2534 C CA . LEU A 1 326 ? 12.903 23.093 12.500 1.00 78.00 326 LEU A CA 1
ATOM 2535 C C . LEU A 1 326 ? 11.847 24.184 12.231 1.00 78.00 326 LEU A C 1
ATOM 2537 O O . LEU A 1 326 ? 10.848 23.955 11.526 1.00 78.00 326 LEU A O 1
ATOM 2541 N N . TYR A 1 327 ? 12.048 25.355 12.835 1.00 83.06 327 TYR A N 1
ATOM 2542 C CA . TYR A 1 327 ? 11.240 26.534 12.560 1.00 83.06 327 TYR A CA 1
ATOM 2543 C C . TYR A 1 327 ? 11.639 27.053 11.180 1.00 83.06 327 TYR A C 1
ATOM 2545 O O . TYR A 1 327 ? 12.730 27.580 10.994 1.00 83.06 327 TYR A O 1
ATOM 2553 N N . LEU A 1 328 ? 10.769 26.832 10.197 1.00 86.31 328 LEU A N 1
ATOM 2554 C CA . LEU A 1 328 ? 10.937 27.375 8.856 1.00 86.31 328 LEU A CA 1
ATOM 2555 C C . LEU A 1 328 ? 10.137 28.680 8.797 1.00 86.31 328 LEU A C 1
ATOM 2557 O O . LEU A 1 328 ? 8.946 28.646 9.131 1.00 86.31 328 LEU A O 1
ATOM 2561 N N . PRO A 1 329 ? 10.766 29.813 8.432 1.00 90.00 329 PRO A N 1
ATOM 2562 C CA . PRO A 1 329 ? 10.096 31.103 8.433 1.00 90.00 329 PRO A CA 1
ATOM 2563 C C . PRO A 1 329 ? 8.951 31.130 7.406 1.00 90.00 329 PRO A C 1
ATOM 2565 O O . PRO A 1 329 ? 8.969 30.384 6.416 1.00 90.00 329 PRO A O 1
ATOM 2568 N N . PRO A 1 330 ? 7.931 31.978 7.623 1.00 91.38 330 PRO A N 1
ATOM 2569 C CA . PRO A 1 330 ? 6.931 32.241 6.596 1.00 91.38 330 PRO A CA 1
ATOM 2570 C C . PRO A 1 330 ? 7.612 32.833 5.352 1.00 91.38 330 PRO A C 1
ATOM 2572 O O . PRO A 1 330 ? 8.502 33.672 5.464 1.00 91.38 330 PRO A O 1
ATOM 2575 N N . PHE A 1 331 ? 7.194 32.395 4.163 1.00 95.19 331 PHE A N 1
ATOM 2576 C CA . PHE A 1 331 ? 7.740 32.852 2.885 1.00 95.19 331 PHE A CA 1
ATOM 2577 C C . PHE A 1 331 ? 6.610 33.166 1.899 1.00 95.19 331 PHE A C 1
ATOM 2579 O O . PHE A 1 331 ? 5.624 32.430 1.821 1.00 95.19 331 PHE A O 1
ATOM 2586 N N . GLY A 1 332 ? 6.778 34.239 1.123 1.00 94.12 332 GLY A N 1
ATOM 2587 C CA . GLY A 1 332 ? 5.846 34.649 0.070 1.00 94.12 332 GLY A CA 1
ATOM 2588 C C . GLY A 1 332 ? 4.631 35.459 0.546 1.00 94.12 332 GLY A C 1
ATOM 2589 O O . GLY A 1 332 ? 4.462 35.756 1.726 1.00 94.12 332 GLY A O 1
ATOM 2590 N N . ARG A 1 333 ? 3.775 35.841 -0.411 1.00 94.19 333 ARG A N 1
ATOM 2591 C CA . ARG A 1 333 ? 2.498 36.552 -0.206 1.00 94.19 333 ARG A CA 1
ATOM 2592 C C . ARG A 1 333 ? 1.425 35.941 -1.116 1.00 94.19 333 ARG A C 1
ATOM 2594 O O . ARG A 1 333 ? 1.728 35.481 -2.215 1.00 94.19 333 ARG A O 1
ATOM 2601 N N . GLY A 1 334 ? 0.167 35.927 -0.674 1.00 94.19 334 GLY A N 1
ATOM 2602 C CA . GLY A 1 334 ? -0.951 35.384 -1.458 1.00 94.19 334 GLY A CA 1
ATOM 2603 C C . GLY A 1 334 ? -0.736 33.919 -1.868 1.00 94.19 334 GLY A C 1
ATOM 2604 O O . GLY A 1 334 ? -0.514 33.054 -1.024 1.00 94.19 334 GLY A O 1
ATOM 2605 N N . THR A 1 335 ? -0.773 33.636 -3.172 1.00 94.75 335 THR A N 1
ATOM 2606 C CA . THR A 1 335 ? -0.632 32.281 -3.736 1.00 94.75 335 THR A CA 1
ATOM 2607 C C . THR A 1 335 ? 0.682 31.593 -3.362 1.00 94.75 335 THR A C 1
ATOM 2609 O O . THR A 1 335 ? 0.695 30.390 -3.111 1.00 94.75 335 THR A O 1
ATOM 2612 N N . THR A 1 336 ? 1.795 32.334 -3.308 1.00 96.31 336 THR A N 1
ATOM 2613 C CA . THR A 1 336 ? 3.105 31.746 -2.985 1.00 96.31 336 THR A CA 1
ATOM 2614 C C . THR A 1 336 ? 3.202 31.364 -1.513 1.00 96.31 336 THR A C 1
ATOM 2616 O O . THR A 1 336 ? 3.800 30.339 -1.198 1.00 96.31 336 THR A O 1
ATOM 2619 N N . ALA A 1 337 ? 2.533 32.109 -0.625 1.00 95.50 337 ALA A N 1
ATOM 2620 C CA . ALA A 1 337 ? 2.410 31.739 0.783 1.00 95.50 337 ALA A CA 1
ATOM 2621 C C . ALA A 1 337 ? 1.589 30.452 0.960 1.00 95.50 337 ALA A C 1
ATOM 2623 O O . ALA A 1 337 ? 1.940 29.607 1.782 1.00 95.50 337 ALA A O 1
ATOM 2624 N N . LEU A 1 338 ? 0.535 30.262 0.155 1.00 95.06 338 LEU A N 1
ATOM 2625 C CA . LEU A 1 338 ? -0.247 29.023 0.154 1.00 95.06 338 LEU A CA 1
ATOM 2626 C C . LEU A 1 338 ? 0.588 27.825 -0.331 1.00 95.06 338 LEU A C 1
ATOM 2628 O O . LEU A 1 338 ? 0.618 26.794 0.339 1.00 95.06 338 LEU A O 1
ATOM 2632 N N . LEU A 1 339 ? 1.315 27.984 -1.444 1.00 95.88 339 LEU A N 1
ATOM 2633 C CA . LEU A 1 339 ? 2.250 26.974 -1.954 1.00 95.88 339 LEU A CA 1
ATOM 2634 C C . LEU A 1 339 ? 3.304 26.610 -0.895 1.00 95.88 339 LEU A C 1
ATOM 2636 O O . LEU A 1 339 ? 3.522 25.433 -0.614 1.00 95.88 339 LEU A O 1
ATOM 2640 N N . TRP A 1 340 ? 3.916 27.613 -0.259 1.00 95.56 340 TRP A N 1
ATOM 2641 C CA . TRP A 1 340 ? 4.905 27.406 0.798 1.00 95.56 340 TRP A CA 1
ATOM 2642 C C . TRP A 1 340 ? 4.318 26.671 2.005 1.00 95.56 340 TRP A C 1
ATOM 2644 O O . TRP A 1 340 ? 4.903 25.695 2.476 1.00 95.56 340 TRP A O 1
ATOM 2654 N N . LYS A 1 341 ? 3.124 27.070 2.468 1.00 92.81 341 LYS A N 1
ATOM 2655 C CA . LYS A 1 341 ? 2.400 26.384 3.550 1.00 92.81 341 LYS A CA 1
ATOM 2656 C C . LYS A 1 341 ? 2.232 24.899 3.232 1.00 92.81 341 LYS A C 1
ATOM 2658 O O . LYS A 1 341 ? 2.520 24.054 4.078 1.00 92.81 341 LYS A O 1
ATOM 2663 N N . ASN A 1 342 ? 1.794 24.580 2.019 1.00 92.12 342 ASN A N 1
ATOM 2664 C CA . ASN A 1 342 ? 1.481 23.209 1.634 1.00 92.12 342 ASN A CA 1
ATOM 2665 C C . ASN A 1 342 ? 2.749 22.364 1.456 1.00 92.12 342 ASN A C 1
ATOM 2667 O O . ASN A 1 342 ? 2.788 21.218 1.912 1.00 92.12 342 ASN A O 1
ATOM 2671 N N . LEU A 1 343 ? 3.827 22.947 0.923 1.00 92.19 343 LEU A N 1
ATOM 2672 C CA . LEU A 1 343 ? 5.147 22.312 0.890 1.00 92.19 343 LEU A CA 1
ATOM 2673 C C . LEU A 1 343 ? 5.672 22.015 2.301 1.00 92.19 343 LEU A C 1
ATOM 2675 O O . LEU A 1 343 ? 6.127 20.901 2.560 1.00 92.19 343 LEU A O 1
ATOM 2679 N N . LEU A 1 344 ? 5.547 22.959 3.239 1.00 90.12 344 LEU A N 1
ATOM 2680 C CA . LEU A 1 344 ? 5.962 22.773 4.633 1.00 90.12 344 LEU A CA 1
ATOM 2681 C C . LEU A 1 344 ? 5.154 21.691 5.350 1.00 90.12 344 LEU A C 1
ATOM 2683 O O . LEU A 1 344 ? 5.721 20.857 6.062 1.00 90.12 344 LEU A O 1
ATOM 2687 N N . VAL A 1 345 ? 3.829 21.695 5.180 1.00 85.62 345 VAL A N 1
ATOM 2688 C CA . VAL A 1 345 ? 2.949 20.665 5.746 1.00 85.62 345 VAL A CA 1
ATOM 2689 C C . VAL A 1 345 ? 3.344 19.297 5.200 1.00 85.62 345 VAL A C 1
ATOM 2691 O O . VAL A 1 345 ? 3.518 18.359 5.982 1.00 85.62 345 VAL A O 1
ATOM 2694 N N . ARG A 1 346 ? 3.578 19.196 3.886 1.00 85.88 346 ARG A N 1
ATOM 2695 C CA . ARG A 1 346 ? 3.993 17.950 3.241 1.00 85.88 346 ARG A CA 1
ATOM 2696 C C . ARG A 1 346 ? 5.353 17.487 3.741 1.00 85.88 346 ARG A C 1
ATOM 2698 O O . ARG A 1 346 ? 5.459 16.349 4.186 1.00 85.88 346 ARG A O 1
ATOM 2705 N N . TYR A 1 347 ? 6.361 18.354 3.769 1.00 85.50 347 TYR A N 1
ATOM 2706 C CA . TYR A 1 347 ? 7.688 18.043 4.308 1.00 85.50 347 TYR A CA 1
ATOM 2707 C C . TYR A 1 347 ? 7.614 17.511 5.750 1.00 85.50 347 TYR A C 1
ATOM 2709 O O . TYR A 1 347 ? 8.203 16.482 6.075 1.00 85.50 347 TYR A O 1
ATOM 2717 N N . ARG A 1 348 ? 6.811 18.149 6.613 1.00 81.00 348 ARG A N 1
ATOM 2718 C CA . ARG A 1 348 ? 6.670 17.759 8.028 1.00 81.00 348 ARG A CA 1
ATOM 2719 C C . ARG A 1 348 ? 5.894 16.460 8.238 1.00 81.00 348 ARG A C 1
ATOM 2721 O O . ARG A 1 348 ? 6.203 15.721 9.168 1.00 81.00 348 ARG A O 1
ATOM 2728 N N . MET A 1 349 ? 4.867 16.194 7.435 1.00 71.19 349 MET A N 1
ATOM 2729 C CA . MET A 1 349 ? 4.033 14.993 7.582 1.00 71.19 349 MET A CA 1
ATOM 2730 C C . MET A 1 349 ? 4.649 13.757 6.931 1.00 71.19 349 MET A C 1
ATOM 2732 O O . MET A 1 349 ? 4.376 12.637 7.358 1.00 71.19 349 MET A O 1
ATOM 2736 N N . SER A 1 350 ? 5.484 13.957 5.914 1.00 68.50 350 SER A N 1
ATOM 2737 C CA . SER A 1 350 ? 5.935 12.887 5.035 1.00 68.50 350 SER A CA 1
ATOM 2738 C C . SER A 1 350 ? 7.306 12.324 5.385 1.00 68.50 350 SER A C 1
ATOM 2740 O O . SER A 1 350 ? 7.808 11.581 4.572 1.00 68.50 350 SER A O 1
ATOM 2742 N N . TRP A 1 351 ? 7.920 12.562 6.551 1.00 72.06 351 TRP A N 1
ATOM 2743 C CA . TRP A 1 351 ? 9.272 12.023 6.830 1.00 72.06 351 TRP A CA 1
ATOM 2744 C C . TRP A 1 351 ? 9.414 10.517 6.538 1.00 72.06 351 TRP A C 1
ATOM 2746 O O . TRP A 1 351 ? 10.356 10.112 5.869 1.00 72.06 351 TRP A O 1
ATOM 2756 N N . GLY A 1 352 ? 8.436 9.693 6.931 1.00 74.75 352 GLY A N 1
ATOM 2757 C CA . GLY A 1 352 ? 8.428 8.266 6.576 1.00 74.75 352 GLY A CA 1
ATOM 2758 C C . GLY A 1 352 ? 8.214 7.998 5.080 1.00 74.75 352 GLY A C 1
ATOM 2759 O O . GLY A 1 352 ? 8.827 7.097 4.520 1.00 74.75 352 GLY A O 1
ATOM 2760 N N . GLN A 1 353 ? 7.384 8.804 4.413 1.00 73.38 353 GLN A N 1
ATOM 2761 C CA . GLN A 1 353 ? 7.192 8.736 2.962 1.00 73.38 353 GLN A CA 1
ATOM 2762 C C . GLN A 1 353 ? 8.407 9.267 2.190 1.00 73.38 353 GLN A C 1
ATOM 2764 O O . GLN A 1 353 ? 8.694 8.730 1.140 1.00 73.38 353 GLN A O 1
ATOM 2769 N N . LEU A 1 354 ? 9.135 10.266 2.693 1.00 74.25 354 LEU A N 1
ATOM 2770 C CA . LEU A 1 354 ? 10.380 10.789 2.134 1.00 74.25 354 LEU A CA 1
ATOM 2771 C C . LEU A 1 354 ? 11.476 9.743 2.255 1.00 74.25 354 LEU A C 1
ATOM 2773 O O . LEU A 1 354 ? 12.149 9.470 1.273 1.00 74.25 354 LEU A O 1
ATOM 2777 N N . ILE A 1 355 ? 11.594 9.101 3.422 1.00 75.88 355 ILE A N 1
ATOM 2778 C CA . ILE A 1 355 ? 12.469 7.941 3.603 1.00 75.88 355 ILE A CA 1
ATOM 2779 C C . ILE A 1 355 ? 12.101 6.858 2.588 1.00 75.88 355 ILE A C 1
ATOM 2781 O O . ILE A 1 355 ? 12.988 6.340 1.929 1.00 75.88 355 ILE A O 1
ATOM 2785 N N . LEU A 1 356 ? 10.816 6.552 2.394 1.00 73.75 356 LEU A N 1
ATOM 2786 C CA . LEU A 1 356 ? 10.389 5.575 1.390 1.00 73.75 356 LEU A CA 1
ATOM 2787 C C . LEU A 1 356 ? 10.703 6.040 -0.042 1.00 73.75 356 LEU A C 1
ATOM 2789 O O . LEU A 1 356 ? 11.248 5.264 -0.812 1.00 73.75 356 LEU A O 1
ATOM 2793 N N . VAL A 1 357 ? 10.433 7.299 -0.390 1.00 76.31 357 VAL A N 1
ATOM 2794 C CA . VAL A 1 357 ? 10.735 7.913 -1.697 1.00 76.31 357 VAL A CA 1
ATOM 2795 C C . VAL A 1 357 ? 12.239 7.993 -1.954 1.00 76.31 357 VAL A C 1
ATOM 2797 O O . VAL A 1 357 ? 12.636 8.052 -3.104 1.00 76.31 357 VAL A O 1
ATOM 2800 N N . VAL A 1 358 ? 13.084 7.961 -0.926 1.00 77.38 358 VAL A N 1
ATOM 2801 C CA . VAL A 1 358 ? 14.545 7.944 -1.070 1.00 77.38 358 VAL A CA 1
ATOM 2802 C C . VAL A 1 358 ? 15.083 6.511 -1.098 1.00 77.38 358 VAL A C 1
ATOM 2804 O O . VAL A 1 358 ? 15.778 6.119 -2.032 1.00 77.38 358 VAL A O 1
ATOM 2807 N N . ILE A 1 359 ? 14.736 5.700 -0.100 1.00 78.69 359 ILE A N 1
ATOM 2808 C CA . ILE A 1 359 ? 15.251 4.337 0.063 1.00 78.69 359 ILE A CA 1
ATOM 2809 C C . ILE A 1 359 ? 14.732 3.413 -1.036 1.00 78.69 359 ILE A C 1
ATOM 2811 O O . ILE A 1 359 ? 15.508 2.613 -1.547 1.00 78.69 359 ILE A O 1
ATOM 2815 N N . LEU A 1 360 ? 13.453 3.502 -1.417 1.00 77.88 360 LEU A N 1
ATOM 2816 C CA . LEU A 1 360 ? 12.864 2.585 -2.395 1.00 77.88 360 LEU A CA 1
ATOM 2817 C C . LEU A 1 360 ? 13.529 2.722 -3.779 1.00 77.88 360 LEU A C 1
ATOM 2819 O O . LEU A 1 360 ? 13.947 1.695 -4.307 1.00 77.88 360 LEU A O 1
ATOM 2823 N N . PRO A 1 361 ? 13.710 3.932 -4.348 1.00 78.00 361 PRO A N 1
ATOM 2824 C CA . PRO A 1 361 ? 14.550 4.159 -5.522 1.00 78.00 361 PRO A CA 1
ATOM 2825 C C . PRO A 1 361 ? 15.944 3.554 -5.460 1.00 78.00 361 PRO A C 1
ATOM 2827 O O . PRO A 1 361 ? 16.328 2.840 -6.381 1.00 78.00 361 PRO A O 1
ATOM 2830 N N . VAL A 1 362 ? 16.683 3.809 -4.377 1.00 77.44 362 VAL A N 1
ATOM 2831 C CA . VAL A 1 362 ? 18.051 3.301 -4.211 1.00 77.44 362 VAL A CA 1
ATOM 2832 C C . VAL A 1 362 ? 18.045 1.778 -4.156 1.00 77.44 362 VAL A C 1
ATOM 2834 O O . VAL A 1 362 ? 18.796 1.135 -4.880 1.00 77.44 362 VAL A O 1
ATOM 2837 N N . ALA A 1 363 ? 17.161 1.191 -3.348 1.00 78.62 363 ALA A N 1
ATOM 2838 C CA . ALA A 1 363 ? 17.028 -0.254 -3.226 1.00 78.62 363 ALA A CA 1
ATOM 2839 C C . ALA A 1 363 ? 16.648 -0.901 -4.564 1.00 78.62 363 ALA A C 1
ATOM 2841 O O . ALA A 1 363 ? 17.226 -1.919 -4.930 1.00 78.62 363 ALA A O 1
ATOM 2842 N N . LEU A 1 364 ? 15.724 -0.295 -5.315 1.00 78.12 364 LEU A N 1
ATOM 2843 C CA . LEU A 1 364 ? 15.300 -0.785 -6.623 1.00 78.12 364 LEU A CA 1
ATOM 2844 C C . LEU A 1 364 ? 16.420 -0.671 -7.663 1.00 78.12 364 LEU A C 1
ATOM 2846 O O . LEU A 1 364 ? 16.658 -1.621 -8.397 1.00 78.12 364 LEU A O 1
ATOM 2850 N N . VAL A 1 365 ? 17.143 0.449 -7.697 1.00 82.69 365 VAL A N 1
ATOM 2851 C CA . VAL A 1 365 ? 18.303 0.659 -8.577 1.00 82.69 365 VAL A CA 1
ATOM 2852 C C . VAL A 1 365 ? 19.399 -0.361 -8.292 1.00 82.69 365 VAL A C 1
ATOM 2854 O O . VAL A 1 365 ? 19.864 -1.021 -9.217 1.00 82.69 365 VAL A O 1
ATOM 2857 N N . LEU A 1 366 ? 19.754 -0.559 -7.021 1.00 80.00 366 LEU A N 1
ATOM 2858 C CA . LEU A 1 366 ? 20.758 -1.544 -6.616 1.00 80.00 366 LEU A CA 1
ATOM 2859 C C . LEU A 1 366 ? 20.308 -2.980 -6.910 1.00 80.00 366 LEU A C 1
ATOM 2861 O O . LEU A 1 366 ? 21.113 -3.797 -7.357 1.00 80.00 366 LEU A O 1
ATOM 2865 N N . ALA A 1 367 ? 19.025 -3.284 -6.694 1.00 76.00 367 ALA A N 1
ATOM 2866 C CA . ALA A 1 367 ? 18.459 -4.587 -7.012 1.00 76.00 367 ALA A CA 1
ATOM 2867 C C . ALA A 1 367 ? 18.515 -4.857 -8.520 1.00 76.00 367 ALA A C 1
ATOM 2869 O O . ALA A 1 367 ? 19.003 -5.907 -8.928 1.00 76.00 367 ALA A O 1
ATOM 2870 N N . VAL A 1 368 ? 18.077 -3.911 -9.356 1.00 78.19 368 VAL A N 1
ATOM 2871 C CA . VAL A 1 368 ? 18.063 -4.076 -10.817 1.00 78.19 368 VAL A CA 1
ATOM 2872 C C . VAL A 1 368 ? 19.480 -4.143 -11.384 1.00 78.19 368 VAL A C 1
ATOM 2874 O O . VAL A 1 368 ? 19.762 -5.046 -12.166 1.00 78.19 368 VAL A O 1
ATOM 2877 N N . GLN A 1 369 ? 20.381 -3.251 -10.957 1.00 82.06 369 GLN A N 1
ATOM 2878 C CA . GLN A 1 369 ? 21.774 -3.216 -11.418 1.00 82.06 369 GLN A CA 1
ATOM 2879 C C . GLN A 1 369 ? 22.467 -4.569 -11.282 1.00 82.06 369 GLN A C 1
ATOM 2881 O O . GLN A 1 369 ? 23.241 -4.956 -12.150 1.00 82.06 369 GLN A O 1
ATOM 2886 N N . ARG A 1 370 ? 22.217 -5.262 -10.173 1.00 76.44 370 ARG A N 1
ATOM 2887 C CA . ARG A 1 370 ? 22.879 -6.527 -9.879 1.00 76.44 370 ARG A CA 1
ATOM 2888 C C . ARG A 1 370 ? 22.079 -7.755 -10.319 1.00 76.44 370 ARG A C 1
ATOM 2890 O O . ARG A 1 370 ? 22.677 -8.794 -10.545 1.00 76.44 370 ARG A O 1
ATOM 2897 N N . SER A 1 371 ? 20.754 -7.661 -10.455 1.00 71.50 371 SER A N 1
ATOM 2898 C CA . SER A 1 371 ? 19.926 -8.805 -10.887 1.00 71.50 371 SER A CA 1
ATOM 2899 C C . SER A 1 371 ? 19.854 -8.956 -12.406 1.00 71.50 371 SER A C 1
ATOM 2901 O O . SER A 1 371 ? 19.507 -10.025 -12.895 1.00 71.50 371 SER A O 1
ATOM 2903 N N . VAL A 1 372 ? 20.129 -7.891 -13.164 1.00 79.00 372 VAL A N 1
ATOM 2904 C CA . VAL A 1 372 ? 19.980 -7.885 -14.622 1.00 79.00 372 VAL A CA 1
ATOM 2905 C C . VAL A 1 372 ? 21.365 -7.924 -15.280 1.00 79.00 372 VAL A C 1
ATOM 2907 O O . VAL A 1 372 ? 22.018 -6.885 -15.361 1.00 79.00 372 VAL A O 1
ATOM 2910 N N . PRO A 1 373 ? 21.820 -9.087 -15.792 1.00 76.75 373 PRO A N 1
ATOM 2911 C CA . PRO A 1 373 ? 23.144 -9.215 -16.410 1.00 76.75 373 PRO A CA 1
ATOM 2912 C C . PRO A 1 373 ? 23.237 -8.513 -17.776 1.00 76.75 373 PRO A C 1
ATOM 2914 O O . PRO A 1 373 ? 24.327 -8.248 -18.280 1.00 76.75 373 PRO A O 1
ATOM 2917 N N . TYR A 1 374 ? 22.098 -8.187 -18.390 1.00 82.81 374 TYR A N 1
ATOM 2918 C CA . TYR A 1 374 ? 22.046 -7.580 -19.715 1.00 82.81 374 TYR A CA 1
ATOM 2919 C C . TYR A 1 374 ? 22.131 -6.053 -19.636 1.00 82.81 374 TYR A C 1
ATOM 2921 O O . TYR A 1 374 ? 21.162 -5.373 -19.293 1.00 82.81 374 TYR A O 1
ATOM 2929 N N . VAL A 1 375 ? 23.273 -5.501 -20.052 1.00 85.94 375 VAL A N 1
ATOM 2930 C CA . VAL A 1 375 ? 23.523 -4.047 -20.115 1.00 85.94 375 VAL A CA 1
ATOM 2931 C C . VAL A 1 375 ? 22.450 -3.309 -20.931 1.00 85.94 375 VAL A C 1
ATOM 2933 O O . VAL A 1 375 ? 22.054 -2.203 -20.573 1.00 85.94 375 VAL A O 1
ATOM 2936 N N . GLN A 1 376 ? 21.919 -3.938 -21.983 1.00 87.19 376 GLN A N 1
ATOM 2937 C CA . GLN A 1 376 ? 20.854 -3.377 -22.824 1.00 87.19 376 GLN A CA 1
ATOM 2938 C C . GLN A 1 376 ? 19.546 -3.141 -22.050 1.00 87.19 376 GLN A C 1
ATOM 2940 O O . GLN A 1 376 ? 18.882 -2.128 -22.246 1.00 87.19 376 GLN A O 1
ATOM 2945 N N . LEU A 1 377 ? 19.183 -4.030 -21.117 1.00 83.69 377 LEU A N 1
ATOM 2946 C CA . LEU A 1 377 ? 18.001 -3.832 -20.271 1.00 83.69 377 LEU A CA 1
ATOM 2947 C C . LEU A 1 377 ? 18.213 -2.682 -19.279 1.00 83.69 377 LEU A C 1
ATOM 2949 O O . LEU A 1 377 ? 17.284 -1.917 -19.021 1.00 83.69 377 LEU A O 1
ATOM 2953 N N . LEU A 1 378 ? 19.439 -2.511 -18.770 1.00 88.00 378 LEU A N 1
ATOM 2954 C CA . LEU A 1 378 ? 19.785 -1.390 -17.891 1.00 88.00 378 LEU A CA 1
ATOM 2955 C C . LEU A 1 378 ? 19.683 -0.038 -18.607 1.00 88.00 378 LEU A C 1
ATOM 2957 O O . LEU A 1 378 ? 19.322 0.952 -17.975 1.00 88.00 378 LEU A O 1
ATOM 2961 N N . GLN A 1 379 ? 19.930 0.016 -19.919 1.00 91.75 379 GLN A N 1
ATOM 2962 C CA . GLN A 1 379 ? 19.744 1.240 -20.706 1.00 91.75 379 GLN A CA 1
ATOM 2963 C C . GLN A 1 379 ? 18.275 1.681 -20.770 1.00 91.75 379 GLN A C 1
ATOM 2965 O O . GLN A 1 379 ? 18.022 2.877 -20.854 1.00 91.75 379 GLN A O 1
ATOM 2970 N N . ASN A 1 380 ? 17.320 0.752 -20.651 1.00 91.06 380 ASN A N 1
ATOM 2971 C CA . ASN A 1 380 ? 15.875 1.024 -20.681 1.00 91.06 380 ASN A CA 1
ATOM 2972 C C . ASN A 1 380 ? 15.281 1.367 -19.302 1.00 91.06 380 ASN A C 1
ATOM 2974 O O . ASN A 1 380 ? 14.119 1.756 -19.188 1.00 91.06 380 ASN A O 1
ATOM 2978 N N . LEU A 1 381 ? 16.070 1.266 -18.234 1.00 91.25 381 LEU A N 1
ATOM 2979 C CA . LEU A 1 381 ? 15.643 1.563 -16.866 1.00 91.25 381 LEU A CA 1
ATOM 2980 C C . LEU A 1 381 ? 15.051 2.983 -16.683 1.00 91.25 381 LEU A C 1
ATOM 2982 O O . LEU A 1 381 ? 14.087 3.107 -15.924 1.00 91.25 381 LEU A O 1
ATOM 2986 N N . PRO A 1 382 ? 15.498 4.043 -17.397 1.00 95.19 382 PRO A N 1
ATOM 2987 C CA . PRO A 1 382 ? 14.882 5.367 -17.305 1.00 95.19 382 PRO A CA 1
ATOM 2988 C C . PRO A 1 382 ? 13.377 5.411 -17.604 1.00 95.19 382 PRO A C 1
ATOM 2990 O O . PRO A 1 382 ? 12.695 6.296 -17.088 1.00 95.19 382 PRO A O 1
ATOM 2993 N N . TYR A 1 383 ? 12.811 4.450 -18.346 1.00 92.69 383 TYR A N 1
ATOM 2994 C CA . TYR A 1 383 ? 11.355 4.366 -18.537 1.00 92.69 383 TYR A CA 1
ATOM 2995 C C . TYR A 1 383 ? 10.592 4.154 -17.218 1.00 92.69 383 TYR A C 1
ATOM 2997 O O . TYR A 1 383 ? 9.445 4.588 -17.092 1.00 92.69 383 TYR A O 1
ATOM 3005 N N . LEU A 1 384 ? 11.231 3.578 -16.190 1.00 88.81 384 LEU A N 1
ATOM 3006 C CA . LEU A 1 384 ? 10.646 3.466 -14.853 1.00 88.81 384 LEU A CA 1
ATOM 3007 C C . LEU A 1 384 ? 10.378 4.835 -14.212 1.00 88.81 384 LEU A C 1
ATOM 3009 O O . LEU A 1 384 ? 9.467 4.930 -13.396 1.00 88.81 384 LEU A O 1
ATOM 3013 N N . LEU A 1 385 ? 11.097 5.905 -14.581 1.00 91.62 385 LEU A N 1
ATOM 3014 C CA . LEU A 1 385 ? 10.813 7.264 -14.087 1.00 91.62 385 LEU A CA 1
ATOM 3015 C C . LEU A 1 385 ? 9.410 7.723 -14.495 1.00 91.62 385 LEU A C 1
ATOM 3017 O O . LEU A 1 385 ? 8.681 8.278 -13.671 1.00 91.62 385 LEU A O 1
ATOM 3021 N N . VAL A 1 386 ? 9.014 7.423 -15.735 1.00 92.38 386 VAL A N 1
ATOM 3022 C CA . VAL A 1 386 ? 7.696 7.767 -16.285 1.00 92.38 386 VAL A CA 1
ATOM 3023 C C . VAL A 1 386 ? 6.600 7.030 -15.514 1.00 92.38 386 VAL A C 1
ATOM 3025 O O . VAL A 1 386 ? 5.603 7.626 -15.101 1.00 92.38 386 VAL A O 1
ATOM 3028 N N . TYR A 1 387 ? 6.821 5.743 -15.236 1.00 89.25 387 TYR A N 1
ATOM 3029 C CA . TYR A 1 387 ? 5.911 4.939 -14.424 1.00 89.25 387 TYR A CA 1
ATOM 3030 C C . TYR A 1 387 ? 5.833 5.426 -12.968 1.00 89.25 387 TYR A C 1
ATOM 3032 O O . TYR A 1 387 ? 4.748 5.525 -12.394 1.00 89.25 387 TYR A O 1
ATOM 3040 N N . MET A 1 388 ? 6.965 5.804 -12.369 1.00 87.31 388 MET A N 1
ATOM 3041 C CA . MET A 1 388 ? 7.001 6.352 -11.011 1.00 87.31 388 MET A CA 1
ATOM 3042 C C . MET A 1 388 ? 6.290 7.704 -10.921 1.00 87.31 388 MET A C 1
ATOM 3044 O O . MET A 1 388 ? 5.586 7.946 -9.942 1.00 87.31 388 MET A O 1
ATOM 3048 N N . ALA A 1 389 ? 6.396 8.562 -11.939 1.00 91.31 389 ALA A N 1
ATOM 3049 C CA . ALA A 1 389 ? 5.632 9.806 -12.013 1.00 91.31 389 ALA A CA 1
ATOM 3050 C C . ALA A 1 389 ? 4.120 9.537 -12.006 1.00 91.31 389 ALA A C 1
ATOM 3052 O O . ALA A 1 389 ? 3.377 10.169 -11.250 1.00 91.31 389 ALA A O 1
ATOM 3053 N N . PHE A 1 390 ? 3.673 8.546 -12.783 1.00 91.31 390 PHE A N 1
ATOM 3054 C CA . PHE A 1 390 ? 2.286 8.094 -12.777 1.00 91.31 390 PHE A CA 1
ATOM 3055 C C . PHE A 1 390 ? 1.854 7.605 -11.384 1.00 91.31 390 PHE 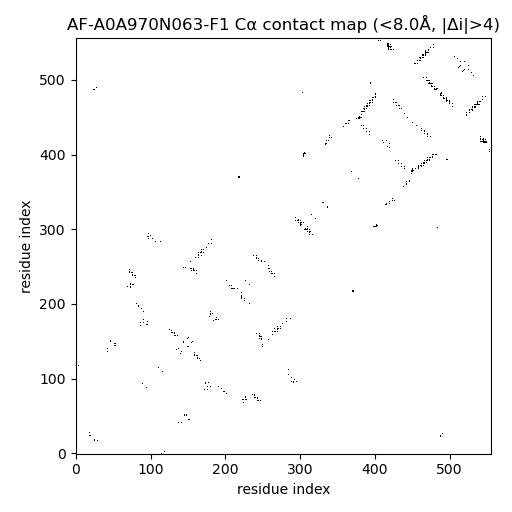A C 1
ATOM 3057 O O . PHE A 1 390 ? 0.878 8.123 -10.837 1.00 91.31 390 PHE A O 1
ATOM 3064 N N . LEU A 1 391 ? 2.607 6.699 -10.751 1.00 87.25 391 LEU A N 1
ATOM 3065 C CA . LEU A 1 391 ? 2.276 6.185 -9.415 1.00 87.25 391 LEU A CA 1
ATOM 3066 C C . LEU A 1 391 ? 2.246 7.280 -8.340 1.00 87.25 391 LEU A C 1
ATOM 3068 O O . LEU A 1 391 ? 1.325 7.330 -7.522 1.00 87.25 391 LEU A O 1
ATOM 3072 N N . LEU A 1 392 ? 3.230 8.182 -8.341 1.00 87.56 392 LEU A N 1
ATOM 3073 C CA . LEU A 1 392 ? 3.309 9.269 -7.366 1.00 87.56 392 LEU A CA 1
ATOM 3074 C C . LEU A 1 392 ? 2.168 10.278 -7.542 1.00 87.56 392 LEU A C 1
ATOM 3076 O O . LEU A 1 392 ? 1.694 10.827 -6.543 1.00 87.56 392 LEU A O 1
ATOM 3080 N N . SER A 1 393 ? 1.675 10.490 -8.766 1.00 90.50 393 SER A N 1
ATOM 3081 C CA . SER A 1 393 ? 0.556 11.406 -9.026 1.00 90.50 393 SER A CA 1
ATOM 3082 C C . SER A 1 393 ? -0.745 10.983 -8.325 1.00 90.50 393 SER A C 1
ATOM 3084 O O . SER A 1 393 ? -1.466 11.836 -7.803 1.00 90.50 393 SER A O 1
ATOM 3086 N N . ILE A 1 394 ? -0.990 9.672 -8.186 1.00 87.75 394 ILE A N 1
ATOM 3087 C CA . ILE A 1 394 ? -2.174 9.112 -7.505 1.00 87.75 394 ILE A CA 1
ATOM 3088 C C . ILE A 1 394 ? -2.208 9.536 -6.026 1.00 87.75 394 ILE A C 1
ATOM 3090 O O . ILE A 1 394 ? -3.276 9.733 -5.443 1.00 87.75 394 ILE A O 1
ATOM 3094 N N . THR A 1 395 ? -1.042 9.749 -5.409 1.00 85.06 395 THR A N 1
ATOM 3095 C CA . THR A 1 395 ? -0.940 10.098 -3.982 1.00 85.06 395 THR A CA 1
ATOM 3096 C C . THR A 1 395 ? -1.362 11.535 -3.649 1.00 85.06 395 THR A C 1
ATOM 3098 O O . THR A 1 395 ? -1.519 11.859 -2.471 1.00 85.06 395 THR A O 1
ATOM 3101 N N . VAL A 1 396 ? -1.559 12.408 -4.648 1.00 84.56 396 VAL A N 1
ATOM 3102 C CA . VAL A 1 396 ? -1.858 13.836 -4.429 1.00 84.56 396 VAL A CA 1
ATOM 3103 C C . VAL A 1 396 ? -3.342 14.094 -4.133 1.00 84.56 396 VAL A C 1
ATOM 3105 O O . VAL A 1 396 ? -3.659 14.991 -3.350 1.00 84.56 396 VAL A O 1
ATOM 3108 N N . GLN A 1 397 ? -4.265 13.283 -4.666 1.00 86.75 397 GLN A N 1
ATOM 3109 C CA . GLN A 1 397 ? -5.715 13.513 -4.527 1.00 86.75 397 GLN A CA 1
ATOM 3110 C C . GLN A 1 397 ? -6.226 13.664 -3.081 1.00 86.75 397 GLN A C 1
ATOM 3112 O O . GLN A 1 397 ? -7.027 14.572 -2.830 1.00 86.75 397 GLN A O 1
ATOM 3117 N N . PRO A 1 398 ? -5.803 12.827 -2.107 1.00 86.38 398 PRO A N 1
ATOM 3118 C CA . PRO A 1 398 ? -6.296 12.938 -0.736 1.00 86.38 398 PRO A CA 1
ATOM 3119 C C . PRO A 1 398 ? -5.935 14.279 -0.086 1.00 86.38 398 PRO A C 1
ATOM 3121 O O . PRO A 1 398 ? -6.681 14.776 0.750 1.00 86.38 398 PRO A O 1
ATOM 3124 N N . GLN A 1 399 ? -4.816 14.893 -0.479 1.00 85.75 399 GLN A N 1
ATOM 3125 C CA . GLN A 1 399 ? -4.370 16.165 0.095 1.00 85.75 399 GLN A CA 1
ATOM 3126 C C . GLN A 1 399 ? -5.284 17.311 -0.335 1.00 85.75 399 GLN A C 1
ATOM 3128 O O . GLN A 1 399 ? -5.738 18.091 0.493 1.00 85.75 399 GLN A O 1
ATOM 3133 N N . VAL A 1 400 ? -5.634 17.358 -1.619 1.00 90.06 400 VAL A N 1
ATOM 3134 C CA . VAL A 1 400 ? -6.499 18.410 -2.165 1.00 90.06 400 VAL A CA 1
ATOM 3135 C C . VAL A 1 400 ? -7.867 18.384 -1.487 1.00 90.06 400 VAL A C 1
ATOM 3137 O O . VAL A 1 400 ? -8.343 19.415 -1.021 1.00 90.06 400 VAL A O 1
ATOM 3140 N N . ARG A 1 401 ? -8.468 17.198 -1.333 1.00 90.06 401 ARG A N 1
ATOM 3141 C CA . ARG A 1 401 ? -9.749 17.047 -0.624 1.00 90.06 401 ARG A CA 1
ATOM 3142 C C . ARG A 1 401 ? -9.665 17.445 0.853 1.00 90.06 401 ARG A C 1
ATOM 3144 O O . ARG A 1 401 ? -10.639 17.961 1.393 1.00 90.06 401 ARG A O 1
ATOM 3151 N N . ALA A 1 402 ? -8.523 17.230 1.511 1.00 87.44 402 ALA A N 1
ATOM 3152 C CA . ALA A 1 402 ? -8.321 17.683 2.887 1.00 87.44 402 ALA A CA 1
ATOM 3153 C C . ALA A 1 402 ? -8.453 19.208 2.996 1.00 87.44 402 ALA A C 1
ATOM 3155 O O . ALA A 1 402 ? -9.080 19.711 3.926 1.00 87.44 402 ALA A O 1
ATOM 3156 N N . GLU A 1 403 ? -7.909 19.936 2.020 1.00 89.50 403 GLU A N 1
ATOM 3157 C CA . GLU A 1 403 ? -7.955 21.397 1.986 1.00 89.50 403 GLU A CA 1
ATOM 3158 C C . GLU A 1 403 ? -9.329 21.950 1.593 1.00 89.50 403 GLU A C 1
ATOM 3160 O O . GLU A 1 403 ? -9.707 23.020 2.070 1.00 89.50 403 GLU A O 1
ATOM 3165 N N . LEU A 1 404 ? -10.124 21.201 0.817 1.00 90.38 404 LEU A N 1
ATOM 3166 C CA . LEU A 1 404 ? -11.498 21.591 0.461 1.00 90.38 404 LEU A CA 1
ATOM 3167 C C . LEU A 1 404 ? -12.426 21.735 1.669 1.00 90.38 404 LEU A C 1
ATOM 3169 O O . LEU A 1 404 ? -13.381 22.503 1.619 1.00 90.38 404 LEU A O 1
ATOM 3173 N N . LYS A 1 405 ? -12.131 21.090 2.797 1.00 87.25 405 LYS A N 1
ATOM 3174 C CA . LYS A 1 405 ? -12.874 21.331 4.046 1.00 87.25 405 LYS A CA 1
ATOM 3175 C C . LYS A 1 405 ? -12.756 22.752 4.563 1.00 87.25 405 LYS A C 1
ATOM 3177 O O . LYS A 1 405 ? -13.631 23.236 5.271 1.00 87.25 405 LYS A O 1
ATOM 3182 N N . HIS A 1 406 ? -11.647 23.399 4.239 1.00 90.19 406 HIS A N 1
ATOM 3183 C CA . HIS A 1 406 ? -11.370 24.773 4.608 1.00 90.19 406 HIS A CA 1
ATOM 3184 C C . HIS A 1 406 ? -11.630 25.708 3.424 1.00 90.19 406 HIS A C 1
ATOM 3186 O O . HIS A 1 406 ? -11.081 26.806 3.380 1.00 90.19 406 HIS A O 1
ATOM 3192 N N . VAL A 1 407 ? -12.477 25.302 2.465 1.00 93.12 407 VAL A N 1
ATOM 3193 C CA . VAL A 1 407 ? -12.771 26.107 1.273 1.00 93.12 407 VAL A CA 1
ATOM 3194 C C . VAL A 1 407 ? -13.351 27.472 1.625 1.00 93.12 407 VAL A C 1
ATOM 3196 O O . VAL A 1 407 ? -13.015 28.435 0.954 1.00 93.12 407 VAL A O 1
ATOM 3199 N N . ASN A 1 408 ? -14.130 27.591 2.706 1.00 93.69 408 ASN A N 1
ATOM 3200 C CA . ASN A 1 408 ? -14.642 28.885 3.172 1.00 93.69 408 ASN A CA 1
ATOM 3201 C C . ASN A 1 408 ? -13.500 29.839 3.541 1.00 93.69 408 ASN A C 1
ATOM 3203 O O . ASN A 1 408 ? -13.514 30.999 3.139 1.00 93.69 408 ASN A O 1
ATOM 3207 N N . LEU A 1 409 ? -12.464 29.331 4.218 1.00 92.75 409 LEU A N 1
ATOM 3208 C CA . LEU A 1 409 ? -11.261 30.110 4.518 1.00 92.75 409 LEU A CA 1
ATOM 3209 C C . LEU A 1 409 ? -10.478 30.427 3.242 1.00 92.75 409 LEU A C 1
ATOM 3211 O O . LEU A 1 409 ? -10.018 31.550 3.081 1.00 92.75 409 LEU A O 1
ATOM 3215 N N . LEU A 1 410 ? -10.345 29.467 2.319 1.00 93.56 410 LEU A N 1
ATOM 3216 C CA . LEU A 1 410 ? -9.635 29.671 1.050 1.00 93.56 410 LEU A CA 1
ATOM 3217 C C . LEU A 1 410 ? -10.340 30.682 0.134 1.00 93.56 410 LEU A C 1
ATOM 3219 O O . LEU A 1 410 ? -9.665 31.456 -0.537 1.00 93.56 410 LEU A O 1
ATOM 3223 N N . LYS A 1 411 ? -11.677 30.691 0.109 1.00 93.81 411 LYS A N 1
ATOM 3224 C CA . LYS A 1 411 ? -12.500 31.625 -0.672 1.00 93.81 411 LYS A CA 1
ATOM 3225 C C . LYS A 1 411 ? -12.560 33.021 -0.056 1.00 93.81 411 LYS A C 1
ATOM 3227 O O . LYS A 1 411 ? -12.723 33.981 -0.798 1.00 93.81 411 LYS A O 1
ATOM 3232 N N . ALA A 1 412 ? -12.411 33.135 1.265 1.00 94.56 412 ALA A N 1
ATOM 3233 C CA . ALA A 1 412 ? -12.319 34.423 1.952 1.00 94.56 412 ALA A CA 1
ATOM 3234 C C . ALA A 1 412 ? -10.982 35.143 1.696 1.00 94.56 412 ALA A C 1
ATOM 3236 O O . ALA A 1 412 ? -10.880 36.350 1.901 1.00 94.56 412 ALA A O 1
ATOM 3237 N N . MET A 1 413 ? -9.944 34.426 1.246 1.00 95.06 413 MET A N 1
ATOM 3238 C CA . MET A 1 413 ? -8.674 35.050 0.874 1.00 95.06 413 MET A CA 1
ATOM 3239 C C . MET A 1 413 ? -8.829 35.854 -0.428 1.00 95.06 413 MET A C 1
ATOM 3241 O O . MET A 1 413 ? -9.507 35.393 -1.347 1.00 95.06 413 MET A O 1
ATOM 3245 N N . PRO A 1 414 ? -8.134 36.999 -0.583 1.00 96.06 414 PRO A N 1
ATOM 3246 C CA . PRO A 1 414 ? -8.142 37.806 -1.808 1.00 96.06 414 PRO A CA 1
ATOM 3247 C C . PRO A 1 414 ? -7.283 37.164 -2.918 1.00 96.06 414 PRO A C 1
ATOM 3249 O O . PRO A 1 414 ? -6.391 37.782 -3.497 1.00 96.06 414 PRO A O 1
ATOM 3252 N N . ILE A 1 415 ? -7.503 35.877 -3.187 1.00 96.44 415 ILE A N 1
ATOM 3253 C CA . ILE A 1 415 ? -6.781 35.071 -4.170 1.00 96.44 415 ILE A CA 1
ATOM 3254 C C . ILE A 1 415 ? -7.816 34.486 -5.126 1.00 96.44 415 ILE A C 1
ATOM 3256 O O . ILE A 1 415 ? -8.802 33.883 -4.712 1.00 96.44 415 ILE A O 1
ATOM 3260 N N . SER A 1 416 ? -7.591 34.630 -6.431 1.00 95.81 416 SER A N 1
ATOM 3261 C CA . SER A 1 416 ? -8.489 34.042 -7.422 1.00 95.81 416 SER A CA 1
ATOM 3262 C C . SER A 1 416 ? -8.517 32.511 -7.312 1.00 95.81 416 SER A C 1
ATOM 3264 O O . SER A 1 416 ? -7.482 31.866 -7.143 1.00 95.81 416 SER A O 1
ATOM 3266 N N . ALA A 1 417 ? -9.702 31.918 -7.482 1.00 95.12 417 ALA A N 1
ATOM 3267 C CA . ALA A 1 417 ? -9.944 30.471 -7.411 1.00 95.12 417 ALA A CA 1
ATOM 3268 C C . ALA A 1 417 ? -8.913 29.627 -8.187 1.00 95.12 417 ALA A C 1
ATOM 3270 O O . ALA A 1 417 ? -8.375 28.652 -7.666 1.00 95.12 417 ALA A O 1
ATOM 3271 N N . TRP A 1 418 ? -8.581 30.032 -9.417 1.00 95.69 418 TRP A N 1
ATOM 3272 C CA . TRP A 1 418 ? -7.610 29.315 -10.246 1.00 95.69 418 TRP A CA 1
ATOM 3273 C C . TRP A 1 418 ? -6.186 29.351 -9.668 1.00 95.69 418 TRP A C 1
ATOM 3275 O O . TRP A 1 418 ? -5.465 28.367 -9.790 1.00 95.69 418 TRP A O 1
ATOM 3285 N N . LYS A 1 419 ? -5.784 30.439 -8.992 1.00 96.25 419 LYS A N 1
ATOM 3286 C CA . LYS A 1 419 ? -4.466 30.548 -8.342 1.00 96.25 419 LYS A CA 1
ATOM 3287 C C . LYS A 1 419 ? -4.384 29.635 -7.124 1.00 96.25 419 LYS A C 1
ATOM 3289 O O . LYS A 1 419 ? -3.349 29.010 -6.911 1.00 96.25 419 LYS A O 1
ATOM 3294 N N . VAL A 1 420 ? -5.473 29.527 -6.358 1.00 96.19 420 VAL A N 1
ATOM 3295 C CA . VAL A 1 420 ? -5.572 28.584 -5.231 1.00 96.19 420 VAL A CA 1
ATOM 3296 C C . VAL A 1 420 ? -5.380 27.153 -5.730 1.00 96.19 420 VAL A C 1
ATOM 3298 O O . VAL A 1 420 ? -4.531 26.437 -5.209 1.00 96.19 420 VAL A O 1
ATOM 3301 N N . VAL A 1 421 ? -6.108 26.755 -6.777 1.00 96.69 421 VAL A N 1
ATOM 3302 C CA . VAL A 1 421 ? -5.987 25.416 -7.376 1.00 96.69 421 VAL A CA 1
ATOM 3303 C C . VAL A 1 421 ? -4.593 25.186 -7.964 1.00 96.69 421 VAL A C 1
ATOM 3305 O O . VAL A 1 421 ? -3.994 24.140 -7.717 1.00 96.69 421 VAL A O 1
ATOM 3308 N N . LEU A 1 422 ? -4.029 26.170 -8.669 1.00 96.69 422 LEU A N 1
ATOM 3309 C CA . LEU A 1 422 ? -2.675 26.076 -9.212 1.00 96.69 422 LEU A CA 1
ATOM 3310 C C . LEU A 1 422 ? -1.629 25.874 -8.106 1.00 96.69 422 LEU A C 1
ATOM 3312 O O . LEU A 1 422 ? -0.734 25.051 -8.270 1.00 96.69 422 LEU A O 1
ATOM 3316 N N . ALA A 1 423 ? -1.751 26.553 -6.960 1.00 96.69 423 ALA A N 1
ATOM 3317 C CA . ALA A 1 423 ? -0.851 26.342 -5.823 1.00 96.69 423 ALA A CA 1
ATOM 3318 C C . ALA A 1 423 ? -0.891 24.890 -5.308 1.00 96.69 423 ALA A C 1
ATOM 3320 O O . ALA A 1 423 ? 0.153 24.330 -4.961 1.00 96.69 423 ALA A O 1
ATOM 3321 N N . GLN A 1 424 ? -2.066 24.249 -5.310 1.00 95.38 424 GLN A N 1
ATOM 3322 C CA . GLN A 1 424 ? -2.194 22.830 -4.951 1.00 95.38 424 GLN A CA 1
ATOM 3323 C C . GLN A 1 424 ? -1.498 21.915 -5.953 1.00 95.38 424 GLN A C 1
ATOM 3325 O O . GLN A 1 424 ? -0.733 21.028 -5.565 1.00 95.38 424 GLN A O 1
ATOM 3330 N N . ILE A 1 425 ? -1.731 22.159 -7.244 1.00 96.75 425 ILE A N 1
ATOM 3331 C CA . ILE A 1 425 ? -1.106 21.404 -8.334 1.00 96.75 425 ILE A CA 1
ATOM 3332 C C . ILE A 1 425 ? 0.412 21.524 -8.242 1.00 96.75 425 ILE A C 1
ATOM 3334 O O . ILE A 1 425 ? 1.119 20.516 -8.280 1.00 96.75 425 ILE A O 1
ATOM 3338 N N . LEU A 1 426 ? 0.918 22.746 -8.064 1.00 97.06 426 LEU A N 1
ATOM 3339 C CA . LEU A 1 426 ? 2.346 23.016 -7.953 1.00 97.06 426 LEU A CA 1
ATOM 3340 C C . LEU A 1 426 ? 2.952 22.357 -6.716 1.00 97.06 426 LEU A C 1
ATOM 3342 O O . LEU A 1 426 ? 4.041 21.808 -6.815 1.00 97.06 426 LEU A O 1
ATOM 3346 N N . THR A 1 427 ? 2.248 22.310 -5.583 1.00 95.31 427 THR A N 1
ATOM 3347 C CA . THR A 1 427 ? 2.734 21.588 -4.394 1.00 95.31 427 THR A CA 1
ATOM 3348 C C . THR A 1 427 ? 2.939 20.102 -4.702 1.00 95.31 427 THR A C 1
ATOM 3350 O O . THR A 1 427 ? 3.980 19.528 -4.373 1.00 95.31 427 THR A O 1
ATOM 3353 N N . GLY A 1 428 ? 1.955 19.471 -5.355 1.00 93.81 428 GLY A N 1
ATOM 3354 C CA . GLY A 1 428 ? 2.049 18.078 -5.788 1.00 93.81 428 GLY A CA 1
ATOM 3355 C C . GLY A 1 428 ? 3.182 17.846 -6.784 1.00 93.81 428 GLY A C 1
ATOM 3356 O O . GLY A 1 428 ? 3.962 16.908 -6.627 1.00 93.81 428 GLY A O 1
ATOM 3357 N N . THR A 1 429 ? 3.299 18.747 -7.756 1.00 96.31 429 THR A N 1
ATOM 3358 C CA . THR A 1 429 ? 4.279 18.680 -8.844 1.00 96.31 429 THR A CA 1
ATOM 3359 C C . THR A 1 429 ? 5.703 18.888 -8.344 1.00 96.31 429 THR A C 1
ATOM 3361 O O . THR A 1 429 ? 6.581 18.128 -8.725 1.00 96.31 429 THR A O 1
ATOM 3364 N N . VAL A 1 430 ? 5.948 19.851 -7.450 1.00 95.75 430 VAL A N 1
ATOM 3365 C CA . VAL A 1 430 ? 7.278 20.105 -6.869 1.00 95.75 430 VAL A CA 1
ATOM 3366 C C . VAL A 1 430 ? 7.755 18.902 -6.060 1.00 95.75 430 VAL A C 1
ATOM 3368 O O . VAL A 1 430 ? 8.905 18.494 -6.189 1.00 95.75 430 VAL A O 1
ATOM 3371 N N . TYR A 1 431 ? 6.874 18.289 -5.264 1.00 91.75 431 TYR A N 1
ATOM 3372 C CA . TYR A 1 431 ? 7.227 17.081 -4.516 1.00 91.75 431 TYR A CA 1
ATOM 3373 C C . TYR A 1 431 ? 7.552 15.904 -5.445 1.00 91.75 431 TYR A C 1
ATOM 3375 O O . TYR A 1 431 ? 8.527 15.187 -5.230 1.00 91.75 431 TYR A O 1
ATOM 3383 N N . LEU A 1 432 ? 6.739 15.715 -6.485 1.00 92.75 432 LEU A N 1
ATOM 3384 C CA . LEU A 1 432 ? 6.936 14.674 -7.490 1.00 92.75 432 LEU A CA 1
ATOM 3385 C C . LEU A 1 432 ? 8.250 14.908 -8.257 1.00 92.75 432 LEU A C 1
ATOM 3387 O O . LEU A 1 432 ? 9.052 13.986 -8.382 1.00 92.75 432 LEU A O 1
ATOM 3391 N N . ALA A 1 433 ? 8.518 16.145 -8.677 1.00 95.38 433 ALA A N 1
ATOM 3392 C CA . ALA A 1 433 ? 9.750 16.539 -9.350 1.00 95.38 433 ALA A CA 1
ATOM 3393 C C . ALA A 1 433 ? 10.984 16.306 -8.471 1.00 95.38 433 ALA A C 1
ATOM 3395 O O . ALA A 1 433 ? 11.962 15.745 -8.949 1.00 95.38 433 ALA A O 1
ATOM 3396 N N . ALA A 1 434 ? 10.929 16.649 -7.179 1.00 93.19 434 ALA A N 1
ATOM 3397 C CA . ALA A 1 434 ? 12.012 16.352 -6.242 1.00 93.19 434 ALA A CA 1
ATOM 3398 C C . ALA A 1 434 ? 12.282 14.839 -6.140 1.00 93.19 434 ALA A C 1
ATOM 3400 O O . ALA A 1 434 ? 13.438 14.419 -6.162 1.00 93.19 434 ALA A O 1
ATOM 3401 N N . GLY A 1 435 ? 11.227 14.016 -6.096 1.00 91.44 435 GLY A N 1
ATOM 3402 C CA . GLY A 1 435 ? 11.344 12.555 -6.122 1.00 91.44 435 GLY A CA 1
ATOM 3403 C C . GLY A 1 435 ? 11.954 12.018 -7.423 1.00 91.44 435 GLY A C 1
ATOM 3404 O O . GLY A 1 435 ? 12.845 11.174 -7.372 1.00 91.44 435 GLY A O 1
ATOM 3405 N N . ILE A 1 436 ? 11.532 12.535 -8.584 1.00 94.50 436 ILE A N 1
ATOM 3406 C CA . ILE A 1 436 ? 12.105 12.175 -9.895 1.00 94.50 436 ILE A CA 1
ATOM 3407 C C . ILE A 1 436 ? 13.575 12.570 -9.971 1.00 94.50 436 ILE A C 1
ATOM 3409 O O . ILE A 1 436 ? 14.390 11.763 -10.408 1.00 94.50 436 ILE A O 1
ATOM 3413 N N . LEU A 1 437 ? 13.928 13.792 -9.567 1.00 94.81 437 LEU A N 1
ATOM 3414 C CA . LEU A 1 437 ? 15.308 14.277 -9.606 1.00 94.81 437 LEU A CA 1
ATOM 3415 C C . LEU A 1 437 ? 16.203 13.439 -8.700 1.00 94.81 437 LEU A C 1
ATOM 3417 O O . LEU A 1 437 ? 17.289 13.045 -9.116 1.00 94.81 437 LEU A O 1
ATOM 3421 N N . PHE A 1 438 ? 15.723 13.099 -7.502 1.00 93.50 438 PHE A N 1
ATOM 3422 C CA . PHE A 1 438 ? 16.428 12.187 -6.614 1.00 93.50 438 PHE A CA 1
ATOM 3423 C C . PHE A 1 438 ? 16.615 10.807 -7.262 1.00 93.50 438 PHE A C 1
ATOM 3425 O O . PHE A 1 438 ? 17.734 10.303 -7.314 1.00 93.50 438 PHE A O 1
ATOM 3432 N N . PHE A 1 439 ? 15.558 10.222 -7.834 1.00 92.50 439 PHE A N 1
ATOM 3433 C CA . PHE A 1 439 ? 15.648 8.921 -8.503 1.00 92.50 439 PHE A CA 1
ATOM 3434 C C . PHE A 1 439 ? 16.607 8.956 -9.704 1.00 92.50 439 PHE A C 1
ATOM 3436 O O . PHE A 1 439 ? 17.453 8.076 -9.854 1.00 92.50 439 PHE A O 1
ATOM 3443 N N . THR A 1 440 ? 16.557 10.023 -10.499 1.00 96.00 440 THR A N 1
ATOM 3444 C CA . THR A 1 440 ? 17.461 10.273 -11.631 1.00 96.00 440 THR A CA 1
ATOM 3445 C C . THR A 1 440 ? 18.911 10.371 -11.161 1.00 96.00 440 THR A C 1
ATOM 3447 O O . THR A 1 440 ? 19.781 9.718 -11.730 1.00 96.00 440 THR A O 1
ATOM 3450 N N . ALA A 1 441 ? 19.176 11.119 -10.084 1.00 95.75 441 ALA A N 1
ATOM 3451 C CA . ALA A 1 441 ? 20.506 11.229 -9.493 1.00 95.75 441 ALA A CA 1
ATOM 3452 C C . ALA A 1 441 ? 21.014 9.869 -8.993 1.00 95.75 441 ALA A C 1
ATOM 3454 O O . ALA A 1 441 ? 22.163 9.512 -9.247 1.00 95.75 441 ALA A O 1
ATOM 3455 N N . THR A 1 442 ? 20.156 9.067 -8.353 1.00 93.38 442 THR A N 1
ATOM 3456 C CA . THR A 1 442 ? 20.538 7.715 -7.919 1.00 93.38 442 THR A CA 1
ATOM 3457 C C . THR A 1 442 ? 20.857 6.797 -9.100 1.00 93.38 442 THR A C 1
ATOM 3459 O O . THR A 1 442 ? 21.881 6.122 -9.064 1.00 93.38 442 THR A O 1
ATOM 3462 N N . MET A 1 443 ? 20.066 6.814 -10.181 1.00 94.31 443 MET A N 1
ATOM 3463 C CA . MET A 1 443 ? 20.387 6.057 -11.399 1.00 94.31 443 MET A CA 1
ATOM 3464 C C . MET A 1 443 ? 21.718 6.507 -12.008 1.00 94.31 443 MET A C 1
ATOM 3466 O O . MET A 1 443 ? 22.560 5.669 -12.317 1.00 94.31 443 MET A O 1
ATOM 3470 N N . TRP A 1 444 ? 21.936 7.821 -12.112 1.00 96.00 444 TRP A N 1
ATOM 3471 C CA . TRP A 1 444 ? 23.153 8.400 -12.684 1.00 96.00 444 TRP A CA 1
ATOM 3472 C C . TRP A 1 444 ? 24.420 7.987 -11.920 1.00 96.00 444 TRP A C 1
ATOM 3474 O O . TRP A 1 444 ? 25.453 7.667 -12.525 1.00 96.00 444 TRP A O 1
ATOM 3484 N N . ILE A 1 445 ? 24.344 7.997 -10.585 1.00 95.00 445 ILE A N 1
ATOM 3485 C CA . ILE A 1 445 ? 25.453 7.639 -9.696 1.00 95.00 445 ILE A CA 1
ATOM 3486 C C . ILE A 1 445 ? 25.708 6.131 -9.743 1.00 95.00 445 ILE A C 1
ATOM 3488 O O . ILE A 1 445 ? 26.840 5.723 -10.002 1.00 95.00 445 ILE A O 1
ATOM 3492 N N . PHE A 1 446 ? 24.677 5.310 -9.521 1.00 92.62 446 PHE A N 1
ATOM 3493 C CA . PHE A 1 446 ? 24.849 3.874 -9.288 1.00 92.62 446 PHE A CA 1
ATOM 3494 C C . PHE A 1 446 ? 24.878 3.026 -10.567 1.00 92.62 446 PHE A C 1
ATOM 3496 O O . PHE A 1 446 ? 25.538 1.992 -10.564 1.00 92.62 446 PHE A O 1
ATOM 3503 N N . ILE A 1 447 ? 24.244 3.446 -11.671 1.00 92.69 447 ILE A N 1
ATOM 3504 C CA . ILE A 1 447 ? 24.161 2.660 -12.917 1.00 92.69 447 ILE A CA 1
ATOM 3505 C C . ILE A 1 447 ? 24.789 3.438 -14.084 1.00 92.69 447 ILE A C 1
ATOM 3507 O O . ILE A 1 447 ? 24.081 4.144 -14.809 1.00 92.69 447 ILE A O 1
ATOM 3511 N N . PRO A 1 448 ? 26.102 3.275 -14.346 1.00 94.38 448 PRO A N 1
ATOM 3512 C CA . PRO A 1 448 ? 26.788 3.957 -15.446 1.00 94.38 448 PRO A CA 1
ATOM 3513 C C . PRO A 1 448 ? 26.141 3.733 -16.819 1.00 94.38 448 PRO A C 1
ATOM 3515 O O . PRO A 1 448 ? 26.120 4.647 -17.638 1.00 94.38 448 PRO A O 1
ATOM 3518 N N . ALA A 1 449 ? 25.539 2.559 -17.045 1.00 93.56 449 ALA A N 1
ATOM 3519 C CA . ALA A 1 449 ? 24.826 2.230 -18.282 1.00 93.56 449 ALA A CA 1
ATOM 3520 C C . ALA A 1 449 ? 23.619 3.147 -18.570 1.00 93.56 449 ALA A C 1
ATOM 3522 O O . ALA A 1 449 ? 23.199 3.252 -19.718 1.00 93.56 449 ALA A O 1
ATOM 3523 N N . THR A 1 450 ? 23.073 3.831 -17.557 1.00 94.94 450 THR A N 1
ATOM 3524 C CA . THR A 1 450 ? 21.950 4.772 -17.725 1.00 94.94 450 THR A CA 1
ATOM 3525 C C . THR A 1 450 ? 22.386 6.186 -18.102 1.00 94.94 450 THR A C 1
ATOM 3527 O O . THR A 1 450 ? 21.530 7.024 -18.366 1.00 94.94 450 THR A O 1
ATOM 3530 N N . ARG A 1 451 ? 23.694 6.479 -18.178 1.00 95.94 451 ARG A N 1
ATOM 3531 C CA . ARG A 1 451 ? 24.238 7.810 -18.524 1.00 95.94 451 ARG A CA 1
ATOM 3532 C C . ARG A 1 451 ? 24.130 8.129 -20.022 1.00 95.94 451 ARG A C 1
ATOM 3534 O O . ARG A 1 451 ? 25.046 8.670 -20.631 1.00 95.94 451 ARG A O 1
ATOM 3541 N N . THR A 1 452 ? 23.012 7.759 -20.628 1.00 95.75 452 THR A N 1
ATOM 3542 C CA . THR A 1 452 ? 22.658 8.071 -22.011 1.00 95.75 452 THR A CA 1
ATOM 3543 C C . THR A 1 452 ? 21.752 9.302 -22.042 1.00 95.75 452 THR A C 1
ATOM 3545 O O . THR A 1 452 ? 21.233 9.737 -21.012 1.00 95.75 452 THR A O 1
ATOM 3548 N N . ALA A 1 453 ? 21.499 9.855 -23.232 1.00 96.00 453 ALA A N 1
ATOM 3549 C CA . ALA A 1 453 ? 20.537 10.949 -23.409 1.00 96.00 453 ALA A CA 1
ATOM 3550 C C . ALA A 1 453 ? 19.099 10.576 -22.980 1.00 96.00 453 ALA A C 1
ATOM 3552 O O . ALA A 1 453 ? 18.277 11.466 -22.756 1.00 96.00 453 ALA A O 1
ATOM 3553 N N . LEU A 1 454 ? 18.799 9.277 -22.823 1.00 95.88 454 LEU A N 1
ATOM 3554 C CA . LEU A 1 454 ? 17.490 8.783 -22.399 1.00 95.88 454 LEU A CA 1
ATOM 3555 C C . LEU A 1 454 ? 17.153 9.167 -20.957 1.00 95.88 454 LEU A C 1
ATOM 3557 O O . LEU A 1 454 ? 16.017 9.533 -20.677 1.00 95.88 454 LEU A O 1
ATOM 3561 N N . LEU A 1 455 ? 18.126 9.135 -20.046 1.00 96.56 455 LEU A N 1
ATOM 3562 C CA . LEU A 1 455 ? 17.891 9.441 -18.636 1.00 96.56 455 LEU A CA 1
ATOM 3563 C C . LEU A 1 455 ? 17.414 10.888 -18.391 1.00 96.56 455 LEU A C 1
ATOM 3565 O O . LEU A 1 455 ? 16.338 11.049 -17.810 1.00 96.56 455 LEU A O 1
ATOM 3569 N N . PRO A 1 456 ? 18.118 11.945 -18.849 1.00 97.25 456 PRO A N 1
ATOM 3570 C CA . PRO A 1 456 ? 17.635 13.317 -18.695 1.00 97.25 456 PRO A CA 1
ATOM 3571 C C . PRO A 1 456 ? 16.351 13.581 -19.498 1.00 97.25 456 PRO A C 1
ATOM 3573 O O . PRO A 1 456 ? 15.491 14.324 -19.027 1.00 97.25 456 PRO A O 1
ATOM 3576 N N . ALA A 1 457 ? 16.174 12.939 -20.660 1.00 96.75 457 ALA A N 1
ATOM 3577 C CA . ALA A 1 457 ? 14.936 13.005 -21.436 1.00 96.75 457 ALA A CA 1
ATOM 3578 C C . ALA A 1 457 ? 13.733 12.466 -20.644 1.00 96.75 457 ALA A C 1
ATOM 3580 O O . ALA A 1 457 ? 12.735 13.167 -20.477 1.00 96.75 457 ALA A O 1
ATOM 3581 N N . CYS A 1 458 ? 13.838 11.249 -20.101 1.00 96.69 458 CYS A N 1
ATOM 3582 C CA . CYS A 1 458 ? 12.800 10.642 -19.272 1.00 96.69 458 CYS A CA 1
ATOM 3583 C C . CYS A 1 458 ? 12.555 11.445 -17.994 1.00 96.69 458 CYS A C 1
ATOM 3585 O O . CYS A 1 458 ? 11.398 11.625 -17.623 1.00 96.69 458 CYS A O 1
ATOM 3587 N N . ALA A 1 459 ? 13.601 11.958 -17.340 1.00 97.19 459 ALA A N 1
ATOM 3588 C CA . ALA A 1 459 ? 13.460 12.802 -16.156 1.00 97.19 459 ALA A CA 1
ATOM 3589 C C . ALA A 1 459 ? 12.651 14.073 -16.460 1.00 97.19 459 ALA A C 1
ATOM 3591 O O . ALA A 1 459 ? 11.699 14.380 -15.741 1.00 97.19 459 ALA A O 1
ATOM 3592 N N . LEU A 1 460 ? 12.969 14.765 -17.560 1.00 97.25 460 LEU A N 1
ATOM 3593 C CA . LEU A 1 460 ? 12.252 15.963 -17.991 1.00 97.25 460 LEU A CA 1
ATOM 3594 C C . LEU A 1 460 ? 10.788 15.649 -18.325 1.00 97.25 460 LEU A C 1
ATOM 3596 O O . LEU A 1 460 ? 9.888 16.264 -17.752 1.00 97.25 460 LEU A O 1
ATOM 3600 N N . VAL A 1 461 ? 10.542 14.649 -19.182 1.00 97.44 461 VAL A N 1
ATOM 3601 C CA . VAL A 1 461 ? 9.181 14.218 -19.553 1.00 97.44 461 VAL A CA 1
ATOM 3602 C C . VAL A 1 461 ? 8.374 13.846 -18.313 1.00 97.44 461 VAL A C 1
ATOM 3604 O O . VAL A 1 461 ? 7.225 14.258 -18.189 1.00 97.44 461 VAL A O 1
ATOM 3607 N N . SER A 1 462 ? 8.973 13.127 -17.363 1.00 97.00 462 SER A N 1
ATOM 3608 C CA . SER A 1 462 ? 8.293 12.661 -16.151 1.00 97.00 462 SER A CA 1
ATOM 3609 C C . SER A 1 462 ? 7.803 13.811 -15.263 1.00 97.00 462 SER A C 1
ATOM 3611 O O . SER A 1 462 ? 6.747 13.690 -14.645 1.00 97.00 462 SER A O 1
ATOM 3613 N N . VAL A 1 463 ? 8.514 14.945 -15.217 1.00 97.50 463 VAL A N 1
ATOM 3614 C CA . VAL A 1 463 ? 8.083 16.132 -14.455 1.00 97.50 463 VAL A CA 1
ATOM 3615 C C . VAL A 1 463 ? 6.844 16.772 -15.085 1.00 97.50 463 VAL A C 1
ATOM 3617 O O . VAL A 1 463 ? 5.864 17.029 -14.383 1.00 97.50 463 VAL A O 1
ATOM 3620 N N . PHE A 1 464 ? 6.850 16.989 -16.404 1.00 98.06 464 PHE A N 1
ATOM 3621 C CA . PHE A 1 464 ? 5.704 17.570 -17.117 1.00 98.06 464 PHE A CA 1
ATOM 3622 C C . PHE A 1 464 ? 4.506 16.619 -17.154 1.00 98.06 464 PHE A C 1
ATOM 3624 O O . PHE A 1 464 ? 3.368 17.043 -16.954 1.00 98.06 464 PHE A O 1
ATOM 3631 N N . LEU A 1 465 ? 4.759 15.324 -17.339 1.00 97.19 465 LEU A N 1
ATOM 3632 C CA . LEU A 1 465 ? 3.743 14.286 -17.233 1.00 97.19 465 LEU A CA 1
ATOM 3633 C C . LEU A 1 465 ? 3.134 14.262 -15.829 1.00 97.19 465 LEU A C 1
ATOM 3635 O O . LEU A 1 465 ? 1.917 14.245 -15.682 1.00 97.19 465 LEU A O 1
ATOM 3639 N N . GLY A 1 466 ? 3.972 14.336 -14.791 1.00 96.69 466 GLY A N 1
ATOM 3640 C CA . GLY A 1 466 ? 3.540 14.444 -13.402 1.00 96.69 466 GLY A CA 1
ATOM 3641 C C . GLY A 1 466 ? 2.642 15.659 -13.164 1.00 96.69 466 GLY A C 1
ATOM 3642 O O . GLY A 1 466 ? 1.594 15.515 -12.538 1.00 96.69 466 GLY A O 1
ATOM 3643 N N . PHE A 1 467 ? 2.996 16.829 -13.708 1.00 97.88 467 PHE A N 1
ATOM 3644 C CA . PHE A 1 467 ? 2.158 18.034 -13.656 1.00 97.88 467 PHE A CA 1
ATOM 3645 C C . PHE A 1 467 ? 0.781 17.812 -14.296 1.00 97.88 467 PHE A C 1
ATOM 3647 O O . PHE A 1 467 ? -0.240 18.131 -13.681 1.00 97.88 467 PHE A O 1
ATOM 3654 N N . ASN A 1 468 ? 0.738 17.222 -15.494 1.00 97.94 468 ASN A N 1
ATOM 3655 C CA . ASN A 1 468 ? -0.504 16.894 -16.196 1.00 97.94 468 ASN A CA 1
ATOM 3656 C C . ASN A 1 468 ? -1.371 15.912 -15.383 1.00 97.94 468 ASN A C 1
ATOM 3658 O O . ASN A 1 468 ? -2.522 16.211 -15.064 1.00 97.94 468 ASN A O 1
ATOM 3662 N N . CYS A 1 469 ? -0.792 14.791 -14.940 1.00 97.06 469 CYS A N 1
ATOM 3663 C CA . CYS A 1 469 ? -1.479 13.774 -14.141 1.00 97.06 469 CYS A CA 1
ATOM 3664 C C . CYS A 1 469 ? -2.021 14.339 -12.821 1.00 97.06 469 CYS A C 1
ATOM 3666 O O . CYS A 1 469 ? -3.176 14.097 -12.468 1.00 97.06 469 CYS A O 1
ATOM 3668 N N . VAL A 1 470 ? -1.219 15.128 -12.096 1.00 96.88 470 VAL A N 1
ATOM 3669 C CA . VAL A 1 470 ? -1.657 15.779 -10.854 1.00 96.88 470 VAL A CA 1
ATOM 3670 C C . VAL A 1 470 ? -2.813 16.736 -11.136 1.00 96.88 470 VAL A C 1
ATOM 3672 O O . VAL A 1 470 ? -3.817 16.680 -10.425 1.00 96.88 470 VAL A O 1
ATOM 3675 N N . SER A 1 471 ? -2.722 17.550 -12.189 1.00 97.25 471 SER A N 1
ATOM 3676 C CA . SER A 1 471 ? -3.780 18.491 -12.582 1.00 97.25 471 SER A CA 1
ATOM 3677 C C . SER A 1 471 ? -5.090 17.775 -12.922 1.00 97.25 471 SER A C 1
ATOM 3679 O O . SER A 1 471 ? -6.144 18.150 -12.410 1.00 97.25 471 SER A O 1
ATOM 3681 N N . ALA A 1 472 ? -5.030 16.699 -13.713 1.00 96.62 472 ALA A N 1
ATOM 3682 C CA . ALA A 1 472 ? -6.192 15.880 -14.058 1.00 96.62 472 ALA A CA 1
ATOM 3683 C C . ALA A 1 472 ? -6.807 15.201 -12.820 1.00 96.62 472 ALA A C 1
ATOM 3685 O O . ALA A 1 472 ? -8.028 15.150 -12.665 1.00 96.62 472 ALA A O 1
ATOM 3686 N N . SER A 1 473 ? -5.969 14.734 -11.889 1.00 95.69 473 SER A N 1
ATOM 3687 C CA . SER A 1 473 ? -6.410 14.037 -10.676 1.00 95.69 473 SER A CA 1
ATOM 3688 C C . SER A 1 473 ? -7.193 14.924 -9.694 1.00 95.69 473 SER A C 1
ATOM 3690 O O . SER A 1 473 ? -7.947 14.397 -8.872 1.00 95.69 473 SER A O 1
ATOM 3692 N N . ILE A 1 474 ? -7.054 16.253 -9.776 1.00 96.00 474 ILE A N 1
ATOM 3693 C CA . ILE A 1 474 ? -7.756 17.211 -8.907 1.00 96.00 474 ILE A CA 1
ATOM 3694 C C . ILE A 1 474 ? -9.226 17.371 -9.286 1.00 96.00 474 ILE A C 1
ATOM 3696 O O . ILE A 1 474 ? -10.061 17.563 -8.401 1.00 96.00 474 ILE A O 1
ATOM 3700 N N . ILE A 1 475 ? -9.569 17.234 -10.566 1.00 96.06 475 ILE A N 1
ATOM 3701 C CA . ILE A 1 475 ? -10.949 17.353 -11.055 1.00 96.06 475 ILE A CA 1
ATOM 3702 C C . ILE A 1 475 ? -11.910 16.452 -10.254 1.00 96.06 475 ILE A C 1
ATOM 3704 O O . ILE A 1 475 ? -12.847 16.970 -9.644 1.00 96.06 475 ILE A O 1
ATOM 3708 N N . PRO A 1 476 ? -11.690 15.128 -10.141 1.00 94.44 476 PRO A N 1
ATOM 3709 C CA . PRO A 1 476 ? -12.586 14.267 -9.378 1.00 94.44 476 PRO A CA 1
ATOM 3710 C C . PRO A 1 476 ? -12.501 14.508 -7.871 1.00 94.44 476 PRO A C 1
ATOM 3712 O O . PRO A 1 476 ? -13.467 14.219 -7.166 1.00 94.44 476 PRO A O 1
ATOM 3715 N N . ALA A 1 477 ? -11.387 15.038 -7.354 1.00 93.12 477 ALA A N 1
ATOM 3716 C CA . ALA A 1 477 ? -11.300 15.450 -5.956 1.00 93.12 477 ALA A CA 1
ATOM 3717 C C . ALA A 1 477 ? -12.233 16.633 -5.645 1.00 93.12 477 ALA A C 1
ATOM 3719 O O . ALA A 1 477 ? -12.807 16.670 -4.560 1.00 93.12 477 ALA A O 1
ATOM 3720 N N . LEU A 1 478 ? -12.427 17.546 -6.601 1.00 93.56 478 LEU A N 1
ATOM 3721 C CA . LEU A 1 478 ? -13.384 18.650 -6.503 1.00 93.56 478 LEU A CA 1
ATOM 3722 C C . LEU A 1 478 ? -14.833 18.197 -6.720 1.00 93.56 478 LEU A C 1
ATOM 3724 O O . LEU A 1 478 ? -15.725 18.683 -6.034 1.00 93.56 478 LEU A O 1
ATOM 3728 N N . LEU A 1 479 ? -15.070 17.262 -7.648 1.00 92.31 479 LEU A N 1
ATOM 3729 C CA . LEU A 1 479 ? -16.414 16.732 -7.929 1.00 92.31 479 LEU A CA 1
ATOM 3730 C C . LEU A 1 479 ? -16.967 15.860 -6.788 1.00 92.31 479 LEU A C 1
ATOM 3732 O O . LEU A 1 479 ? -18.178 15.780 -6.601 1.00 92.31 479 LEU A O 1
ATOM 3736 N N . TYR A 1 480 ? -16.083 15.205 -6.034 1.00 91.12 480 TYR A N 1
ATOM 3737 C CA . TYR A 1 480 ? -16.427 14.287 -4.945 1.00 91.12 480 TYR A CA 1
ATOM 3738 C C . TYR A 1 480 ? -15.631 14.645 -3.679 1.00 91.12 480 TYR A C 1
ATOM 3740 O O . TYR A 1 480 ? -14.689 13.933 -3.306 1.00 91.12 480 TYR A O 1
ATOM 3748 N N . PRO A 1 481 ? -15.972 15.766 -3.020 1.00 89.88 481 PRO A N 1
ATOM 3749 C CA . PRO A 1 481 ? -15.203 16.296 -1.894 1.00 89.88 481 PRO A CA 1
ATOM 3750 C C . PRO A 1 481 ? -15.368 15.476 -0.607 1.00 89.88 481 PRO A C 1
ATOM 3752 O O . PRO A 1 481 ? -14.501 15.513 0.272 1.00 89.88 481 PRO A O 1
ATOM 3755 N N . ASN A 1 482 ? -16.476 14.742 -0.461 1.00 87.44 482 ASN A N 1
ATOM 3756 C CA . ASN A 1 482 ? -16.856 14.136 0.805 1.00 87.44 482 ASN A CA 1
ATOM 3757 C C . ASN A 1 482 ? -16.082 12.838 1.063 1.00 87.44 482 ASN A C 1
ATOM 3759 O O . ASN A 1 482 ? -16.477 11.745 0.654 1.00 87.44 482 ASN A O 1
ATOM 3763 N N . MET A 1 483 ? -14.989 12.949 1.822 1.00 83.06 483 MET A N 1
ATOM 3764 C CA . MET A 1 483 ? -14.199 11.782 2.210 1.00 83.06 483 MET A CA 1
ATOM 3765 C C . MET A 1 483 ? -14.887 10.848 3.215 1.00 83.06 483 MET A C 1
ATOM 3767 O O . MET A 1 483 ? -14.425 9.721 3.421 1.00 83.06 483 MET A O 1
ATOM 3771 N N . ARG A 1 484 ? -15.979 11.276 3.861 1.00 83.44 484 ARG A N 1
ATOM 3772 C CA . ARG A 1 484 ? -16.697 10.413 4.808 1.00 83.44 484 ARG A CA 1
ATOM 3773 C C . ARG A 1 484 ? -17.502 9.342 4.076 1.00 83.44 484 ARG A C 1
ATOM 3775 O O . ARG A 1 484 ? -17.678 8.253 4.626 1.00 83.44 484 ARG A O 1
ATOM 3782 N N . ASP A 1 485 ? -17.937 9.617 2.845 1.00 83.44 485 ASP A N 1
ATOM 3783 C CA . ASP A 1 485 ? -18.623 8.643 2.001 1.00 83.44 485 ASP A CA 1
ATOM 3784 C C . ASP A 1 485 ? -17.613 7.772 1.234 1.00 83.44 485 ASP A C 1
ATOM 3786 O O . ASP A 1 485 ? -16.925 8.211 0.310 1.00 83.44 485 ASP A O 1
ATOM 3790 N N . GLN A 1 486 ? -17.534 6.493 1.610 1.00 79.44 486 GLN A N 1
ATOM 3791 C CA . GLN A 1 486 ? -16.635 5.526 0.975 1.00 79.44 486 GLN A CA 1
ATOM 3792 C C . GLN A 1 486 ? -16.912 5.348 -0.521 1.00 79.44 486 GLN A C 1
ATOM 3794 O O . GLN A 1 486 ? -15.970 5.137 -1.281 1.00 79.44 486 GLN A O 1
ATOM 3799 N N . ALA A 1 487 ? -18.168 5.461 -0.955 1.00 77.62 487 ALA A N 1
ATOM 3800 C CA . ALA A 1 487 ? -18.507 5.308 -2.363 1.00 77.62 487 ALA A CA 1
ATOM 3801 C C . ALA A 1 487 ? -18.047 6.509 -3.192 1.00 77.62 487 ALA A C 1
ATOM 3803 O O . ALA A 1 487 ? -17.509 6.325 -4.281 1.00 77.62 487 ALA A O 1
ATOM 3804 N N . GLN A 1 488 ? -18.194 7.730 -2.662 1.00 84.25 488 GLN A N 1
ATOM 3805 C CA . GLN A 1 488 ? -17.650 8.924 -3.314 1.00 84.25 488 GLN A CA 1
ATOM 3806 C C . GLN A 1 488 ? -16.125 8.850 -3.410 1.00 84.25 488 GLN A C 1
ATOM 3808 O O . GLN A 1 488 ? -15.562 9.132 -4.465 1.00 84.25 488 GLN A O 1
ATOM 3813 N N . ASN A 1 489 ? -15.452 8.398 -2.346 1.00 86.56 489 ASN A N 1
ATOM 3814 C CA . ASN A 1 489 ? -14.008 8.177 -2.381 1.00 86.56 489 ASN A CA 1
ATOM 3815 C C . ASN A 1 489 ? -13.593 7.179 -3.460 1.00 86.56 489 ASN A C 1
ATOM 3817 O O . ASN A 1 489 ? -12.649 7.461 -4.197 1.00 86.56 489 ASN A O 1
ATOM 3821 N N . PHE A 1 490 ? -14.292 6.044 -3.549 1.00 83.94 490 PHE A N 1
ATOM 3822 C CA . PHE A 1 490 ? -14.026 5.019 -4.552 1.00 83.94 490 PHE A CA 1
ATOM 3823 C C . PHE A 1 490 ? -14.220 5.561 -5.973 1.00 83.94 490 PHE A C 1
ATOM 3825 O O . PHE A 1 490 ? -13.320 5.432 -6.798 1.00 83.94 490 PHE A O 1
ATOM 3832 N N . PHE A 1 491 ? -15.331 6.252 -6.257 1.00 83.94 491 PHE A N 1
ATOM 3833 C CA . PHE A 1 491 ? -15.532 6.871 -7.572 1.00 83.94 491 PHE A CA 1
ATOM 3834 C C . PHE A 1 491 ? -14.499 7.913 -7.906 1.00 83.94 491 PHE A C 1
ATOM 3836 O O . PHE A 1 491 ? -14.020 7.966 -9.029 1.00 83.94 491 PHE A O 1
ATOM 3843 N N . SER A 1 492 ? -14.173 8.768 -6.948 1.00 88.88 492 SER A N 1
ATOM 3844 C CA . SER A 1 492 ? -13.213 9.825 -7.186 1.00 88.88 492 SER A CA 1
ATOM 3845 C C . SER A 1 492 ? -11.825 9.250 -7.500 1.00 88.88 492 SER A C 1
ATOM 3847 O O . SER A 1 492 ? -11.105 9.811 -8.321 1.00 88.88 492 SER A O 1
ATOM 3849 N N . GLN A 1 493 ? -11.479 8.089 -6.928 1.00 89.88 493 GLN A N 1
ATOM 3850 C CA . GLN A 1 493 ? -10.282 7.329 -7.304 1.00 89.88 493 GLN A CA 1
ATOM 3851 C C . GLN A 1 493 ? -10.412 6.672 -8.685 1.00 89.88 493 GLN A C 1
ATOM 3853 O O . GLN A 1 493 ? -9.479 6.764 -9.473 1.00 89.88 493 GLN A O 1
ATOM 3858 N N . LEU A 1 494 ? -11.554 6.059 -9.012 1.00 87.81 494 LEU A N 1
ATOM 3859 C CA . LEU A 1 494 ? -11.783 5.402 -10.306 1.00 87.81 494 LEU A CA 1
ATOM 3860 C C . LEU A 1 494 ? -11.798 6.408 -11.467 1.00 87.81 494 LEU A C 1
ATOM 3862 O O . LEU A 1 494 ? -11.106 6.225 -12.468 1.00 87.81 494 LEU A O 1
ATOM 3866 N N . ILE A 1 495 ? -12.543 7.503 -11.315 1.00 89.94 495 ILE A N 1
ATOM 3867 C CA . ILE A 1 495 ? -12.582 8.622 -12.263 1.00 89.94 495 ILE A CA 1
ATOM 3868 C C . ILE A 1 495 ? -11.219 9.313 -12.296 1.00 89.94 495 ILE A C 1
ATOM 3870 O O . ILE A 1 495 ? -10.750 9.664 -13.370 1.00 89.94 495 ILE A O 1
ATOM 3874 N N . GLY A 1 496 ? -10.549 9.451 -11.148 1.00 91.62 496 GLY A N 1
ATOM 3875 C CA . GLY A 1 496 ? -9.162 9.912 -11.058 1.00 91.62 496 GLY A CA 1
ATOM 3876 C C . GLY A 1 496 ? -8.216 9.112 -11.926 1.00 91.62 496 GLY A C 1
ATOM 3877 O O . GLY A 1 496 ? -7.542 9.684 -12.774 1.00 91.62 496 GLY A O 1
ATOM 3878 N N . LEU A 1 497 ? -8.213 7.793 -11.757 1.00 91.12 497 LEU A N 1
ATOM 3879 C CA . LEU A 1 497 ? -7.398 6.886 -12.550 1.00 91.12 497 LEU A CA 1
ATOM 3880 C C . LEU A 1 497 ? -7.742 7.001 -14.039 1.00 91.12 497 LEU A C 1
ATOM 3882 O O . LEU A 1 497 ? -6.841 7.130 -14.859 1.00 91.12 497 LEU A O 1
ATOM 3886 N N . SER A 1 498 ? -9.031 7.021 -14.379 1.00 90.75 498 SER A N 1
ATOM 3887 C CA . SER A 1 498 ? -9.499 7.119 -15.767 1.00 90.75 498 SER A CA 1
ATOM 3888 C C . SER A 1 498 ? -9.073 8.434 -16.424 1.00 90.75 498 SER A C 1
ATOM 3890 O O . SER A 1 498 ? -8.562 8.427 -17.537 1.00 90.75 498 SER A O 1
ATOM 3892 N N . LEU A 1 499 ? -9.219 9.564 -15.727 1.00 93.19 499 LEU A N 1
ATOM 3893 C CA . LEU A 1 499 ? -8.799 10.875 -16.221 1.00 93.19 499 LEU A CA 1
ATOM 3894 C C . LEU A 1 499 ? -7.283 10.982 -16.350 1.00 93.19 499 LEU A C 1
ATOM 3896 O O . LEU A 1 499 ? -6.811 11.570 -17.316 1.00 93.19 499 LEU A O 1
ATOM 3900 N N . ILE A 1 500 ? -6.522 10.395 -15.421 1.00 94.12 500 ILE A N 1
ATOM 3901 C CA . ILE A 1 500 ? -5.067 10.300 -15.561 1.00 94.12 500 ILE A CA 1
ATOM 3902 C C . ILE A 1 500 ? -4.730 9.493 -16.821 1.00 94.12 500 ILE A C 1
ATOM 3904 O O . ILE A 1 500 ? -3.941 9.965 -17.629 1.00 94.12 500 ILE A O 1
ATOM 3908 N N . MET A 1 501 ? -5.358 8.331 -17.045 1.00 92.88 501 MET A N 1
ATOM 3909 C CA . MET A 1 501 ? -5.122 7.533 -18.257 1.00 92.88 501 MET A CA 1
ATOM 3910 C C . MET A 1 501 ? -5.450 8.314 -19.532 1.00 92.88 501 MET A C 1
ATOM 3912 O O . MET A 1 501 ? -4.639 8.336 -20.452 1.00 92.88 501 MET A O 1
ATOM 3916 N N . VAL A 1 502 ? -6.585 9.017 -19.573 1.00 92.06 502 VAL A N 1
ATOM 3917 C CA . VAL A 1 502 ? -6.957 9.873 -20.712 1.00 92.06 502 VAL A CA 1
ATOM 3918 C C . VAL A 1 502 ? -5.941 10.999 -20.917 1.00 92.06 502 VAL A C 1
ATOM 3920 O O . VAL A 1 502 ? -5.561 11.275 -22.051 1.00 92.06 502 VAL A O 1
ATOM 3923 N N . ALA A 1 503 ? -5.442 11.609 -19.839 1.00 93.56 503 ALA A N 1
ATOM 3924 C CA . ALA A 1 503 ? -4.424 12.655 -19.905 1.00 9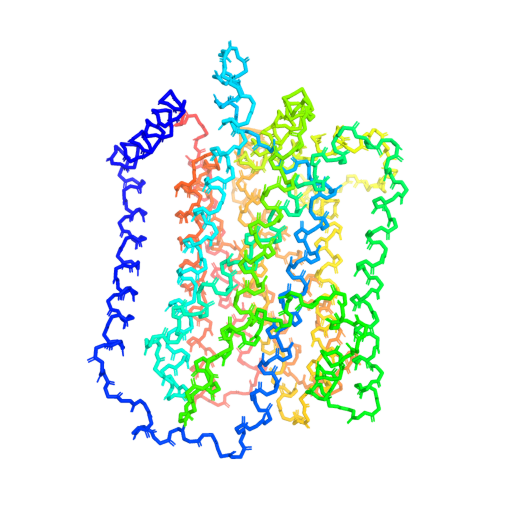3.56 503 ALA A CA 1
ATOM 3925 C C . ALA A 1 503 ? -3.065 12.147 -20.429 1.00 93.56 503 ALA A C 1
ATOM 3927 O O . ALA A 1 503 ? -2.298 12.938 -20.979 1.00 93.56 503 ALA A O 1
ATOM 3928 N N . LEU A 1 504 ? -2.771 10.847 -20.294 1.00 93.69 504 LEU A N 1
ATOM 3929 C CA . LEU A 1 504 ? -1.557 10.218 -20.824 1.00 93.69 504 LEU A CA 1
ATOM 3930 C C . LEU A 1 504 ? -1.633 9.933 -22.333 1.00 93.69 504 LEU A C 1
ATOM 3932 O O . LEU A 1 504 ? -0.592 9.954 -22.992 1.00 93.69 504 LEU A O 1
ATOM 3936 N N . ILE A 1 505 ? -2.829 9.682 -22.886 1.00 94.06 505 ILE A N 1
ATOM 3937 C CA . ILE A 1 505 ? -3.007 9.248 -24.286 1.00 94.06 505 ILE A CA 1
ATOM 3938 C C . ILE A 1 505 ? -2.316 10.192 -25.285 1.00 94.06 505 ILE A C 1
ATOM 3940 O O . ILE A 1 505 ? -1.539 9.686 -26.094 1.00 94.06 505 ILE A O 1
ATOM 3944 N N . PRO A 1 506 ? -2.499 11.531 -25.239 1.00 96.56 506 PRO A N 1
ATOM 3945 C CA . PRO A 1 506 ? -1.871 12.426 -26.214 1.00 96.56 506 PRO A CA 1
ATOM 3946 C C . PRO A 1 506 ? -0.344 12.332 -26.218 1.00 96.56 506 PRO A C 1
ATOM 3948 O O . PRO A 1 506 ? 0.274 12.351 -27.277 1.00 96.56 506 PRO A O 1
ATOM 3951 N N . SER A 1 507 ? 0.264 12.172 -25.044 1.00 95.19 507 SER A N 1
ATOM 3952 C CA . SER A 1 507 ? 1.715 12.041 -24.883 1.00 95.19 507 SER A CA 1
ATOM 3953 C C . SER A 1 507 ? 2.243 10.743 -25.481 1.00 95.19 507 SER A C 1
ATOM 3955 O O . SER A 1 507 ? 3.281 10.747 -26.139 1.00 95.19 507 SER A O 1
ATOM 3957 N N . VAL A 1 508 ? 1.520 9.639 -25.269 1.00 92.12 508 VAL A N 1
ATOM 3958 C CA . VAL A 1 508 ? 1.875 8.326 -25.822 1.00 92.12 508 VAL A CA 1
ATOM 3959 C C . VAL A 1 508 ? 1.707 8.330 -27.338 1.00 92.12 508 VAL A C 1
ATOM 3961 O O . VAL A 1 50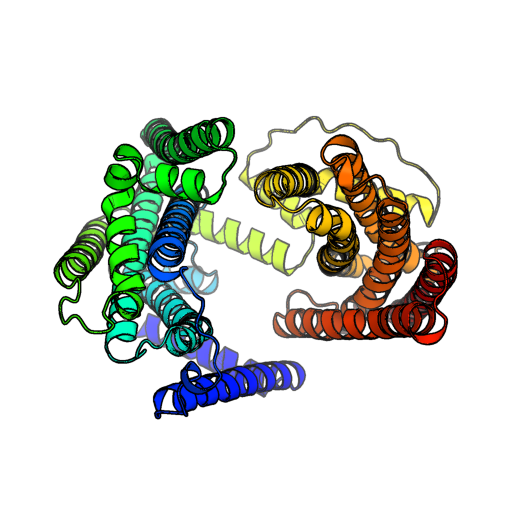8 ? 2.637 7.959 -28.045 1.00 92.12 508 VAL A O 1
ATOM 3964 N N . VAL A 1 509 ? 0.564 8.804 -27.843 1.00 94.75 509 VAL A N 1
ATOM 3965 C CA . VAL A 1 509 ? 0.285 8.881 -29.285 1.00 94.75 509 VAL A CA 1
ATOM 3966 C C . VAL A 1 509 ? 1.313 9.760 -29.987 1.00 94.75 509 VAL A C 1
ATOM 3968 O O . VAL A 1 509 ? 1.866 9.347 -31.000 1.00 94.75 509 VAL A O 1
ATOM 3971 N N . LEU A 1 510 ? 1.625 10.935 -29.434 1.00 96.12 510 LEU A N 1
ATOM 3972 C CA . LEU A 1 510 ? 2.620 11.838 -30.006 1.00 96.12 510 LEU A CA 1
ATOM 3973 C C . LEU A 1 510 ? 4.030 11.239 -29.972 1.00 96.12 510 LEU A C 1
ATOM 3975 O O . LEU A 1 510 ? 4.754 11.337 -30.957 1.00 96.12 510 LEU A O 1
ATOM 3979 N N . GLY A 1 511 ? 4.416 10.595 -28.867 1.00 93.50 511 GLY A N 1
ATOM 3980 C CA . GLY A 1 511 ? 5.712 9.926 -28.760 1.00 93.50 511 GLY A CA 1
ATOM 3981 C C . GLY A 1 511 ? 5.867 8.777 -29.755 1.00 93.50 511 GLY A C 1
ATOM 3982 O O . GLY A 1 511 ? 6.900 8.680 -30.411 1.00 93.50 511 GLY A O 1
ATOM 3983 N N . VAL A 1 512 ? 4.826 7.955 -29.919 1.00 91.94 512 VAL A N 1
ATOM 3984 C CA . VAL A 1 512 ? 4.803 6.864 -30.904 1.00 91.94 512 VAL A CA 1
ATOM 3985 C C . VAL A 1 512 ? 4.801 7.418 -32.326 1.00 91.94 512 VAL A C 1
ATOM 3987 O O . VAL A 1 512 ? 5.589 6.962 -33.144 1.00 91.94 512 VAL A O 1
ATOM 3990 N N . ALA A 1 513 ? 3.983 8.426 -32.630 1.00 96.06 513 ALA A N 1
ATOM 3991 C CA . ALA A 1 513 ? 3.928 9.018 -33.963 1.00 96.06 513 ALA A CA 1
ATOM 3992 C C . ALA A 1 513 ? 5.275 9.643 -34.363 1.00 96.06 513 ALA A C 1
ATOM 3994 O O . ALA A 1 513 ? 5.801 9.337 -35.427 1.00 96.06 513 ALA A O 1
ATOM 3995 N N . LEU A 1 514 ? 5.874 10.471 -33.503 1.00 96.00 514 LEU A N 1
ATOM 3996 C CA . LEU A 1 514 ? 7.148 11.130 -33.807 1.00 96.00 514 LEU A CA 1
ATOM 3997 C C . LEU A 1 514 ? 8.340 10.161 -33.812 1.00 96.00 514 LEU A C 1
ATOM 3999 O O . LEU A 1 514 ? 9.278 10.367 -34.578 1.00 96.00 514 LEU A O 1
ATOM 4003 N N . GLY A 1 515 ? 8.316 9.128 -32.965 1.00 92.94 515 GLY A N 1
ATOM 4004 C CA . GLY A 1 515 ? 9.392 8.140 -32.879 1.00 92.94 515 GLY A CA 1
ATOM 4005 C C . GLY A 1 515 ? 9.327 7.062 -33.955 1.00 92.94 515 GLY A C 1
ATOM 4006 O O . GLY A 1 515 ? 10.347 6.739 -34.542 1.00 92.94 515 GLY A O 1
ATOM 4007 N N . VAL A 1 516 ? 8.140 6.517 -34.230 1.00 93.19 516 VAL A N 1
ATOM 4008 C CA . VAL A 1 516 ? 7.974 5.384 -35.155 1.00 93.19 516 VAL A CA 1
ATOM 4009 C C . VAL A 1 516 ? 7.732 5.847 -36.589 1.00 93.19 516 VAL A C 1
ATOM 4011 O O . VAL A 1 516 ? 8.256 5.232 -37.508 1.00 93.19 516 VAL A O 1
ATOM 4014 N N . LEU A 1 517 ? 6.944 6.909 -36.805 1.00 94.88 517 LEU A N 1
ATOM 4015 C CA . LEU A 1 517 ? 6.583 7.335 -38.167 1.00 94.88 517 LEU A CA 1
ATOM 4016 C C . LEU A 1 517 ? 7.592 8.314 -38.772 1.00 94.88 517 LEU A C 1
ATOM 4018 O O . LEU A 1 517 ? 7.782 8.309 -39.983 1.00 94.88 517 LEU A O 1
ATOM 4022 N N . VAL A 1 518 ? 8.198 9.176 -37.949 1.00 96.19 518 VAL A N 1
ATOM 4023 C CA . VAL A 1 518 ? 9.085 10.262 -38.418 1.00 96.19 518 VAL A CA 1
ATOM 4024 C C . VAL A 1 518 ? 10.564 9.977 -38.125 1.00 96.19 518 VAL A C 1
ATOM 4026 O O . VAL A 1 518 ? 11.426 10.665 -38.661 1.00 96.19 518 VAL A O 1
ATOM 4029 N N . ASP A 1 519 ? 10.864 8.974 -37.291 1.00 95.69 519 ASP A N 1
ATOM 4030 C CA . ASP A 1 519 ? 12.225 8.605 -36.865 1.00 95.69 519 ASP A CA 1
ATOM 4031 C C . ASP A 1 519 ? 13.032 9.805 -36.323 1.00 95.69 519 ASP A C 1
ATOM 4033 O O . ASP A 1 519 ? 14.210 10.023 -36.620 1.00 95.69 519 ASP A O 1
ATOM 4037 N N . LEU A 1 520 ? 12.367 10.669 -35.543 1.00 96.06 520 LEU A N 1
ATOM 4038 C CA . LEU A 1 520 ? 13.033 11.831 -34.961 1.00 96.06 520 LEU A CA 1
ATOM 4039 C C . LEU A 1 520 ? 13.983 11.408 -33.832 1.00 96.06 520 LEU A C 1
ATOM 4041 O O . LEU A 1 520 ? 13.646 10.558 -33.007 1.00 96.06 520 LEU A O 1
ATOM 4045 N N . PRO A 1 521 ? 15.143 12.071 -33.683 1.00 96.00 521 PRO A N 1
ATOM 4046 C CA . PRO A 1 521 ? 16.013 11.814 -32.548 1.00 96.00 521 PRO A CA 1
ATOM 4047 C C . PRO A 1 521 ? 15.324 12.215 -31.235 1.00 96.00 521 PRO A C 1
ATOM 4049 O O . PRO A 1 521 ? 14.595 13.209 -31.168 1.00 96.00 521 PRO A O 1
ATOM 4052 N N . LEU A 1 522 ? 15.619 11.475 -30.162 1.00 93.56 522 LEU A N 1
ATOM 4053 C CA . LEU A 1 522 ? 14.929 11.557 -28.868 1.00 93.56 522 LEU A CA 1
ATOM 4054 C C . LEU A 1 522 ? 14.744 12.992 -28.335 1.00 93.56 522 LEU A C 1
ATOM 4056 O O . LEU A 1 522 ? 13.667 13.339 -27.857 1.00 93.56 522 LEU A O 1
ATOM 4060 N N . TYR A 1 523 ? 15.761 13.853 -28.442 1.00 93.75 523 TYR A N 1
ATOM 4061 C CA . TYR A 1 523 ? 15.687 15.233 -27.945 1.00 93.75 523 TYR A CA 1
ATOM 4062 C C . TYR A 1 523 ? 14.629 16.080 -28.675 1.00 93.75 523 TYR A C 1
ATOM 4064 O O . TYR A 1 523 ? 13.991 16.925 -28.048 1.00 93.75 523 TYR A O 1
ATOM 4072 N N . LYS A 1 524 ? 14.386 15.822 -29.970 1.00 95.81 524 LYS A N 1
ATOM 4073 C CA . LYS A 1 524 ? 13.326 16.488 -30.745 1.00 95.81 524 LYS A CA 1
ATOM 4074 C C . LYS A 1 524 ? 11.937 15.957 -30.397 1.00 95.81 524 LYS A C 1
ATOM 4076 O O . LYS A 1 524 ? 10.980 16.704 -30.532 1.00 95.81 524 LYS A O 1
ATOM 4081 N N . ILE A 1 525 ? 11.826 14.713 -29.923 1.00 96.75 525 ILE A N 1
ATOM 4082 C CA . ILE A 1 525 ? 10.561 14.107 -29.467 1.00 96.75 525 ILE A CA 1
ATOM 4083 C C . ILE A 1 525 ? 10.170 14.624 -28.074 1.00 96.75 525 ILE A C 1
ATOM 4085 O O . ILE A 1 525 ? 8.997 14.865 -27.794 1.00 96.75 525 ILE A O 1
ATOM 4089 N N . VAL A 1 526 ? 11.147 14.831 -27.190 1.00 96.75 526 VAL A N 1
ATOM 4090 C CA . VAL A 1 526 ? 10.903 15.248 -25.799 1.00 96.75 526 VAL A CA 1
ATOM 4091 C C . VAL A 1 526 ? 10.247 16.626 -25.711 1.00 96.75 526 VAL A C 1
ATOM 4093 O O . VAL A 1 526 ? 9.306 16.800 -24.941 1.00 96.75 526 VAL A O 1
ATOM 4096 N N . ILE A 1 527 ? 10.705 17.597 -26.506 1.00 96.88 527 ILE A N 1
ATOM 4097 C CA . ILE A 1 527 ? 10.186 18.976 -26.493 1.00 96.88 527 ILE A CA 1
ATOM 4098 C C . ILE A 1 527 ? 8.663 19.031 -26.732 1.00 96.88 527 ILE A C 1
ATOM 4100 O O . ILE A 1 527 ? 7.961 19.579 -25.877 1.00 96.88 527 ILE A O 1
ATOM 4104 N N . PRO A 1 528 ? 8.112 18.464 -27.824 1.00 97.62 528 PRO A N 1
ATOM 4105 C CA . PRO A 1 528 ? 6.678 18.511 -28.081 1.00 97.62 528 PRO A CA 1
ATOM 4106 C C . PRO A 1 528 ? 5.876 17.692 -27.060 1.00 97.62 528 PRO A C 1
ATOM 4108 O O . PRO A 1 528 ? 4.800 18.134 -26.666 1.00 97.62 528 PRO A O 1
ATOM 4111 N N . ILE A 1 529 ? 6.401 16.572 -26.540 1.00 97.38 529 ILE A N 1
ATOM 4112 C CA . ILE A 1 529 ? 5.746 15.835 -25.443 1.00 97.38 529 ILE A CA 1
ATOM 4113 C C . ILE A 1 529 ? 5.645 16.706 -24.183 1.00 97.38 529 ILE A C 1
ATOM 4115 O O . ILE A 1 529 ? 4.575 16.792 -23.576 1.00 97.38 529 ILE A O 1
ATOM 4119 N N . CYS A 1 530 ? 6.731 17.368 -23.777 1.00 97.88 530 CYS A N 1
ATOM 4120 C CA . CYS A 1 530 ? 6.731 18.270 -22.624 1.00 97.88 530 CYS A CA 1
ATOM 4121 C C . CYS A 1 530 ? 5.760 19.439 -22.830 1.00 97.88 530 CYS A C 1
ATOM 4123 O O . CYS A 1 530 ? 4.981 19.748 -21.927 1.00 97.88 530 CYS A O 1
ATOM 4125 N N . ALA A 1 531 ? 5.753 20.039 -24.025 1.00 97.88 531 ALA A N 1
ATOM 4126 C CA . ALA A 1 531 ? 4.843 21.125 -24.376 1.00 97.88 531 ALA A CA 1
ATOM 4127 C C . ALA A 1 531 ? 3.371 20.690 -24.296 1.00 97.88 531 ALA A C 1
ATOM 4129 O O . ALA A 1 531 ? 2.570 21.364 -23.650 1.00 97.88 531 ALA A O 1
ATOM 4130 N N . VAL A 1 532 ? 3.017 19.534 -24.870 1.00 98.06 532 VAL A N 1
ATOM 4131 C CA . VAL A 1 532 ? 1.647 18.999 -24.816 1.00 98.06 532 VAL A CA 1
ATOM 4132 C C . VAL A 1 532 ? 1.217 18.715 -23.378 1.00 98.06 532 VAL A C 1
ATOM 4134 O O . VAL A 1 532 ? 0.135 19.139 -22.977 1.00 98.06 532 VAL A O 1
ATOM 4137 N N . ASN A 1 533 ? 2.062 18.080 -22.562 1.00 97.94 533 ASN A N 1
ATOM 4138 C CA . ASN A 1 533 ? 1.733 17.834 -21.153 1.00 97.94 533 ASN A CA 1
ATOM 4139 C C . ASN A 1 533 ? 1.579 19.125 -20.345 1.00 97.94 533 ASN A C 1
ATOM 4141 O O . ASN A 1 533 ? 0.705 19.211 -19.483 1.00 97.94 533 ASN A O 1
ATOM 4145 N N . PHE A 1 534 ? 2.395 20.139 -20.624 1.00 98.06 534 PHE A N 1
ATOM 4146 C CA . PHE A 1 534 ? 2.273 21.440 -19.979 1.00 98.06 534 PHE A CA 1
ATOM 4147 C C . PHE A 1 534 ? 0.952 22.131 -20.340 1.00 98.06 534 PHE A C 1
ATOM 4149 O O . PHE A 1 534 ? 0.233 22.582 -19.448 1.00 98.06 534 PHE A O 1
ATOM 4156 N N . ILE A 1 535 ? 0.593 22.148 -21.628 1.00 97.94 535 ILE A N 1
ATOM 4157 C CA . ILE A 1 535 ? -0.665 22.725 -22.122 1.00 97.94 535 ILE A CA 1
ATOM 4158 C C . ILE A 1 535 ? -1.869 21.992 -21.517 1.00 97.94 535 ILE A C 1
ATOM 4160 O O . ILE A 1 535 ? -2.768 22.637 -20.976 1.00 97.94 535 ILE A O 1
ATOM 4164 N N . LEU A 1 536 ? -1.874 20.654 -21.543 1.00 97.44 536 LEU A N 1
ATOM 4165 C CA . LEU A 1 536 ? -2.944 19.839 -20.954 1.00 97.44 536 LEU A CA 1
ATOM 4166 C C . LEU A 1 536 ? -3.047 20.024 -19.436 1.00 97.44 536 LEU A C 1
ATOM 4168 O O . LEU A 1 536 ? -4.153 20.102 -18.895 1.00 97.44 536 LEU A O 1
ATOM 4172 N N . GLY A 1 537 ? -1.911 20.161 -18.750 1.00 97.38 537 GLY A N 1
ATOM 4173 C CA . GLY A 1 537 ? -1.870 20.463 -17.324 1.00 97.38 537 GLY A CA 1
ATOM 4174 C C . GLY A 1 537 ? -2.465 21.837 -17.003 1.00 97.38 537 GLY A C 1
ATOM 4175 O O . GLY A 1 537 ? -3.302 21.939 -16.108 1.00 97.38 537 GLY A O 1
ATOM 4176 N N . ILE A 1 538 ? -2.130 22.882 -17.773 1.00 97.88 538 ILE A N 1
ATOM 4177 C CA . ILE A 1 538 ? -2.735 24.219 -17.629 1.00 97.88 538 ILE A CA 1
ATOM 4178 C C . ILE A 1 538 ? -4.237 24.174 -17.913 1.00 97.88 538 ILE A C 1
ATOM 4180 O O . ILE A 1 538 ? -5.020 24.735 -17.145 1.00 97.88 538 ILE A O 1
ATOM 4184 N N . ALA A 1 539 ? -4.661 23.495 -18.981 1.00 97.19 539 ALA A N 1
ATOM 4185 C CA . ALA A 1 539 ? -6.075 23.347 -19.310 1.00 97.19 539 ALA A CA 1
ATOM 4186 C C . ALA A 1 539 ? -6.839 22.656 -18.165 1.00 97.19 539 ALA A C 1
ATOM 4188 O O . ALA A 1 539 ? -7.861 23.164 -17.700 1.00 97.19 539 ALA A O 1
ATOM 4189 N N . SER A 1 540 ? -6.291 21.561 -17.632 1.00 96.62 540 SER A N 1
ATOM 4190 C CA . SER A 1 540 ? -6.849 20.830 -16.487 1.00 96.62 540 SER A CA 1
ATOM 4191 C C . SER A 1 540 ? -6.880 21.676 -15.209 1.00 96.62 540 SER A C 1
ATOM 4193 O O . SER A 1 540 ? -7.856 21.626 -14.453 1.00 96.62 540 SER A O 1
ATOM 4195 N N . ALA A 1 541 ? -5.851 22.497 -14.973 1.00 96.56 541 ALA A N 1
ATOM 4196 C CA . ALA A 1 541 ? -5.798 23.446 -13.864 1.00 96.56 541 ALA A CA 1
ATOM 4197 C C . ALA A 1 541 ? -6.879 24.532 -13.984 1.00 96.56 541 ALA A C 1
ATOM 4199 O O . ALA A 1 541 ? -7.545 24.848 -12.997 1.00 96.56 541 ALA A O 1
ATOM 4200 N N . SER A 1 542 ? -7.103 25.065 -15.188 1.00 96.94 542 SER A N 1
ATOM 4201 C CA . SER A 1 542 ? -8.153 26.048 -15.470 1.00 96.94 542 SER A CA 1
ATOM 4202 C C . SER A 1 542 ? -9.553 25.462 -15.283 1.00 96.94 542 SER A C 1
ATOM 4204 O O . SER A 1 542 ? -10.384 26.080 -14.614 1.00 96.94 542 SER A O 1
ATOM 4206 N N . VAL A 1 543 ? -9.807 24.248 -15.790 1.00 97.25 543 VAL A N 1
ATOM 4207 C CA . VAL A 1 543 ? -11.075 23.524 -15.571 1.00 97.25 543 VAL A CA 1
ATOM 4208 C C . VAL A 1 543 ? -11.304 23.294 -14.078 1.00 97.25 543 VAL A C 1
ATOM 4210 O O . VAL A 1 543 ? -12.370 23.615 -13.552 1.00 97.25 543 VAL A O 1
ATOM 4213 N N . SER A 1 544 ? -10.280 22.828 -13.363 1.00 96.88 544 SER A N 1
ATOM 4214 C CA . SER A 1 544 ? -10.334 22.648 -11.910 1.00 96.88 544 SER A CA 1
ATOM 4215 C C . SER A 1 544 ? -10.599 23.970 -11.176 1.00 96.88 544 SER A C 1
ATOM 4217 O O . SER A 1 544 ? -11.401 24.012 -10.246 1.00 96.88 544 SER A O 1
ATOM 4219 N N . GLY A 1 545 ? -9.996 25.077 -11.619 1.00 96.94 545 GLY A N 1
ATOM 4220 C CA . GLY A 1 545 ? -10.256 26.421 -11.098 1.00 96.94 545 GLY A CA 1
ATOM 4221 C C . GLY A 1 545 ? -11.701 26.883 -11.308 1.00 96.94 545 GLY A C 1
ATOM 4222 O O . GLY A 1 545 ? -12.296 27.477 -10.404 1.00 96.94 545 GLY A O 1
ATOM 4223 N N . ALA A 1 546 ? -12.292 26.577 -12.465 1.00 97.38 546 ALA A N 1
ATOM 4224 C CA . ALA A 1 546 ? -13.691 26.877 -12.762 1.00 97.38 546 ALA A CA 1
ATOM 4225 C C . ALA A 1 546 ? -14.653 26.063 -11.879 1.00 97.38 546 ALA A C 1
ATOM 4227 O O . ALA A 1 546 ? -15.602 26.628 -11.328 1.00 97.38 546 ALA A O 1
ATOM 4228 N N . ILE A 1 547 ? -14.371 24.769 -11.682 1.00 96.50 547 ILE A N 1
ATOM 4229 C CA . ILE A 1 547 ? -15.130 23.901 -10.768 1.00 96.50 547 ILE A CA 1
ATOM 4230 C C . ILE A 1 547 ? -15.009 24.420 -9.328 1.00 96.50 547 ILE A C 1
ATOM 4232 O O . ILE A 1 547 ? -16.021 24.601 -8.655 1.00 96.50 547 ILE A O 1
ATOM 4236 N N . PHE A 1 548 ? -13.796 24.750 -8.871 1.00 96.38 548 PHE A N 1
ATOM 4237 C CA . PHE A 1 548 ? -13.548 25.273 -7.523 1.00 96.38 548 PHE A CA 1
ATOM 4238 C C . PHE A 1 548 ? -14.275 26.598 -7.254 1.00 96.38 548 PHE A C 1
ATOM 4240 O O . PHE A 1 548 ? -14.772 26.827 -6.152 1.00 96.38 548 PHE A O 1
ATOM 4247 N N . ARG A 1 549 ? -14.398 27.478 -8.258 1.00 96.19 549 ARG A N 1
ATOM 4248 C CA . ARG A 1 549 ? -15.170 28.724 -8.117 1.00 96.19 549 ARG A CA 1
ATOM 4249 C C . ARG A 1 549 ? -16.634 28.434 -7.768 1.00 96.19 549 ARG A C 1
ATOM 4251 O O . ARG A 1 549 ? -17.167 29.063 -6.856 1.00 96.19 549 ARG A O 1
ATOM 4258 N N . ARG A 1 550 ? -17.247 27.460 -8.450 1.00 94.94 550 ARG A N 1
ATOM 4259 C CA . ARG A 1 550 ? -18.649 27.043 -8.257 1.00 94.94 550 ARG A CA 1
ATOM 4260 C C . ARG A 1 550 ? -18.867 26.134 -7.044 1.00 94.94 550 ARG A C 1
ATOM 4262 O O . ARG A 1 550 ? -20.004 25.912 -6.662 1.00 94.94 550 ARG A O 1
ATOM 4269 N N . PHE A 1 551 ? -17.796 25.614 -6.454 1.00 93.19 551 PHE A N 1
ATOM 4270 C CA . PHE A 1 551 ? -17.862 24.674 -5.341 1.00 93.19 551 PHE A CA 1
ATOM 4271 C C . PHE A 1 551 ? -18.447 25.320 -4.077 1.00 93.19 551 PHE A C 1
ATOM 4273 O O . PHE A 1 551 ? -17.821 26.215 -3.512 1.00 93.19 551 PHE A O 1
ATOM 4280 N N . ASP A 1 552 ? -19.604 24.867 -3.607 1.00 88.81 552 ASP A N 1
ATOM 4281 C CA . ASP A 1 552 ? -20.200 25.316 -2.345 1.00 88.81 552 ASP A CA 1
ATOM 4282 C C . ASP A 1 552 ? -20.124 24.186 -1.305 1.00 88.81 552 ASP A C 1
ATOM 4284 O O . ASP A 1 552 ? -20.652 23.101 -1.557 1.00 88.81 552 ASP A O 1
ATOM 4288 N N . PRO A 1 553 ? -19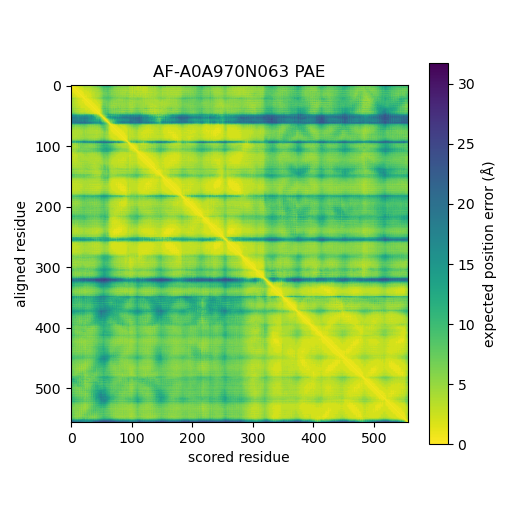.453 24.383 -0.156 1.00 75.19 553 PRO A N 1
ATOM 4289 C CA . PRO A 1 553 ? -19.378 23.360 0.883 1.00 75.19 553 PRO A CA 1
ATOM 4290 C C . PRO A 1 553 ? -20.699 23.127 1.630 1.00 75.19 553 PRO A C 1
ATOM 4292 O O . PRO A 1 553 ? -20.765 22.161 2.381 1.00 75.19 553 PRO A O 1
ATOM 4295 N N . SER A 1 554 ? -21.705 23.997 1.479 1.00 72.50 554 SER A N 1
ATOM 4296 C CA . SER A 1 554 ? -22.972 23.931 2.228 1.00 72.50 554 SER A CA 1
ATOM 4297 C C . SER A 1 554 ? -24.046 23.030 1.601 1.00 72.50 554 SER A C 1
ATOM 4299 O O . SER A 1 554 ? -25.106 22.850 2.191 1.00 72.50 554 SER A O 1
ATOM 4301 N N . GLY A 1 555 ? -23.784 22.466 0.415 1.00 59.03 555 GLY A N 1
ATOM 4302 C CA . GLY A 1 555 ? -24.742 21.635 -0.327 1.00 59.03 555 GLY A CA 1
ATOM 4303 C C . GLY A 1 555 ? -24.865 20.170 0.123 1.00 59.03 555 GLY A C 1
ATOM 4304 O O . GLY A 1 555 ? -25.645 19.438 -0.484 1.00 59.03 555 GLY A O 1
ATOM 4305 N N . ASP A 1 556 ? -24.108 19.751 1.141 1.00 50.66 556 ASP A N 1
ATOM 4306 C CA . ASP A 1 556 ? -24.236 18.468 1.860 1.00 50.66 556 ASP A CA 1
ATOM 4307 C C . ASP A 1 556 ? -24.747 18.754 3.282 1.00 50.66 556 ASP A C 1
ATOM 4309 O O . ASP A 1 556 ? -25.583 17.960 3.779 1.00 50.66 556 ASP A O 1
#

Foldseek 3Di:
DVVVVVVVVVVVVVVVVVLVVDPLSVVVVVVVVVVVVVQVVVLVCLQVCDPQCVVVVPDPPPCQPLVLLLLLLVQLLVVLVVLLVLLVCLLVALVLADAPVCLVPVVPDPDDPLVVVVVVLVVVLVVVLVVLVCVCSRPVSVVLSNLVFNCPPLVVLLSLLVSLLVLLSVLVSNQSSLCCLVCVVVCVVVSVVVNCLSVVLSVVLVVQLVVVCVVVLANSVSSSRSSVPPSNCVVPVSSSLSSLSNCCRSVCPPNPDRSVVSSVVSNVSSVVSNVVSSVDPDPCNPSSVVSNVLVNQLVVCVLLLQLVSNVVSVCVVVDVPPDPDDDDDQDDDALVSLLVVLLVSCVVSCPVVVCCLQVVLLVVLVCCQSNPPDLVVLQVCLVVLLVLLLVLLLVLLSVLLSCVVVLVVVVPGPHQLLSNLVSSLVSSLVVSLVSLVSSLVSSVVRPVSNPDPSSVLSSLLSSLLSLLLNLQLNQLCLVQSNSNDPSSVVVSSVSSNVSSVVSCVVLVVQLCCCCVVVVDPSVVSSVVSSVSSNVSSSVSSVVSSVSSVVRDPPPD

Mean predicted aligned error: 6.71 Å

Secondary structure (DSSP, 8-state):
-HHHHHHHHHHHHHHHHHHHH-HHHHHHHHHHHHHHHHHHHHHHHHHTTPPPGGGGT---TT-HHHHHHHHHHHHHHHHHHHHHHHHHHHHHS-S----HHHHHHHTTS---HHHHHHHHHHHHHHHHHHHHHHHIIIIIHHHHHHTT---TTHHHHHHHHHHHHHHHHHHHHHHHHHHHHHSHHHHHHHHHHHHHHHHHHHHHHHHHHHHHHHHH--HHHHHHHHHH-HHHHHHTHHHHHHHHHHTHHHHTTT-----HHHHHHHHHHHHHHHHHHHH----THHHHHHHHHHHHHHHHHHHHT-HHHHHHHHHHHH-S-------PPP--STHHHHHHHHHHHHHHH-HHHHHHHHHHHHHHHHHHHHH---HHHHHTTTHHHHHHHHHHHHTTHHHHHHHHTTHHHHHHSSS-HHHHHHHHHHHHHHHHHHHHHHHHHHHHHH-GGGTTTHHHHHHHHHHHHHHHHHHHHHHHHHHS--TT-HHHHHHHHHHHHHHHHHHHHHHHHHHHIIIIIS---HHHHHHHHHHHHHHHHHHHHHHHHHHHHH--GGG-

Sequence (556 aa):
MKPLLYLEYRLLVNSLKNILRSPKRLIVALFVAVFIFAWFSQTMFLMAGAPRPSQLGFKLPGAGLHLQEMITSAIFLLLCTGTIVLLFQAFSTGSLIFSLAHIDFLFPTPIPRRSVLLLKLLRDYLKYILWIGFFLTLSGAPLMVALGGSFYPYGLVSIAGLAAYLLFVLNITHTINIIFTFGFERFKQAGLLIKTILIVALLSAFVVGLWHFVDTGSADFSLRDAARSPLVRTVFAPTDWCTAVILTPVKSVGKANVEFDKLALLVALAVGSFFILLSRKENIYEPSLGISVKSAQMRMAMRSGDATAIRVQALQAKGTKSARMLYLPPFGRGTTALLWKNLLVRYRMSWGQLILVVILPVALVLAVQRSVPYVQLLQNLPYLLVYMAFLLSITVQPQVRAELKHVNLLKAMPISAWKVVLAQILTGTVYLAAGILFFTATMWIFIPATRTALLPACALVSVFLGFNCVSASIIPALLYPNMRDQAQNFFSQLIGLSLIMVALIPSVVLGVALGVLVDLPLYKIVIPICAVNFILGIASASVSGAIFRRFDPSGD